Protein AF-A0A2V5WK46-F1 (afdb_monomer)

Structure (mmCIF, N/CA/C/O backbone):
data_AF-A0A2V5WK46-F1
#
_entry.id   AF-A0A2V5WK46-F1
#
loop_
_atom_site.group_PDB
_atom_site.id
_atom_site.type_symbol
_atom_site.label_atom_id
_atom_site.label_alt_id
_atom_site.label_comp_id
_atom_site.label_asym_id
_atom_site.label_entity_id
_atom_site.label_seq_id
_atom_site.pdbx_PDB_ins_code
_atom_site.Cartn_x
_atom_site.Cartn_y
_atom_site.Cartn_z
_atom_site.occupancy
_atom_site.B_iso_or_equiv
_atom_site.auth_seq_id
_atom_site.auth_comp_id
_atom_site.auth_asym_id
_atom_site.auth_atom_id
_atom_site.pdbx_PDB_model_num
ATOM 1 N N . MET A 1 1 ? 28.994 19.789 -22.124 1.00 39.31 1 MET A N 1
ATOM 2 C CA . MET A 1 1 ? 27.552 19.638 -22.405 1.00 39.31 1 MET A CA 1
ATOM 3 C C . MET A 1 1 ? 26.899 20.947 -22.029 1.00 39.31 1 MET A C 1
ATOM 5 O O . MET A 1 1 ? 27.075 21.372 -20.894 1.00 39.31 1 MET A O 1
ATOM 9 N N . GLU A 1 2 ? 26.266 21.624 -22.983 1.00 29.11 2 GLU A N 1
ATOM 10 C CA . GLU A 1 2 ? 25.500 22.841 -22.703 1.00 29.11 2 GLU A CA 1
ATOM 11 C C . GLU A 1 2 ? 24.412 22.544 -21.659 1.00 29.11 2 GLU A C 1
ATOM 13 O O . GLU A 1 2 ? 23.805 21.469 -21.720 1.00 29.11 2 GLU A O 1
ATOM 18 N N . PRO A 1 3 ? 24.159 23.450 -20.699 1.00 39.34 3 PRO A N 1
ATOM 19 C CA . PRO A 1 3 ? 23.016 23.323 -19.815 1.00 39.34 3 PRO A CA 1
ATOM 20 C C . PRO A 1 3 ? 21.768 23.467 -20.683 1.00 39.34 3 PRO A C 1
ATOM 22 O O . PRO A 1 3 ? 21.425 24.562 -21.129 1.00 39.34 3 PRO A O 1
ATOM 25 N N . THR A 1 4 ? 21.100 22.354 -20.981 1.00 46.28 4 THR A N 1
ATOM 26 C CA . THR A 1 4 ? 19.752 22.404 -21.536 1.00 46.28 4 THR A CA 1
ATOM 27 C C . THR A 1 4 ? 18.888 23.100 -2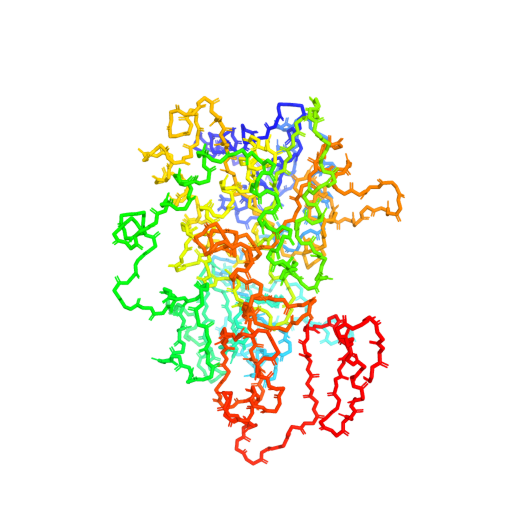0.503 1.00 46.28 4 THR A C 1
ATOM 29 O O . THR A 1 4 ? 18.505 22.479 -19.521 1.00 46.28 4 THR A O 1
ATOM 32 N N . ASN A 1 5 ? 18.618 24.383 -20.724 1.00 50.22 5 ASN A N 1
ATOM 33 C CA . ASN A 1 5 ? 17.718 25.223 -19.948 1.00 50.22 5 ASN A CA 1
ATOM 34 C C . ASN A 1 5 ? 16.282 24.703 -20.152 1.00 50.22 5 ASN A C 1
ATOM 36 O O . ASN A 1 5 ? 15.471 25.315 -20.853 1.00 50.22 5 ASN A O 1
ATOM 40 N N . LYS A 1 6 ? 15.998 23.486 -19.667 1.00 62.12 6 LYS A N 1
ATOM 41 C CA . LYS A 1 6 ? 14.683 22.857 -19.760 1.00 62.12 6 LYS A CA 1
ATOM 42 C C . LYS A 1 6 ? 13.781 23.622 -18.810 1.00 62.12 6 LYS A C 1
ATOM 44 O O . LYS A 1 6 ? 13.764 23.390 -17.608 1.00 62.12 6 LYS A O 1
ATOM 49 N N . ARG A 1 7 ? 13.062 24.588 -19.373 1.00 78.06 7 ARG A N 1
ATOM 50 C CA . ARG A 1 7 ? 12.125 25.418 -18.631 1.00 78.06 7 ARG A CA 1
ATOM 51 C C . ARG A 1 7 ? 11.052 24.519 -18.021 1.00 78.06 7 ARG A C 1
ATOM 53 O O . ARG A 1 7 ? 10.342 23.830 -18.748 1.00 78.06 7 ARG A O 1
ATOM 60 N N . ILE A 1 8 ? 10.952 24.540 -16.698 1.00 86.19 8 ILE A N 1
ATOM 61 C CA . ILE A 1 8 ? 9.873 23.880 -15.964 1.00 86.19 8 ILE A CA 1
ATOM 62 C C . ILE A 1 8 ? 8.559 24.519 -16.399 1.00 86.19 8 ILE A C 1
ATOM 64 O O . ILE A 1 8 ? 8.438 25.747 -16.447 1.00 86.19 8 ILE A O 1
ATOM 68 N N . SER A 1 9 ? 7.605 23.682 -16.796 1.00 90.75 9 SER A N 1
ATOM 69 C CA . SER A 1 9 ? 6.289 24.150 -17.210 1.00 90.75 9 SER A CA 1
ATOM 70 C C . SER A 1 9 ? 5.512 24.673 -15.999 1.00 90.75 9 SER A C 1
ATOM 72 O O . SER A 1 9 ? 5.666 24.176 -14.883 1.00 90.75 9 SER A O 1
ATOM 74 N N . THR A 1 10 ? 4.640 25.660 -16.215 1.00 92.44 10 THR A N 1
ATOM 75 C CA . THR A 1 10 ? 3.769 26.198 -15.154 1.00 92.44 10 THR A CA 1
ATOM 76 C C . THR A 1 10 ? 2.887 25.112 -14.536 1.00 92.44 10 THR A C 1
ATOM 78 O O . THR A 1 10 ? 2.613 25.142 -13.342 1.00 92.44 10 THR A O 1
ATOM 81 N N . GLU A 1 11 ? 2.480 24.122 -15.334 1.00 94.56 11 GLU A N 1
ATOM 82 C CA . GLU A 1 11 ? 1.683 22.997 -14.850 1.00 94.56 11 GLU A CA 1
ATOM 83 C C . GLU A 1 11 ? 2.485 22.060 -13.938 1.00 94.56 11 GLU A C 1
ATOM 85 O O . GLU A 1 11 ? 1.973 21.640 -12.902 1.00 94.56 11 GLU A O 1
ATOM 90 N N . LEU A 1 12 ? 3.745 21.755 -14.276 1.00 94.81 12 LEU A N 1
ATOM 91 C CA . LEU A 1 12 ? 4.605 20.959 -13.398 1.00 94.81 12 LEU A CA 1
ATOM 92 C C . LEU A 1 12 ? 4.847 21.681 -12.070 1.00 94.81 12 LEU A C 1
ATOM 94 O O . LEU A 1 12 ? 4.751 21.065 -11.011 1.00 94.81 12 LEU A O 1
ATOM 98 N N . GLU A 1 13 ? 5.113 22.987 -12.119 1.00 95.19 13 GLU A N 1
ATOM 99 C CA . GLU A 1 13 ? 5.315 23.786 -10.912 1.00 95.19 13 GLU A CA 1
ATOM 100 C C . GLU A 1 13 ? 4.073 23.790 -10.011 1.00 95.19 13 GLU A C 1
ATOM 102 O O . GLU A 1 13 ? 4.193 23.518 -8.817 1.00 95.19 13 GLU A O 1
ATOM 107 N N . ARG A 1 14 ? 2.878 23.970 -10.589 1.00 97.00 14 ARG A N 1
ATOM 108 C CA . ARG A 1 14 ? 1.606 23.886 -9.859 1.00 97.00 14 ARG A CA 1
ATOM 109 C C . ARG A 1 14 ? 1.420 22.524 -9.184 1.00 97.00 14 ARG A C 1
ATOM 111 O O . ARG A 1 14 ? 1.123 22.473 -7.997 1.00 97.00 14 ARG A O 1
ATOM 118 N N . LYS A 1 15 ? 1.655 21.419 -9.904 1.00 97.00 15 LYS A N 1
ATOM 119 C CA . LYS A 1 15 ? 1.572 20.061 -9.329 1.00 97.00 15 LYS A CA 1
ATOM 120 C C . LYS A 1 15 ? 2.550 19.855 -8.172 1.00 97.00 15 LYS A C 1
ATOM 122 O O . LYS A 1 15 ? 2.230 19.156 -7.213 1.00 97.00 15 LYS A O 1
ATOM 127 N N . MET A 1 16 ? 3.746 20.434 -8.261 1.00 97.50 16 MET A N 1
ATOM 128 C CA . MET A 1 16 ? 4.741 20.359 -7.191 1.00 97.50 16 MET A CA 1
ATOM 129 C C . MET A 1 16 ? 4.323 21.181 -5.970 1.00 97.50 16 MET A C 1
ATOM 131 O O . MET A 1 16 ? 4.483 20.703 -4.849 1.00 97.50 16 MET A O 1
ATOM 135 N N . ASP A 1 17 ? 3.749 22.367 -6.169 1.00 97.75 17 ASP A N 1
ATOM 136 C CA . ASP A 1 17 ? 3.210 23.187 -5.080 1.00 97.75 17 ASP A CA 1
ATOM 137 C C . ASP A 1 17 ? 2.027 22.489 -4.387 1.00 97.75 17 ASP A C 1
ATOM 139 O O . ASP A 1 17 ? 2.003 22.395 -3.157 1.00 97.75 17 ASP A O 1
ATOM 143 N N . ASP A 1 18 ? 1.120 21.885 -5.162 1.00 97.19 18 ASP A N 1
ATOM 144 C CA . ASP A 1 18 ? 0.020 21.064 -4.641 1.00 97.19 18 ASP A CA 1
ATOM 145 C C . ASP A 1 18 ? 0.550 19.866 -3.836 1.00 97.19 18 ASP A C 1
ATOM 147 O O . ASP A 1 18 ? 0.026 19.545 -2.770 1.00 97.19 18 ASP A O 1
ATOM 151 N N . ALA A 1 19 ? 1.616 19.206 -4.305 1.00 97.50 19 ALA A N 1
ATOM 152 C CA . ALA A 1 19 ? 2.246 18.100 -3.586 1.00 97.50 19 ALA A CA 1
ATOM 153 C C . ALA A 1 19 ? 2.907 18.553 -2.274 1.00 97.50 19 ALA A C 1
ATOM 155 O O . ALA A 1 19 ? 2.834 17.830 -1.280 1.00 97.50 19 ALA A O 1
ATOM 156 N N . ILE A 1 20 ? 3.528 19.738 -2.243 1.00 98.38 20 ILE A N 1
ATOM 157 C CA . ILE A 1 20 ? 4.112 20.322 -1.026 1.00 98.38 20 ILE A CA 1
ATOM 158 C C . ILE A 1 20 ? 3.019 20.631 0.003 1.00 98.38 20 ILE A C 1
ATOM 160 O O . ILE A 1 20 ? 3.211 20.354 1.187 1.00 98.38 20 ILE A O 1
ATOM 164 N N . ALA A 1 21 ? 1.867 21.141 -0.440 1.00 97.56 21 ALA A N 1
ATOM 165 C CA . ALA A 1 21 ? 0.750 21.515 0.428 1.00 97.56 21 ALA A CA 1
ATOM 166 C C . ALA A 1 21 ? 0.114 20.333 1.187 1.00 97.56 21 ALA A C 1
ATOM 168 O O . ALA A 1 21 ? -0.549 20.547 2.200 1.00 97.56 21 ALA A O 1
ATOM 169 N N . ARG A 1 22 ? 0.353 19.087 0.749 1.00 96.69 22 ARG A N 1
ATOM 170 C CA . ARG A 1 22 ? -0.116 17.861 1.429 1.00 96.69 22 ARG A CA 1
ATOM 171 C C . ARG A 1 22 ? 0.585 17.604 2.768 1.00 96.69 22 ARG A C 1
ATOM 173 O O . ARG A 1 22 ? 0.137 16.755 3.532 1.00 96.69 22 ARG A O 1
ATOM 180 N N . TYR A 1 23 ? 1.687 18.301 3.051 1.00 97.69 23 TYR A N 1
ATOM 181 C CA . TYR A 1 23 ? 2.496 18.114 4.256 1.00 97.69 23 TYR A CA 1
ATOM 182 C C . TYR A 1 23 ? 2.495 19.377 5.128 1.00 97.69 23 TYR A C 1
ATOM 184 O O . TYR A 1 23 ? 2.335 20.483 4.609 1.00 97.69 23 TYR A O 1
ATOM 192 N N . PRO A 1 24 ? 2.731 19.256 6.450 1.00 96.06 24 PRO A N 1
ATOM 193 C CA . PRO A 1 24 ? 2.884 20.426 7.309 1.00 96.06 24 PRO A CA 1
ATOM 194 C C . PRO A 1 24 ? 3.961 21.383 6.781 1.00 96.06 24 PRO A C 1
ATOM 196 O O . PRO A 1 24 ? 5.008 20.948 6.293 1.00 96.06 24 PRO A O 1
ATOM 199 N N . ALA A 1 25 ? 3.729 22.692 6.907 1.00 93.44 25 ALA A N 1
ATOM 200 C CA . ALA A 1 25 ? 4.597 23.721 6.327 1.00 93.44 25 ALA A CA 1
ATOM 201 C C . ALA A 1 25 ? 6.052 23.671 6.841 1.00 93.44 25 ALA A C 1
ATOM 203 O O . ALA A 1 25 ? 6.973 24.040 6.115 1.00 93.44 25 ALA A O 1
ATOM 204 N N . ASP A 1 26 ? 6.279 23.170 8.060 1.00 94.19 26 ASP A N 1
ATOM 205 C CA . ASP A 1 26 ? 7.603 22.946 8.661 1.00 94.19 26 ASP A CA 1
ATOM 206 C C . ASP A 1 26 ? 8.234 21.590 8.269 1.00 94.19 26 ASP A C 1
ATOM 208 O O . ASP A 1 26 ? 9.313 21.236 8.748 1.00 94.19 26 ASP A O 1
ATOM 212 N N . ARG A 1 27 ? 7.576 20.808 7.400 1.00 96.31 27 ARG A N 1
ATOM 213 C CA . ARG A 1 27 ? 7.956 19.440 6.996 1.00 96.31 27 ARG A CA 1
ATOM 214 C C . ARG A 1 27 ? 8.073 19.260 5.484 1.00 96.31 27 ARG A C 1
ATOM 216 O O . ARG A 1 27 ? 7.946 18.131 5.001 1.00 96.31 27 ARG A O 1
ATOM 223 N N . LYS A 1 28 ? 8.407 20.331 4.750 1.00 93.81 28 LYS A N 1
ATOM 224 C CA . LYS A 1 28 ? 8.561 20.350 3.277 1.00 93.81 28 LYS A CA 1
ATOM 225 C C . LYS A 1 28 ? 9.417 19.212 2.717 1.00 93.81 28 LYS A C 1
ATOM 227 O O . LYS A 1 28 ? 9.137 18.719 1.632 1.00 93.81 28 LYS A O 1
ATOM 232 N N . ARG A 1 29 ? 10.413 18.727 3.472 1.00 97.81 29 ARG A N 1
ATOM 233 C CA . ARG A 1 29 ? 11.236 17.566 3.088 1.00 97.81 29 ARG A CA 1
ATOM 234 C C . ARG A 1 29 ? 10.417 16.330 2.696 1.00 97.81 29 ARG A C 1
ATOM 236 O O . ARG A 1 29 ? 10.816 15.617 1.784 1.00 97.81 29 ARG A O 1
ATOM 243 N N . SER A 1 30 ? 9.262 16.116 3.317 1.00 98.12 30 SER A N 1
ATOM 244 C CA . SER A 1 30 ? 8.356 14.992 3.025 1.00 98.12 30 SER A CA 1
ATOM 245 C C . SER A 1 30 ? 7.841 14.996 1.580 1.00 98.12 30 SER A C 1
ATOM 247 O O . SER A 1 30 ? 7.528 13.949 1.019 1.00 98.12 30 SER A O 1
ATOM 249 N N . ALA A 1 31 ? 7.824 16.167 0.936 1.00 98.38 31 ALA A N 1
ATOM 250 C CA . ALA A 1 31 ? 7.449 16.317 -0.463 1.00 98.38 31 ALA A CA 1
ATOM 251 C C . ALA A 1 31 ? 8.569 15.916 -1.445 1.00 98.38 31 ALA A C 1
ATOM 253 O O . ALA A 1 31 ? 8.325 15.870 -2.648 1.00 98.38 31 ALA A O 1
ATOM 254 N N . ALA A 1 32 ? 9.777 15.578 -0.972 1.00 98.50 32 ALA A N 1
ATOM 255 C CA . ALA A 1 32 ? 10.900 15.216 -1.838 1.00 98.50 32 ALA A CA 1
ATOM 256 C C . ALA A 1 32 ? 10.592 14.010 -2.739 1.00 98.50 32 ALA A C 1
ATOM 258 O O . ALA A 1 32 ? 10.870 14.064 -3.934 1.00 98.50 32 ALA A O 1
ATOM 259 N N . MET A 1 33 ? 9.975 12.954 -2.197 1.00 97.94 33 MET A N 1
ATOM 260 C CA . MET A 1 33 ? 9.603 11.763 -2.973 1.00 97.94 33 MET A CA 1
ATOM 261 C C . MET A 1 33 ? 8.563 12.091 -4.069 1.00 97.94 33 MET A C 1
ATOM 263 O O . MET A 1 33 ? 8.834 11.788 -5.233 1.00 97.94 33 MET A O 1
ATOM 267 N N . PRO A 1 34 ? 7.429 12.768 -3.770 1.00 98.00 34 PRO A N 1
ATOM 268 C CA . PRO A 1 34 ? 6.512 13.266 -4.798 1.00 98.00 34 PRO A CA 1
ATOM 269 C C . PRO A 1 34 ? 7.169 14.135 -5.876 1.00 98.00 34 PRO A C 1
ATOM 271 O O . PRO A 1 34 ? 6.926 13.919 -7.060 1.00 98.00 34 PRO A O 1
ATOM 274 N N . LEU A 1 35 ? 8.018 15.095 -5.491 1.00 98.44 35 LEU A N 1
ATOM 275 C CA . LEU A 1 35 ? 8.682 15.987 -6.447 1.00 98.44 35 LEU A CA 1
ATOM 276 C C . LEU A 1 35 ? 9.649 15.227 -7.361 1.00 98.44 35 LEU A C 1
ATOM 278 O O . LEU A 1 35 ? 9.735 15.541 -8.546 1.00 98.44 35 LEU A O 1
ATOM 282 N N . LEU A 1 36 ? 10.349 14.216 -6.837 1.00 98.38 36 LEU A N 1
ATOM 283 C CA . LEU A 1 36 ? 11.218 13.347 -7.632 1.00 98.38 36 LEU A CA 1
ATOM 284 C C . LEU A 1 36 ? 10.427 12.513 -8.646 1.00 98.38 36 LEU A C 1
ATOM 286 O O . LEU A 1 36 ? 10.869 12.386 -9.788 1.00 98.38 36 LEU A O 1
ATOM 290 N N . HIS A 1 37 ? 9.254 11.993 -8.267 1.00 97.19 37 HIS A N 1
ATOM 291 C CA . HIS A 1 37 ? 8.350 11.319 -9.208 1.00 97.19 37 HIS A CA 1
ATOM 292 C C . HIS A 1 37 ? 7.875 12.273 -10.305 1.00 97.19 37 HIS A C 1
ATOM 294 O O . HIS A 1 37 ? 8.085 11.976 -11.476 1.00 97.19 37 HIS A O 1
ATOM 300 N N . LEU A 1 38 ? 7.341 13.444 -9.941 1.00 96.75 38 LEU A N 1
ATOM 301 C CA . LEU A 1 38 ? 6.863 14.452 -10.898 1.00 96.75 38 LEU A CA 1
ATOM 302 C C . LEU A 1 38 ? 7.969 14.908 -11.863 1.00 96.75 38 LEU A C 1
ATOM 304 O O . LEU A 1 38 ? 7.750 15.007 -13.068 1.00 96.75 38 LEU A O 1
ATOM 308 N N . TRP A 1 39 ? 9.178 15.148 -11.347 1.00 96.69 39 TRP A N 1
ATOM 309 C CA . TRP A 1 39 ? 10.334 15.498 -12.172 1.00 96.69 39 TRP A CA 1
ATOM 310 C C . TRP A 1 39 ? 10.679 14.383 -13.160 1.00 96.69 39 TRP A C 1
ATOM 312 O O . TRP A 1 39 ? 10.902 14.628 -14.345 1.00 96.69 39 TRP A O 1
ATOM 322 N N . GLN A 1 40 ? 10.744 13.145 -12.675 1.00 94.38 40 GLN A N 1
ATOM 323 C CA . GLN A 1 40 ? 11.088 11.994 -13.495 1.00 94.38 40 GLN A CA 1
ATOM 324 C C . GLN A 1 40 ? 10.014 11.675 -14.544 1.00 94.38 40 GLN A C 1
ATOM 326 O O . GLN A 1 40 ? 10.361 11.219 -15.630 1.00 94.38 40 GLN A O 1
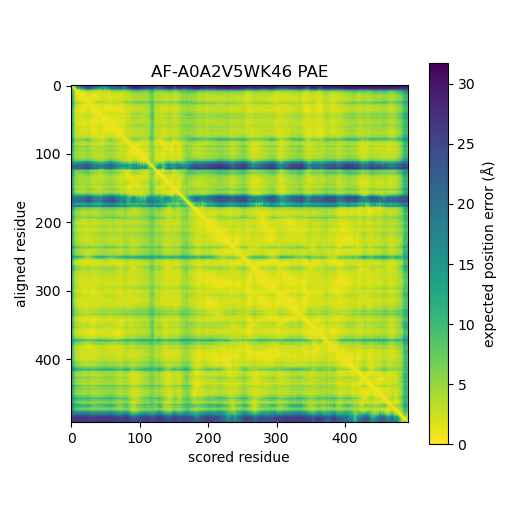ATOM 331 N N . GLU A 1 41 ? 8.740 11.901 -14.243 1.00 92.31 41 GLU A N 1
ATOM 332 C CA . GLU A 1 41 ? 7.630 11.738 -15.187 1.00 92.31 41 GLU A CA 1
ATOM 333 C C . GLU A 1 41 ? 7.705 12.763 -16.327 1.00 92.31 41 GLU A C 1
ATOM 335 O O . GLU A 1 41 ? 7.520 12.394 -17.485 1.00 92.31 41 GLU A O 1
ATOM 340 N N . GLU A 1 42 ? 8.064 14.015 -16.027 1.00 92.38 42 GLU A N 1
ATOM 341 C CA . GLU A 1 42 ? 8.226 15.063 -17.044 1.00 92.38 42 GLU A CA 1
ATOM 342 C C . GLU A 1 42 ? 9.493 14.863 -17.892 1.00 92.38 42 GLU A C 1
ATOM 344 O O . GLU A 1 42 ? 9.479 14.989 -19.119 1.00 92.38 42 GLU A O 1
ATOM 349 N N . PHE A 1 43 ? 10.626 14.572 -17.246 1.00 91.75 43 PHE A N 1
ATOM 350 C CA . PHE A 1 43 ? 11.940 14.620 -17.895 1.00 91.75 43 PHE A CA 1
ATOM 351 C C . PHE A 1 43 ? 12.556 13.246 -18.190 1.00 91.75 43 PHE A C 1
ATOM 353 O O . PHE A 1 43 ? 13.603 13.175 -18.839 1.00 91.75 43 PHE A O 1
ATOM 360 N N . GLY A 1 44 ? 11.926 12.163 -17.734 1.00 89.69 44 GLY A N 1
ATOM 361 C CA . GLY A 1 44 ? 12.328 10.764 -17.922 1.00 89.69 44 GLY A CA 1
ATOM 362 C C . GLY A 1 44 ? 13.344 10.232 -16.901 1.00 89.69 44 GLY A C 1
ATOM 363 O O . GLY A 1 44 ? 13.420 9.016 -16.686 1.00 89.69 44 GLY A O 1
ATOM 364 N N . PHE A 1 45 ? 14.112 11.121 -16.266 1.00 93.12 45 PHE A N 1
ATOM 365 C CA . PHE A 1 45 ? 15.153 10.823 -15.276 1.00 93.12 45 PHE A CA 1
ATOM 366 C C . PHE A 1 45 ? 15.427 12.053 -14.393 1.00 93.12 45 PHE A C 1
ATOM 368 O O . PHE A 1 45 ? 14.960 13.158 -14.679 1.00 93.12 45 PHE A O 1
ATOM 375 N N . ILE A 1 46 ? 16.209 11.873 -13.332 1.00 96.19 46 ILE A N 1
ATOM 376 C CA . ILE A 1 46 ? 16.588 12.916 -12.380 1.00 96.19 46 ILE A CA 1
ATOM 377 C C . ILE A 1 46 ? 18.034 13.337 -12.649 1.00 96.19 46 ILE A C 1
ATOM 379 O O . ILE A 1 46 ? 18.983 12.615 -12.350 1.00 96.19 46 ILE A O 1
ATOM 383 N N . SER A 1 47 ? 18.193 14.520 -13.241 1.00 94.94 47 SER A N 1
ATOM 384 C CA . SER A 1 47 ? 19.493 15.137 -13.512 1.00 94.94 47 SER A CA 1
ATOM 385 C C . SER A 1 47 ? 20.040 15.875 -12.285 1.00 94.94 47 SER A C 1
ATOM 387 O O . SER A 1 47 ? 19.294 16.208 -11.364 1.00 94.94 47 SER A O 1
ATOM 389 N N . ASP A 1 48 ? 21.326 16.237 -12.306 1.00 95.50 48 ASP A N 1
ATOM 390 C CA . ASP A 1 48 ? 21.931 17.113 -11.287 1.00 95.50 48 ASP A CA 1
ATOM 391 C C . ASP A 1 48 ? 21.213 18.466 -11.159 1.00 95.50 48 ASP A C 1
ATOM 393 O O . ASP A 1 48 ? 21.155 19.061 -10.082 1.00 95.50 48 ASP A O 1
ATOM 397 N N . GLU A 1 49 ? 20.675 18.974 -12.270 1.00 93.94 49 GLU A N 1
ATOM 398 C CA . GLU A 1 49 ? 19.828 20.165 -12.282 1.00 93.94 49 GLU A CA 1
ATOM 399 C C . GLU A 1 49 ? 18.523 19.920 -11.525 1.00 93.94 49 GLU A C 1
ATOM 401 O O . GLU A 1 49 ? 18.179 20.729 -10.671 1.00 93.94 49 GLU A O 1
ATOM 406 N N . GLY A 1 50 ? 17.860 18.782 -11.754 1.00 95.81 50 GLY A N 1
ATOM 407 C CA . GLY A 1 50 ? 16.664 18.391 -11.008 1.00 95.81 50 GLY A CA 1
ATOM 408 C C . GLY A 1 50 ? 16.913 18.243 -9.518 1.00 95.81 50 GLY A C 1
ATOM 409 O O . GLY A 1 50 ? 16.147 18.765 -8.713 1.00 95.81 50 GLY A O 1
ATOM 410 N N . VAL A 1 51 ? 18.035 17.629 -9.138 1.00 98.19 51 VAL A N 1
ATOM 411 C CA . VAL A 1 51 ? 18.464 17.538 -7.735 1.00 98.19 51 VAL A CA 1
ATOM 412 C C . VAL A 1 51 ? 18.592 18.930 -7.112 1.00 98.19 51 VAL A C 1
ATOM 414 O O . VAL A 1 51 ? 18.028 19.180 -6.047 1.00 98.19 51 VAL A O 1
ATOM 417 N N . ARG A 1 52 ? 19.312 19.852 -7.768 1.00 97.94 52 ARG A N 1
ATOM 418 C CA . ARG A 1 52 ? 19.498 21.226 -7.269 1.00 97.94 52 ARG A CA 1
ATOM 419 C C . ARG A 1 52 ? 18.192 22.012 -7.234 1.00 97.94 52 ARG A C 1
ATOM 421 O O . ARG A 1 52 ? 17.959 22.738 -6.272 1.00 97.94 52 ARG A O 1
ATOM 428 N N . TRP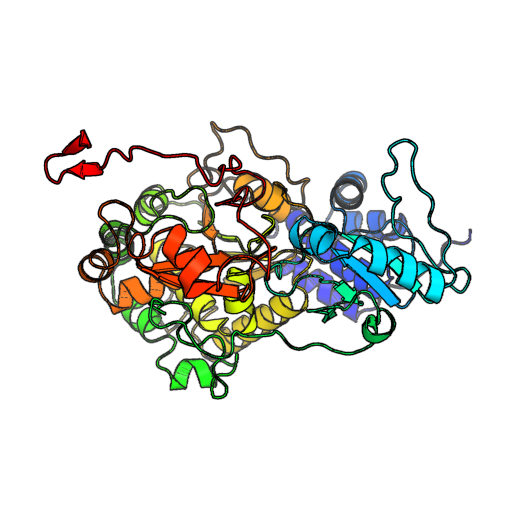 A 1 53 ? 17.353 21.863 -8.254 1.00 97.25 53 TRP A N 1
ATOM 429 C CA . TRP A 1 53 ? 16.091 22.580 -8.355 1.00 97.25 53 TRP A CA 1
ATOM 430 C C . TRP A 1 53 ? 15.106 22.132 -7.274 1.00 97.25 53 TRP A C 1
ATOM 432 O O . TRP A 1 53 ? 14.590 22.969 -6.538 1.00 97.25 53 TRP A O 1
ATOM 442 N N . ILE A 1 54 ? 14.906 20.819 -7.110 1.00 98.19 54 ILE A N 1
ATOM 443 C CA . ILE A 1 54 ? 14.023 20.263 -6.073 1.00 98.19 54 ILE A CA 1
ATOM 444 C C . ILE A 1 54 ? 14.536 20.654 -4.686 1.00 98.19 54 ILE A C 1
ATOM 446 O O . ILE A 1 54 ? 13.750 21.055 -3.830 1.00 98.19 54 ILE A O 1
ATOM 450 N N . ALA A 1 55 ? 15.853 20.592 -4.464 1.00 98.38 55 ALA A N 1
ATOM 451 C CA . ALA A 1 55 ? 16.445 21.026 -3.204 1.00 98.38 55 ALA A CA 1
ATOM 452 C C . ALA A 1 55 ? 16.150 22.505 -2.921 1.00 98.38 55 ALA A C 1
ATOM 454 O O . ALA A 1 55 ? 15.699 22.828 -1.827 1.00 98.38 55 ALA A O 1
ATOM 455 N N . ALA A 1 56 ? 16.318 23.389 -3.910 1.00 97.88 56 ALA A N 1
ATOM 456 C CA . ALA A 1 56 ? 15.992 24.805 -3.766 1.00 97.88 56 ALA A CA 1
ATOM 457 C C . ALA A 1 56 ? 14.495 25.036 -3.485 1.00 97.88 56 ALA A C 1
ATOM 459 O O . ALA A 1 56 ? 14.164 25.779 -2.564 1.00 97.88 56 ALA A O 1
ATOM 460 N N . LYS A 1 57 ? 13.594 24.360 -4.215 1.00 97.00 57 LYS A N 1
ATOM 461 C CA . LYS A 1 57 ? 12.130 24.459 -4.037 1.00 97.00 57 LYS A CA 1
ATOM 462 C C . LYS A 1 57 ? 11.682 24.020 -2.635 1.00 97.00 57 LYS A C 1
ATOM 464 O O . LYS A 1 57 ? 10.736 24.582 -2.091 1.00 97.00 57 LYS A O 1
ATOM 469 N N . LEU A 1 58 ? 12.371 23.044 -2.039 1.00 97.75 58 LEU A N 1
ATOM 470 C CA . LEU A 1 58 ? 12.087 22.530 -0.694 1.00 97.75 58 LEU A CA 1
ATOM 471 C C . LEU A 1 58 ? 12.913 23.188 0.421 1.00 97.75 58 LEU A C 1
ATOM 473 O O . LEU A 1 58 ? 12.771 22.783 1.574 1.00 97.75 58 LEU A O 1
ATOM 477 N N . GLU A 1 59 ? 13.757 24.174 0.097 1.00 97.38 59 GLU A N 1
ATOM 478 C CA . GLU A 1 59 ? 14.681 24.830 1.037 1.00 97.38 59 GLU A CA 1
ATOM 479 C C . GLU A 1 59 ? 15.647 23.838 1.722 1.00 97.38 59 GLU A C 1
ATOM 481 O O . GLU A 1 59 ? 15.952 23.924 2.912 1.00 97.38 59 GLU A O 1
ATOM 486 N N . LEU A 1 60 ? 16.138 22.864 0.954 1.00 97.62 60 LEU A N 1
ATOM 487 C CA . LEU A 1 60 ? 17.061 21.818 1.388 1.00 97.62 60 LEU A CA 1
ATOM 488 C C . LEU A 1 60 ? 18.435 21.958 0.732 1.00 97.62 60 LEU A C 1
ATOM 490 O O . LEU A 1 60 ? 18.624 22.648 -0.269 1.00 97.62 60 LEU A O 1
ATOM 494 N N . GLN A 1 61 ? 19.409 21.226 1.269 1.00 98.00 61 GLN A N 1
ATOM 495 C CA . GLN A 1 61 ? 20.693 21.051 0.601 1.00 98.00 61 GLN A CA 1
ATOM 496 C C . GLN A 1 61 ? 20.563 19.999 -0.516 1.00 98.00 61 GLN A C 1
ATOM 498 O O . GLN A 1 61 ? 19.904 18.977 -0.301 1.00 98.00 61 GLN A O 1
ATOM 503 N N . PRO A 1 62 ? 21.238 20.160 -1.673 1.00 98.31 62 PRO A N 1
ATOM 504 C CA . PRO A 1 62 ? 21.199 19.182 -2.768 1.00 98.31 62 PRO A CA 1
ATOM 505 C C . PRO A 1 62 ? 21.506 17.740 -2.341 1.00 98.31 62 PRO A C 1
ATOM 507 O O . PRO A 1 62 ? 20.912 16.799 -2.863 1.00 98.31 62 PRO A O 1
ATOM 510 N N . ILE A 1 63 ? 22.374 17.556 -1.338 1.00 97.94 63 ILE A N 1
ATOM 511 C CA . ILE A 1 63 ? 22.705 16.233 -0.789 1.00 97.94 63 ILE A CA 1
ATOM 512 C C . ILE A 1 63 ? 21.489 15.503 -0.201 1.00 97.94 63 ILE A C 1
ATOM 514 O O . ILE A 1 63 ? 21.420 14.281 -0.286 1.00 97.94 63 ILE A O 1
ATOM 518 N N . ASN A 1 64 ? 20.506 16.232 0.343 1.00 97.94 64 ASN A N 1
ATOM 519 C CA . ASN A 1 64 ? 19.288 15.637 0.894 1.00 97.94 64 ASN A CA 1
ATOM 520 C C . ASN A 1 64 ? 18.389 15.039 -0.188 1.00 97.94 64 ASN A C 1
ATOM 522 O O . ASN A 1 64 ? 17.615 14.139 0.112 1.00 97.94 64 ASN A O 1
ATOM 526 N N . ILE A 1 65 ? 18.488 15.531 -1.424 1.00 98.56 65 ILE A N 1
ATOM 527 C CA . ILE A 1 65 ? 17.775 14.971 -2.572 1.00 98.56 65 ILE A CA 1
ATOM 528 C C . ILE A 1 65 ? 18.608 13.858 -3.205 1.00 98.56 65 ILE A C 1
ATOM 530 O O . ILE A 1 65 ? 18.091 12.773 -3.458 1.00 98.56 65 ILE A O 1
ATOM 534 N N . LEU A 1 66 ? 19.913 14.086 -3.387 1.00 97.81 66 LEU A N 1
ATOM 535 C CA . LEU A 1 66 ? 20.822 13.099 -3.970 1.00 97.81 66 LEU A CA 1
ATOM 536 C C . LEU A 1 66 ? 20.836 11.777 -3.182 1.00 97.81 66 LEU A C 1
ATOM 538 O O . LEU A 1 66 ? 20.860 10.706 -3.786 1.00 97.81 66 LEU A O 1
ATOM 542 N N . GLU A 1 67 ? 20.772 11.823 -1.846 1.00 97.31 67 GLU A N 1
ATOM 543 C CA . GLU A 1 67 ? 20.704 10.601 -1.032 1.00 97.31 67 GLU A CA 1
ATOM 544 C C . GLU A 1 67 ? 19.424 9.779 -1.255 1.00 97.31 67 GLU A C 1
ATOM 546 O O . GLU A 1 67 ? 19.442 8.571 -1.042 1.00 97.31 67 GLU A O 1
ATOM 551 N N . LEU A 1 68 ? 18.320 10.401 -1.685 1.00 98.00 68 LEU A N 1
ATOM 552 C CA . LEU A 1 68 ? 17.090 9.688 -2.043 1.00 98.00 68 LEU A CA 1
ATOM 553 C C . LEU A 1 68 ? 17.231 9.064 -3.426 1.00 98.00 68 LEU A C 1
ATOM 555 O O . LEU A 1 68 ? 16.976 7.875 -3.591 1.00 98.00 68 LEU A O 1
ATOM 559 N N . VAL A 1 69 ? 17.699 9.848 -4.400 1.00 97.12 69 VAL A N 1
ATOM 560 C CA . VAL A 1 69 ? 17.909 9.396 -5.784 1.00 97.12 69 VAL A CA 1
ATOM 561 C C . VAL A 1 69 ? 18.825 8.171 -5.839 1.00 97.12 69 VAL A C 1
ATOM 563 O O . VAL A 1 69 ? 18.595 7.265 -6.625 1.00 97.12 69 VAL A O 1
ATOM 566 N N . THR A 1 70 ? 19.838 8.123 -4.976 1.00 94.69 70 THR A N 1
ATOM 567 C CA . THR A 1 70 ? 20.799 7.011 -4.907 1.00 94.69 70 THR A CA 1
ATOM 568 C C . THR A 1 70 ? 20.326 5.822 -4.070 1.00 94.69 70 THR A C 1
ATOM 570 O O . THR A 1 70 ? 20.844 4.720 -4.231 1.00 94.69 70 THR A O 1
ATOM 573 N N . PHE A 1 71 ? 19.367 6.021 -3.164 1.00 96.25 71 PHE A N 1
ATOM 574 C CA . PHE A 1 71 ? 18.857 4.962 -2.291 1.00 96.25 71 PHE A CA 1
ATOM 575 C C . PHE A 1 71 ? 17.665 4.222 -2.899 1.00 96.25 71 PHE A C 1
ATOM 577 O O . PHE A 1 71 ? 17.556 3.007 -2.745 1.00 96.25 71 PHE A O 1
ATOM 584 N N . TYR A 1 72 ? 16.756 4.948 -3.550 1.00 95.94 72 TYR A N 1
ATOM 585 C CA . TYR A 1 72 ? 15.513 4.392 -4.072 1.00 95.94 72 TYR A CA 1
ATOM 586 C C . TYR A 1 72 ? 15.684 3.909 -5.520 1.00 95.94 72 TYR A C 1
ATOM 588 O O . TYR A 1 72 ? 15.890 4.740 -6.406 1.00 95.94 72 TYR A O 1
ATOM 596 N N . PRO A 1 73 ? 15.536 2.599 -5.801 1.00 91.12 73 PRO A N 1
ATOM 597 C CA . PRO A 1 73 ? 15.866 2.027 -7.110 1.00 91.12 73 PRO A CA 1
ATOM 598 C C . PRO A 1 73 ? 15.072 2.594 -8.291 1.00 91.12 73 PRO A C 1
ATOM 600 O O . PRO A 1 73 ? 15.550 2.572 -9.421 1.00 91.12 73 PRO A O 1
ATOM 603 N N . MET A 1 74 ? 13.859 3.107 -8.058 1.00 92.75 74 MET A N 1
ATOM 604 C CA . MET A 1 74 ? 13.019 3.639 -9.137 1.00 92.75 74 MET A CA 1
ATOM 605 C C . MET A 1 74 ? 13.430 5.034 -9.622 1.00 92.75 74 MET A C 1
ATOM 607 O O . MET A 1 74 ? 12.920 5.487 -10.653 1.00 92.75 74 MET A O 1
ATOM 611 N N . PHE A 1 75 ? 14.306 5.736 -8.901 1.00 94.88 75 PHE A N 1
ATOM 612 C CA . PHE A 1 75 ? 14.804 7.046 -9.306 1.00 94.88 75 PHE A CA 1
ATOM 613 C C . PHE A 1 75 ? 16.055 6.900 -10.164 1.00 94.88 75 PHE A C 1
ATOM 615 O O . PHE A 1 75 ? 17.125 6.515 -9.704 1.00 94.88 75 PHE A O 1
ATOM 622 N N . ARG A 1 76 ? 15.914 7.214 -11.450 1.00 91.69 76 ARG A N 1
ATOM 623 C CA . ARG A 1 76 ? 16.970 7.031 -12.441 1.00 91.69 76 ARG A CA 1
ATOM 624 C C . ARG A 1 76 ? 17.813 8.286 -12.551 1.00 91.69 76 ARG A C 1
ATOM 626 O O . ARG A 1 76 ? 17.287 9.370 -12.780 1.00 91.69 76 ARG A O 1
ATOM 633 N N . GLN A 1 77 ? 19.127 8.118 -12.477 1.00 91.38 77 GLN A N 1
ATOM 634 C CA . GLN A 1 77 ? 20.094 9.186 -12.757 1.00 91.38 77 GLN A CA 1
ATOM 635 C C . GLN A 1 77 ? 20.476 9.266 -14.238 1.00 91.38 77 GLN A C 1
ATOM 637 O O . GLN A 1 77 ? 21.081 10.240 -14.678 1.00 91.38 77 GLN A O 1
ATOM 642 N N . THR A 1 78 ? 20.114 8.249 -15.019 1.00 88.38 78 THR A N 1
ATOM 643 C CA . THR A 1 78 ? 20.362 8.179 -16.458 1.00 88.38 78 THR A CA 1
ATOM 644 C C . THR A 1 78 ? 19.044 8.093 -17.230 1.00 88.38 78 THR A C 1
ATOM 646 O O . THR A 1 78 ? 18.062 7.546 -16.719 1.00 88.38 78 THR A O 1
ATOM 649 N N . PRO A 1 79 ? 18.984 8.632 -18.461 1.00 86.81 79 PRO A N 1
ATOM 650 C CA . PRO A 1 79 ? 17.794 8.523 -19.294 1.00 86.81 79 PRO A CA 1
ATOM 651 C C . PRO A 1 79 ? 17.404 7.064 -19.553 1.00 86.81 79 PRO A C 1
ATOM 653 O O . PRO A 1 79 ? 18.232 6.248 -19.959 1.00 86.81 79 PRO A O 1
ATOM 656 N N . ALA A 1 80 ? 16.121 6.761 -19.374 1.00 87.31 80 ALA A N 1
ATOM 657 C CA . ALA A 1 80 ? 15.520 5.537 -19.882 1.00 87.31 80 ALA A CA 1
ATOM 658 C C . ALA A 1 80 ? 15.162 5.692 -21.370 1.00 87.31 80 ALA A C 1
ATOM 660 O O . ALA A 1 80 ? 15.010 6.802 -21.887 1.00 87.31 80 ALA A O 1
ATOM 661 N N . GLY A 1 81 ? 15.001 4.566 -22.062 1.00 89.06 81 GLY A N 1
ATOM 662 C CA . GLY A 1 81 ? 14.436 4.552 -23.408 1.00 89.06 81 GLY A CA 1
ATOM 663 C C . GLY A 1 81 ? 12.954 4.935 -23.385 1.00 89.06 81 GLY A C 1
ATOM 664 O O . GLY A 1 81 ? 12.296 4.811 -22.353 1.00 89.06 81 GLY A O 1
ATOM 665 N N . LYS A 1 82 ? 12.410 5.365 -24.530 1.00 88.75 82 LYS A N 1
ATOM 666 C CA . LYS A 1 82 ? 11.007 5.830 -24.652 1.00 88.75 82 LYS A CA 1
ATOM 667 C C . LYS A 1 82 ? 9.972 4.835 -24.106 1.00 88.75 82 LYS A C 1
ATOM 669 O O . LYS A 1 82 ? 8.942 5.232 -23.570 1.00 88.75 82 LYS A O 1
ATOM 674 N N . THR A 1 83 ? 10.239 3.543 -24.265 1.00 89.88 83 THR A N 1
ATOM 675 C CA . THR A 1 83 ? 9.476 2.448 -23.667 1.00 89.88 83 THR A CA 1
ATOM 676 C C . THR A 1 83 ? 10.349 1.771 -22.624 1.00 89.88 83 THR A C 1
ATOM 678 O O . THR A 1 83 ? 11.392 1.202 -22.948 1.00 89.88 83 THR A O 1
ATOM 681 N N . HIS A 1 84 ? 9.928 1.839 -21.367 1.00 91.06 84 HIS A N 1
ATOM 682 C CA . HIS A 1 84 ? 10.646 1.242 -20.251 1.00 91.06 84 HIS A CA 1
ATOM 683 C C . HIS A 1 84 ? 9.967 -0.062 -19.827 1.00 91.06 84 HIS A C 1
ATOM 685 O O . HIS A 1 84 ? 8.779 -0.062 -19.513 1.00 91.06 84 HIS A O 1
ATOM 691 N N . ILE A 1 85 ? 10.705 -1.168 -19.864 1.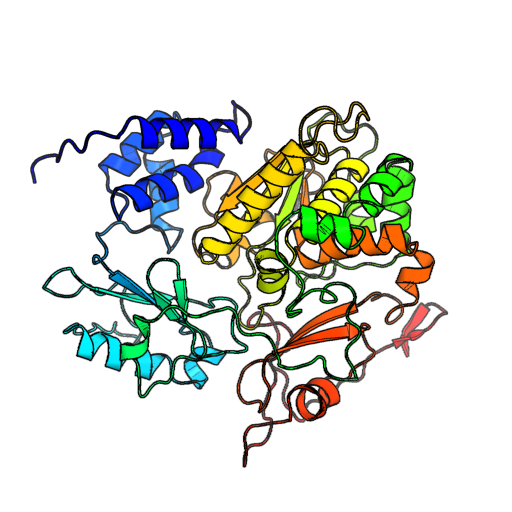00 92.12 85 ILE A N 1
ATOM 692 C CA . ILE A 1 85 ? 10.227 -2.527 -19.613 1.00 92.12 85 ILE A CA 1
ATOM 693 C C . ILE A 1 85 ? 10.926 -3.059 -18.365 1.00 92.12 85 ILE A C 1
ATOM 695 O O . ILE A 1 85 ? 12.150 -3.136 -18.293 1.00 92.12 85 ILE A O 1
ATOM 699 N N . ARG A 1 86 ? 10.134 -3.469 -17.385 1.00 93.31 86 ARG A N 1
ATOM 700 C CA . ARG A 1 86 ? 10.587 -3.998 -16.103 1.00 93.31 86 ARG A CA 1
ATOM 701 C C . ARG A 1 86 ? 10.121 -5.435 -15.983 1.00 93.31 86 ARG A C 1
ATOM 703 O O . ARG A 1 86 ? 8.935 -5.724 -16.120 1.00 93.31 86 ARG A O 1
ATOM 710 N N . ILE A 1 87 ? 11.048 -6.353 -15.759 1.00 93.94 87 ILE A N 1
ATOM 711 C CA . ILE A 1 87 ? 10.760 -7.789 -15.696 1.00 93.94 87 ILE A CA 1
ATOM 712 C C . ILE A 1 87 ? 10.979 -8.248 -14.259 1.00 93.94 87 ILE A C 1
ATOM 714 O O . ILE A 1 87 ? 12.053 -8.044 -13.701 1.00 93.94 87 ILE A O 1
ATOM 718 N N . CYS A 1 88 ? 9.977 -8.873 -13.642 1.00 94.56 88 CYS A N 1
ATOM 719 C CA . CYS A 1 88 ? 10.120 -9.386 -12.283 1.00 94.56 88 CYS A CA 1
ATOM 720 C C . CYS A 1 88 ? 11.083 -10.586 -12.259 1.00 94.56 88 CYS A C 1
ATOM 722 O O . CYS A 1 88 ? 10.884 -11.573 -12.974 1.00 94.56 88 CYS A O 1
ATOM 724 N N . ARG A 1 89 ? 12.116 -10.541 -11.409 1.00 92.81 89 ARG A N 1
ATOM 725 C CA . ARG A 1 89 ? 13.059 -11.666 -11.209 1.00 92.81 89 ARG A CA 1
ATOM 726 C C . ARG A 1 89 ? 12.841 -12.457 -9.925 1.00 92.81 89 ARG A C 1
ATOM 728 O O . ARG A 1 89 ? 13.579 -13.397 -9.650 1.00 92.81 89 ARG A O 1
ATOM 735 N N . THR A 1 90 ? 11.850 -12.093 -9.125 1.00 92.12 90 THR A N 1
ATOM 736 C CA . THR A 1 90 ? 11.592 -12.765 -7.852 1.00 92.12 90 THR A CA 1
ATOM 737 C C . THR A 1 90 ? 11.072 -14.195 -8.063 1.00 92.12 90 THR A C 1
ATOM 739 O O . THR A 1 90 ? 10.531 -14.522 -9.121 1.00 92.12 90 THR A O 1
ATOM 742 N N . LEU A 1 91 ? 11.225 -15.053 -7.048 1.00 92.19 91 LEU A N 1
ATOM 743 C CA . LEU A 1 91 ? 11.125 -16.517 -7.118 1.00 92.19 91 LEU A CA 1
ATOM 744 C C . LEU A 1 91 ? 10.004 -17.075 -8.015 1.00 92.19 91 LEU A C 1
ATOM 746 O O . LEU A 1 91 ? 10.298 -17.873 -8.899 1.00 92.19 91 LEU A O 1
ATOM 750 N N . SER A 1 92 ? 8.740 -16.663 -7.843 1.00 94.00 92 SER A N 1
ATOM 751 C CA . SER A 1 92 ? 7.639 -17.189 -8.674 1.00 94.00 92 SER A CA 1
ATOM 752 C C . SER A 1 92 ? 7.812 -16.861 -10.163 1.00 94.00 92 SER A C 1
ATOM 754 O O . SER A 1 92 ? 7.571 -17.720 -11.005 1.00 94.00 92 SER A O 1
ATOM 756 N N . CYS A 1 93 ? 8.277 -15.653 -10.497 1.00 95.44 93 CYS A N 1
ATOM 757 C CA . CYS A 1 93 ? 8.556 -15.254 -11.881 1.00 95.44 93 CYS A CA 1
ATOM 758 C C . CYS A 1 93 ? 9.815 -15.938 -12.422 1.00 95.44 93 CYS A C 1
ATOM 760 O O . CYS A 1 93 ? 9.805 -16.405 -13.559 1.00 95.44 93 CYS A O 1
ATOM 762 N N . ALA A 1 94 ? 10.859 -16.072 -11.599 1.00 94.00 94 ALA A N 1
ATOM 763 C CA . ALA A 1 94 ? 12.071 -16.804 -11.957 1.00 94.00 94 ALA A CA 1
ATOM 764 C C . ALA A 1 94 ? 11.765 -18.265 -12.324 1.00 94.00 94 ALA A C 1
ATOM 766 O O . ALA A 1 94 ? 12.152 -18.728 -13.396 1.00 94.00 94 ALA A O 1
ATOM 767 N N . MET A 1 95 ? 11.007 -18.965 -11.473 1.00 92.25 95 MET A N 1
ATOM 768 C CA . MET A 1 95 ? 10.568 -20.347 -11.706 1.00 92.25 95 MET A CA 1
ATOM 769 C C . MET A 1 95 ? 9.669 -20.484 -12.938 1.00 92.25 95 MET A C 1
ATOM 771 O O . MET A 1 95 ? 9.667 -21.530 -13.584 1.00 92.25 95 MET A O 1
ATOM 775 N N . ALA A 1 96 ? 8.909 -19.439 -13.263 1.00 92.88 96 ALA A N 1
ATOM 776 C CA . ALA A 1 96 ? 8.037 -19.397 -14.427 1.00 92.88 96 ALA A CA 1
ATOM 777 C C . ALA A 1 96 ? 8.745 -18.914 -15.714 1.00 92.88 96 ALA A C 1
ATOM 779 O O . ALA A 1 96 ? 8.109 -18.834 -16.760 1.00 92.88 96 ALA A O 1
ATOM 780 N N . GLY A 1 97 ? 10.056 -18.639 -15.671 1.00 93.44 97 GLY A N 1
ATOM 781 C CA . GLY A 1 97 ? 10.865 -18.363 -16.863 1.00 93.44 97 GLY A CA 1
ATOM 782 C C . GLY A 1 97 ? 11.178 -16.889 -17.132 1.00 93.44 97 GLY A C 1
ATOM 783 O O . GLY A 1 97 ? 11.548 -16.551 -18.256 1.00 93.44 97 GLY A O 1
ATOM 784 N N . SER A 1 98 ? 11.099 -15.996 -16.140 1.00 93.38 98 SER A N 1
ATOM 785 C CA . SER A 1 98 ? 11.351 -14.560 -16.359 1.00 93.38 98 SER A CA 1
ATOM 786 C C . SER A 1 98 ? 12.758 -14.220 -16.864 1.00 93.38 98 SER A C 1
ATOM 788 O O . SER A 1 98 ? 12.927 -13.252 -17.603 1.00 93.3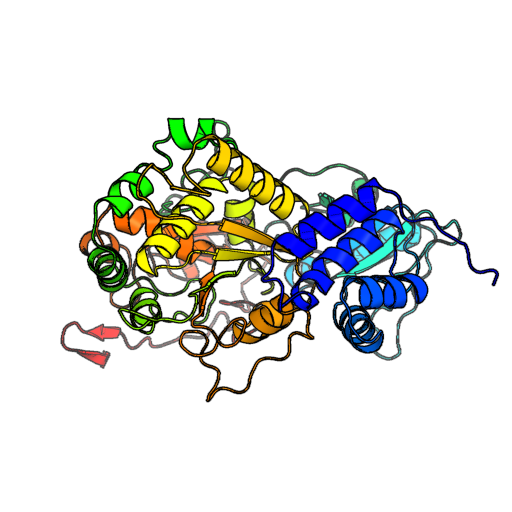8 98 SER A O 1
ATOM 790 N N . TYR A 1 99 ? 13.763 -15.049 -16.571 1.00 92.44 99 TYR A N 1
ATOM 791 C CA . TYR A 1 99 ? 15.096 -14.912 -17.169 1.00 92.44 99 TYR A CA 1
ATOM 792 C C . TYR A 1 99 ? 15.091 -15.170 -18.682 1.00 92.44 99 TYR A C 1
ATOM 794 O O . TYR A 1 99 ? 15.781 -14.478 -19.423 1.00 92.44 99 TYR A O 1
ATOM 802 N N . GLN A 1 100 ? 14.277 -16.112 -19.167 1.00 91.88 100 GLN A N 1
ATOM 803 C CA . GLN A 1 100 ? 14.126 -16.346 -20.606 1.00 91.88 100 GLN A CA 1
ATOM 804 C C . GLN A 1 100 ? 13.384 -15.187 -21.277 1.00 91.88 100 GLN A C 1
ATOM 806 O O . GLN A 1 100 ? 13.761 -14.779 -22.374 1.00 91.88 100 GLN A O 1
ATOM 811 N N . ILE A 1 101 ? 12.370 -14.629 -20.602 1.00 92.00 101 ILE A N 1
ATOM 812 C CA . ILE A 1 101 ? 11.670 -13.420 -21.061 1.00 92.00 101 ILE A CA 1
ATOM 813 C C . ILE A 1 101 ? 12.663 -12.271 -21.204 1.00 92.00 101 ILE A C 1
ATOM 815 O O . ILE A 1 101 ? 12.681 -11.619 -22.243 1.00 92.00 101 ILE A O 1
ATOM 819 N N . MET A 1 102 ? 13.524 -12.055 -20.209 1.00 90.69 102 MET A N 1
ATOM 820 C CA . MET A 1 102 ? 14.565 -11.029 -20.262 1.00 90.69 102 MET A CA 1
ATOM 821 C C . MET A 1 102 ? 15.468 -11.186 -21.486 1.00 90.69 102 MET A C 1
ATOM 823 O O . MET A 1 102 ? 15.576 -10.255 -22.280 1.00 90.69 102 MET A O 1
ATOM 827 N N . GLU A 1 103 ? 16.070 -12.362 -21.675 1.00 89.44 103 GLU A N 1
ATOM 828 C CA . GLU A 1 103 ? 16.988 -12.602 -22.797 1.00 89.44 103 GLU A CA 1
ATOM 829 C C . GLU A 1 103 ? 16.298 -12.399 -24.154 1.00 89.44 103 GLU A C 1
ATOM 831 O O . GLU A 1 103 ? 16.828 -11.722 -25.035 1.00 89.44 103 GLU A O 1
ATOM 836 N N . ARG A 1 104 ? 15.069 -12.907 -24.315 1.00 89.56 104 ARG A N 1
ATOM 837 C CA . ARG A 1 104 ? 14.295 -12.743 -25.556 1.00 89.56 104 ARG A CA 1
ATOM 838 C C . ARG A 1 104 ? 13.884 -11.295 -25.804 1.00 89.56 104 ARG A C 1
ATOM 840 O O . ARG A 1 104 ? 13.953 -10.837 -26.942 1.00 89.56 104 ARG A O 1
ATOM 847 N N . THR A 1 105 ? 13.484 -10.570 -24.760 1.00 89.31 105 THR A N 1
ATOM 848 C CA . THR A 1 105 ? 13.091 -9.156 -24.873 1.00 89.31 105 THR A CA 1
ATOM 849 C C . THR A 1 105 ? 14.299 -8.297 -25.242 1.00 89.31 105 THR A C 1
ATOM 851 O O . THR A 1 105 ? 14.205 -7.458 -26.134 1.00 89.31 105 THR A O 1
ATOM 854 N N . CYS A 1 106 ? 15.460 -8.545 -24.630 1.00 89.19 106 CYS A N 1
ATOM 855 C CA . CYS A 1 106 ? 16.704 -7.867 -24.988 1.00 89.19 106 CYS A CA 1
ATOM 856 C C . CYS A 1 106 ? 17.143 -8.178 -26.420 1.00 89.19 106 CYS A C 1
ATOM 858 O O . CYS A 1 106 ? 17.444 -7.245 -27.165 1.00 89.19 106 CYS A O 1
ATOM 860 N N . ALA A 1 107 ? 17.106 -9.447 -26.837 1.00 88.12 107 ALA A N 1
ATOM 861 C CA . ALA A 1 107 ? 17.424 -9.837 -28.208 1.00 88.12 107 ALA A CA 1
ATOM 862 C C . ALA A 1 107 ? 16.505 -9.141 -29.228 1.00 88.12 107 ALA A C 1
ATOM 864 O O . ALA A 1 107 ? 16.990 -8.578 -30.208 1.00 88.12 107 ALA A O 1
ATOM 865 N N . ALA A 1 108 ? 15.193 -9.102 -28.963 1.00 87.12 108 ALA A N 1
ATOM 866 C CA . ALA A 1 108 ? 14.220 -8.413 -29.811 1.00 87.12 108 ALA A CA 1
ATOM 867 C C . ALA A 1 108 ? 14.447 -6.891 -29.870 1.00 87.12 108 ALA A C 1
ATOM 869 O O . ALA A 1 108 ? 14.236 -6.276 -30.912 1.00 87.12 108 ALA A O 1
ATOM 870 N N . ALA A 1 109 ? 14.910 -6.284 -28.774 1.00 87.44 109 ALA A N 1
ATOM 871 C CA . ALA A 1 109 ? 15.235 -4.861 -28.697 1.00 87.44 109 ALA A CA 1
ATOM 872 C C . ALA A 1 109 ? 16.654 -4.512 -29.201 1.00 87.44 109 ALA A C 1
ATOM 874 O O . ALA A 1 109 ? 17.043 -3.343 -29.166 1.00 87.44 109 ALA A O 1
ATOM 875 N N . GLY A 1 110 ? 17.448 -5.498 -29.640 1.00 87.19 110 GLY A N 1
ATOM 876 C CA . GLY A 1 110 ? 18.840 -5.293 -30.055 1.00 87.19 110 GLY A CA 1
ATOM 877 C C . GLY A 1 110 ? 19.770 -4.860 -28.912 1.00 87.19 110 GLY A C 1
ATOM 878 O O . GLY A 1 110 ? 20.756 -4.159 -29.147 1.00 87.19 110 GLY A O 1
ATOM 879 N N . ILE A 1 111 ? 19.442 -5.240 -27.675 1.00 88.19 111 ILE A N 1
ATOM 880 C CA . ILE A 1 111 ? 20.205 -4.937 -26.463 1.00 88.19 111 ILE A CA 1
ATOM 881 C C . ILE A 1 111 ? 21.090 -6.137 -26.123 1.00 88.19 111 ILE A C 1
ATOM 883 O O . ILE A 1 111 ? 20.598 -7.244 -25.917 1.00 88.19 111 ILE A O 1
ATOM 887 N N . VAL A 1 112 ? 22.398 -5.903 -26.008 1.00 83.44 112 VAL A N 1
ATOM 888 C CA . VAL A 1 112 ? 23.338 -6.876 -25.438 1.00 83.44 112 VAL A CA 1
ATOM 889 C C . VAL A 1 112 ? 23.467 -6.570 -23.953 1.00 83.44 112 VAL A C 1
ATOM 891 O O . VAL A 1 112 ? 23.860 -5.463 -23.590 1.00 83.44 112 VAL A O 1
ATOM 894 N N . ARG A 1 113 ? 23.103 -7.525 -23.094 1.00 80.38 113 ARG A N 1
ATOM 895 C CA . ARG A 1 113 ? 23.199 -7.338 -21.645 1.00 80.38 113 ARG A CA 1
ATOM 896 C C . ARG A 1 113 ? 24.594 -7.652 -21.141 1.00 80.38 113 ARG A C 1
ATOM 898 O O . ARG A 1 113 ? 25.111 -8.742 -21.374 1.00 80.38 113 ARG A O 1
ATOM 905 N N . GLU A 1 114 ? 25.141 -6.729 -20.369 1.00 73.12 114 GLU A N 1
ATOM 906 C CA . GLU A 1 114 ? 26.311 -6.998 -19.546 1.00 73.12 114 GLU A CA 1
ATOM 907 C C . GLU A 1 114 ? 25.901 -7.852 -18.336 1.00 73.12 114 GLU A C 1
ATOM 909 O O . GLU A 1 114 ? 24.785 -7.759 -17.813 1.00 73.12 114 GLU A O 1
ATOM 914 N N . ARG A 1 115 ? 26.797 -8.738 -17.915 1.00 72.56 115 ARG A N 1
ATOM 915 C CA . ARG A 1 115 ? 26.675 -9.508 -16.677 1.00 72.56 115 ARG A CA 1
ATOM 916 C C . ARG A 1 115 ? 27.861 -9.109 -15.817 1.00 72.56 115 ARG A C 1
ATOM 918 O O . ARG A 1 115 ? 28.962 -8.996 -16.350 1.00 72.56 115 ARG A O 1
ATOM 925 N N . ASP A 1 116 ? 27.625 -8.855 -14.539 1.00 65.12 116 ASP A N 1
ATOM 926 C CA . ASP A 1 116 ? 28.724 -8.636 -13.606 1.00 65.12 116 ASP A CA 1
ATOM 927 C C . ASP A 1 116 ? 29.447 -9.956 -13.284 1.00 65.12 116 ASP A C 1
ATOM 929 O O . ASP A 1 116 ? 29.019 -11.044 -13.688 1.00 65.12 116 ASP A O 1
ATOM 933 N N . ASP A 1 117 ? 30.547 -9.856 -12.538 1.00 59.62 117 ASP A N 1
ATOM 934 C CA . ASP A 1 117 ? 31.395 -10.993 -12.160 1.00 59.62 117 ASP A CA 1
ATOM 935 C C . ASP A 1 117 ? 30.661 -12.049 -11.311 1.00 59.62 117 ASP A C 1
ATOM 937 O O . ASP A 1 117 ? 31.090 -13.201 -11.241 1.00 59.62 117 ASP A O 1
ATOM 941 N N . ASN A 1 118 ? 29.525 -11.692 -10.699 1.00 58.53 118 ASN A N 1
ATOM 942 C CA . ASN A 1 118 ? 28.676 -12.610 -9.938 1.00 58.53 118 ASN A CA 1
ATOM 943 C C . ASN A 1 118 ? 27.594 -13.266 -10.813 1.00 58.53 118 ASN A C 1
ATOM 945 O O . ASN A 1 118 ? 26.723 -13.975 -10.303 1.00 58.53 118 ASN A O 1
ATOM 949 N N . GLY A 1 119 ? 27.605 -13.009 -12.126 1.00 54.59 119 GLY A N 1
ATOM 950 C CA . GLY A 1 119 ? 26.545 -13.420 -13.042 1.00 54.59 119 GLY A CA 1
ATOM 951 C C . GLY A 1 119 ? 25.220 -12.705 -12.776 1.00 54.59 119 GLY A C 1
ATOM 952 O O . GLY A 1 119 ? 24.186 -13.111 -13.316 1.00 54.59 119 GLY A O 1
ATOM 953 N N . MET A 1 120 ? 25.232 -11.653 -11.951 1.00 54.69 120 MET A N 1
ATOM 954 C CA . MET A 1 120 ? 24.088 -10.792 -11.744 1.00 54.69 120 MET A CA 1
ATOM 955 C C . MET A 1 120 ? 24.008 -9.774 -12.875 1.00 54.69 120 MET A C 1
ATOM 957 O O . MET A 1 120 ? 24.975 -9.307 -13.474 1.00 54.69 120 MET A O 1
ATOM 961 N N . HIS A 1 121 ? 22.773 -9.502 -13.242 1.00 56.53 121 HIS A N 1
ATOM 962 C CA . HIS A 1 121 ? 22.453 -8.678 -14.379 1.00 56.53 121 HIS A CA 1
ATOM 963 C C . HIS A 1 121 ? 22.490 -7.192 -13.991 1.00 56.53 121 HIS A C 1
ATOM 965 O O . HIS A 1 121 ? 21.853 -6.803 -13.009 1.00 56.53 121 HIS A O 1
ATOM 971 N N . THR A 1 122 ? 23.213 -6.400 -14.788 1.00 57.81 122 THR A N 1
ATOM 972 C CA . THR A 1 122 ? 23.483 -4.957 -14.636 1.00 57.81 122 THR A CA 1
ATOM 973 C C . THR A 1 122 ? 22.219 -4.076 -14.658 1.00 57.81 122 THR A C 1
ATOM 975 O O . THR A 1 122 ? 21.141 -4.578 -15.014 1.00 57.81 122 THR A O 1
ATOM 978 N N . PRO A 1 123 ? 22.328 -2.780 -14.263 1.00 73.94 123 PRO A N 1
ATOM 979 C CA . PRO A 1 123 ? 21.231 -1.801 -14.287 1.00 73.94 123 PRO A CA 1
ATOM 980 C C . PRO A 1 123 ? 20.561 -1.654 -15.665 1.00 73.94 123 PRO A C 1
ATOM 982 O O . PRO A 1 123 ? 20.912 -2.326 -16.637 1.00 73.94 123 PRO A O 1
ATOM 985 N N . VAL A 1 124 ? 19.567 -0.765 -15.740 1.00 84.06 124 VAL A N 1
ATOM 986 C CA . VAL A 1 124 ? 18.789 -0.432 -16.944 1.00 84.06 124 VAL A CA 1
ATOM 987 C C . VAL A 1 124 ? 19.625 -0.488 -18.225 1.00 84.06 124 VAL A C 1
ATOM 989 O O . VAL A 1 124 ? 20.539 0.307 -18.433 1.00 84.06 124 VAL A O 1
ATOM 992 N N . SER A 1 125 ? 19.284 -1.422 -19.111 1.00 86.81 125 SER A N 1
ATOM 993 C CA . SER A 1 125 ? 19.922 -1.571 -20.419 1.00 86.81 125 SER A CA 1
ATOM 994 C C . SER A 1 125 ? 19.098 -0.829 -21.467 1.00 86.81 125 SER A C 1
ATOM 996 O O . SER A 1 125 ? 17.897 -1.062 -21.563 1.00 86.81 125 SER A O 1
ATOM 998 N N . VAL A 1 126 ? 19.715 0.056 -22.253 1.00 89.31 126 VAL A N 1
ATOM 999 C CA . VAL A 1 126 ? 19.021 0.906 -23.238 1.00 89.31 126 VAL A CA 1
ATOM 1000 C C . VAL A 1 126 ? 19.411 0.490 -24.657 1.00 89.31 126 VAL A C 1
ATOM 1002 O O . VAL A 1 126 ? 20.583 0.231 -24.932 1.00 89.31 126 VAL A O 1
ATOM 1005 N N . SER A 1 127 ? 18.440 0.411 -25.570 1.00 89.75 127 SER A N 1
ATOM 1006 C CA . SER A 1 127 ? 18.701 0.111 -26.981 1.00 89.75 127 SER A CA 1
ATOM 1007 C C . SER A 1 127 ? 19.493 1.241 -27.643 1.00 89.75 127 SER A C 1
ATOM 1009 O O . SER A 1 127 ? 19.348 2.411 -27.289 1.00 89.75 127 SER A O 1
ATOM 1011 N N . LYS A 1 128 ? 20.316 0.915 -28.650 1.00 88.75 128 LYS A N 1
ATOM 1012 C CA . LYS A 1 128 ? 21.148 1.911 -29.360 1.00 88.75 128 LYS A CA 1
ATOM 1013 C C . LYS A 1 128 ? 20.333 3.053 -29.980 1.00 88.75 128 LYS A C 1
ATOM 1015 O O . LYS A 1 128 ? 20.843 4.158 -30.117 1.00 88.75 128 LYS A O 1
ATOM 1020 N N . ASP A 1 129 ? 19.083 2.787 -30.356 1.00 88.69 129 ASP A N 1
ATOM 1021 C CA . ASP A 1 129 ? 18.152 3.773 -30.914 1.00 88.69 129 ASP A CA 1
ATOM 1022 C C . ASP A 1 129 ? 17.347 4.545 -29.847 1.00 88.69 129 ASP A C 1
ATOM 1024 O O . ASP A 1 129 ? 16.495 5.367 -30.191 1.00 88.69 129 ASP A O 1
ATOM 1028 N N . GLY A 1 130 ? 17.582 4.276 -28.556 1.00 89.12 130 GLY A N 1
ATOM 1029 C CA . GLY A 1 130 ? 16.914 4.923 -27.424 1.00 89.12 130 GLY A CA 1
ATOM 1030 C C . GLY A 1 130 ? 15.418 4.614 -27.299 1.00 89.12 130 GLY A C 1
ATOM 1031 O O . GLY A 1 130 ? 14.720 5.256 -26.510 1.00 89.12 130 GLY A O 1
ATOM 1032 N N . LYS A 1 131 ? 14.879 3.666 -28.076 1.00 89.81 131 LYS A N 1
ATOM 1033 C CA . LYS A 1 131 ? 13.448 3.331 -28.031 1.00 89.81 131 LYS A CA 1
ATOM 1034 C C . LYS A 1 131 ? 13.076 2.499 -26.819 1.00 89.81 131 LYS A C 1
ATOM 1036 O O . LYS A 1 131 ? 12.001 2.719 -26.267 1.00 89.81 131 LYS A O 1
ATOM 1041 N N . TYR A 1 132 ? 13.942 1.581 -26.408 1.00 90.56 132 TYR A N 1
ATOM 1042 C CA . TYR A 1 132 ? 13.656 0.631 -25.344 1.00 90.56 132 TYR A CA 1
ATOM 1043 C C . TYR A 1 132 ? 14.665 0.761 -24.220 1.00 90.56 132 TYR A C 1
ATOM 1045 O O . TYR A 1 132 ? 15.852 0.989 -24.444 1.00 90.56 132 TYR A O 1
ATOM 1053 N N . SER A 1 133 ? 14.183 0.575 -23.003 1.00 91.44 133 SER A N 1
ATOM 1054 C CA . SER A 1 133 ? 15.027 0.272 -21.860 1.00 91.44 133 SER A CA 1
ATOM 1055 C C . SER A 1 133 ? 14.453 -0.907 -21.105 1.00 91.44 133 SER A C 1
ATOM 1057 O O . SER A 1 133 ? 13.236 -1.009 -20.982 1.00 91.44 133 SER A O 1
ATOM 1059 N N . ILE A 1 134 ? 15.316 -1.809 -20.654 1.00 91.00 134 ILE A N 1
ATOM 1060 C CA . ILE A 1 134 ? 14.917 -3.065 -20.030 1.00 91.00 134 ILE A CA 1
ATOM 1061 C C . ILE A 1 134 ? 15.720 -3.258 -18.749 1.00 91.00 134 ILE A C 1
ATOM 1063 O O . ILE A 1 134 ? 16.946 -3.128 -18.757 1.00 91.00 134 ILE A O 1
ATOM 1067 N N . GLU A 1 135 ? 15.041 -3.594 -17.659 1.00 91.81 135 GLU A N 1
ATOM 1068 C CA . GLU A 1 135 ? 15.684 -3.959 -16.401 1.00 91.81 135 GLU A CA 1
ATOM 1069 C C . GLU A 1 135 ? 14.963 -5.096 -15.681 1.00 91.81 135 GLU A C 1
ATOM 1071 O O . GLU A 1 135 ? 13.791 -5.394 -15.934 1.00 91.81 135 GLU A O 1
ATOM 1076 N N . PHE A 1 136 ? 15.683 -5.737 -14.761 1.00 91.94 136 PHE A N 1
ATOM 1077 C CA . PHE A 1 136 ? 15.033 -6.567 -13.760 1.00 91.94 136 PHE A CA 1
ATOM 1078 C C . PHE A 1 136 ? 14.558 -5.702 -12.602 1.00 91.94 136 PHE A C 1
ATOM 1080 O O . PHE A 1 136 ? 15.284 -4.831 -12.138 1.00 91.94 136 PHE A O 1
ATOM 1087 N N . VAL A 1 137 ? 13.381 -6.033 -12.090 1.00 92.62 137 VAL A N 1
ATOM 1088 C CA . VAL A 1 137 ? 12.836 -5.491 -10.847 1.00 92.62 137 VAL A CA 1
ATOM 1089 C C . VAL A 1 137 ? 12.489 -6.626 -9.895 1.00 92.62 137 VAL A C 1
ATOM 1091 O O . VAL A 1 137 ? 12.413 -7.797 -10.286 1.00 92.62 137 VAL A O 1
ATOM 1094 N N . GLU A 1 138 ? 12.273 -6.273 -8.635 1.00 92.06 138 GLU A N 1
ATOM 1095 C CA . GLU A 1 138 ? 11.752 -7.207 -7.644 1.00 92.06 138 GLU A CA 1
ATOM 1096 C C . GLU A 1 138 ? 10.232 -7.408 -7.802 1.00 92.06 138 GLU A C 1
ATOM 1098 O O . GLU A 1 138 ? 9.637 -7.082 -8.831 1.00 92.06 138 GLU A O 1
ATOM 1103 N N . CYS A 1 139 ? 9.603 -8.036 -6.810 1.00 94.19 139 CYS A N 1
ATOM 1104 C CA . CYS A 1 139 ? 8.238 -8.544 -6.887 1.00 94.19 139 CYS A CA 1
ATOM 1105 C C . CYS A 1 139 ? 7.228 -7.468 -7.301 1.00 94.19 139 CYS A C 1
ATOM 1107 O O . CYS A 1 139 ? 7.006 -6.536 -6.544 1.00 94.19 139 CYS A O 1
ATOM 1109 N N . LEU A 1 140 ? 6.511 -7.652 -8.412 1.00 94.81 140 LEU A N 1
ATOM 1110 C CA . LEU A 1 140 ? 5.447 -6.743 -8.874 1.00 94.81 140 LEU A CA 1
ATOM 1111 C C . LEU A 1 140 ? 4.056 -7.019 -8.252 1.00 94.81 140 LEU A C 1
ATOM 1113 O O . LEU A 1 140 ? 3.041 -6.617 -8.811 1.00 94.81 140 LEU A O 1
ATOM 1117 N N . ALA A 1 141 ? 3.996 -7.752 -7.131 1.00 94.06 141 ALA A N 1
ATOM 1118 C CA . ALA A 1 141 ? 2.758 -8.110 -6.420 1.00 94.06 141 ALA A CA 1
ATOM 1119 C C . ALA A 1 141 ? 1.657 -8.692 -7.332 1.00 94.06 141 ALA A C 1
ATOM 1121 O O . ALA A 1 141 ? 0.479 -8.339 -7.262 1.00 94.06 141 ALA A O 1
ATOM 1122 N N . SER A 1 142 ? 2.061 -9.643 -8.180 1.00 94.31 142 SER A N 1
ATOM 1123 C CA . SER A 1 142 ? 1.141 -10.575 -8.840 1.00 94.31 142 SER A CA 1
ATOM 1124 C C . SER A 1 142 ? 1.750 -11.955 -9.043 1.00 94.31 142 SER A C 1
ATOM 1126 O O . SER A 1 142 ? 1.791 -12.527 -10.129 1.00 94.31 142 SER A O 1
ATOM 1128 N N . CYS A 1 143 ? 2.311 -12.516 -7.974 1.00 94.69 143 CYS A N 1
ATOM 1129 C CA . CYS A 1 143 ? 2.981 -13.810 -8.077 1.00 94.69 143 CYS A CA 1
ATOM 1130 C C . CYS A 1 143 ? 2.029 -14.947 -8.486 1.00 94.69 143 CYS A C 1
ATOM 1132 O O . CYS A 1 143 ? 2.507 -15.961 -8.995 1.00 94.69 143 CYS A O 1
ATOM 1134 N N . GLY A 1 144 ? 0.716 -14.782 -8.284 1.00 93.31 144 GLY A N 1
ATOM 1135 C CA . GLY A 1 144 ? -0.305 -15.728 -8.731 1.00 93.31 144 GLY A CA 1
ATOM 1136 C C . GLY A 1 144 ? -0.379 -15.889 -10.255 1.00 93.31 144 GLY A C 1
ATOM 1137 O O . GLY A 1 144 ? -0.703 -16.970 -10.727 1.00 93.31 144 GLY A O 1
ATOM 1138 N N . THR A 1 145 ? 0.005 -14.864 -11.018 1.00 93.31 145 THR A N 1
ATOM 1139 C CA . THR A 1 145 ? -0.040 -14.834 -12.492 1.00 93.31 145 THR A CA 1
ATOM 1140 C C . THR A 1 145 ? 1.364 -14.751 -13.099 1.00 93.31 145 THR A C 1
ATOM 1142 O O . THR A 1 145 ? 1.588 -14.123 -14.134 1.00 93.31 145 THR A O 1
ATOM 1145 N N . ALA A 1 146 ? 2.365 -15.288 -12.399 1.00 93.44 146 ALA A N 1
ATOM 1146 C CA . ALA A 1 146 ? 3.751 -15.243 -12.844 1.00 93.44 146 ALA A CA 1
ATOM 1147 C C . ALA A 1 146 ? 3.963 -16.021 -14.165 1.00 93.44 146 ALA A C 1
ATOM 1149 O O . ALA A 1 146 ? 3.402 -17.110 -14.309 1.00 93.44 146 ALA A O 1
ATOM 1150 N N . PRO A 1 147 ? 4.840 -15.547 -15.078 1.00 93.94 147 PRO A N 1
ATOM 1151 C CA . PRO A 1 147 ? 5.705 -14.367 -14.967 1.00 93.94 147 PRO A CA 1
ATOM 1152 C C . PRO A 1 147 ? 4.976 -13.032 -15.143 1.00 93.94 147 PRO A C 1
ATOM 1154 O O . PRO A 1 147 ? 4.035 -12.919 -15.923 1.00 93.94 147 PRO A O 1
ATOM 1157 N N . VAL A 1 148 ? 5.478 -12.009 -14.450 1.00 93.81 148 VAL A N 1
ATOM 1158 C CA . VAL A 1 148 ? 4.925 -10.650 -14.477 1.00 93.81 148 VAL A CA 1
ATOM 1159 C C . VAL A 1 148 ? 5.971 -9.670 -14.994 1.00 93.81 148 VAL A C 1
ATOM 1161 O O . VAL A 1 148 ? 7.140 -9.706 -14.590 1.00 93.81 148 VAL A O 1
ATOM 1164 N N . CYS A 1 149 ? 5.535 -8.769 -15.862 1.00 94.06 149 CYS A N 1
ATOM 1165 C CA . CYS A 1 149 ? 6.325 -7.654 -16.363 1.00 94.06 149 CYS A CA 1
ATOM 1166 C C . CYS A 1 149 ? 5.542 -6.349 -16.210 1.00 94.06 149 CYS A C 1
ATOM 1168 O O . CYS A 1 149 ? 4.348 -6.352 -15.927 1.00 94.06 149 CYS A O 1
ATOM 1170 N N . MET A 1 150 ? 6.217 -5.226 -16.405 1.00 92.25 150 MET A N 1
ATOM 1171 C CA . MET A 1 150 ? 5.610 -3.906 -16.399 1.00 92.25 150 MET A CA 1
ATOM 1172 C C . MET A 1 150 ? 6.185 -3.094 -17.558 1.00 92.25 150 MET A C 1
ATOM 1174 O O . MET A 1 150 ? 7.405 -3.012 -17.704 1.00 92.25 150 MET A O 1
ATOM 1178 N N . VAL A 1 151 ? 5.324 -2.528 -18.400 1.00 91.19 151 VAL A N 1
ATOM 1179 C CA . VAL A 1 151 ? 5.715 -1.729 -19.569 1.00 91.19 151 VAL A CA 1
ATOM 1180 C C . VAL A 1 151 ? 5.159 -0.330 -19.416 1.00 91.19 151 VAL A C 1
ATOM 1182 O O . VAL A 1 151 ? 3.948 -0.138 -19.366 1.00 91.19 151 VAL A O 1
ATOM 1185 N N . GLN A 1 152 ? 6.058 0.649 -19.304 1.00 89.00 152 GLN A N 1
ATOM 1186 C CA . GLN A 1 152 ? 5.727 1.928 -18.676 1.00 89.00 152 GLN A CA 1
ATOM 1187 C C . GLN A 1 152 ? 4.968 1.643 -17.377 1.00 89.00 152 GLN A C 1
ATOM 1189 O O . GLN A 1 152 ? 5.426 0.799 -16.618 1.00 89.00 152 GLN A O 1
ATOM 1194 N N . ASP A 1 153 ? 3.820 2.262 -17.134 1.00 88.94 153 ASP A N 1
ATOM 1195 C CA . ASP A 1 153 ? 3.055 2.078 -15.901 1.00 88.94 153 ASP A CA 1
ATOM 1196 C C . ASP A 1 153 ? 2.063 0.906 -15.927 1.00 88.94 153 ASP A C 1
ATOM 1198 O O . ASP A 1 153 ? 1.372 0.662 -14.939 1.00 88.94 153 ASP A O 1
ATOM 1202 N N . GLU A 1 154 ? 2.021 0.151 -17.025 1.00 88.75 154 GLU A N 1
ATOM 1203 C CA . GLU A 1 154 ? 1.073 -0.943 -17.227 1.00 88.75 154 GLU A CA 1
ATOM 1204 C C . GLU A 1 154 ? 1.658 -2.275 -16.759 1.00 88.75 154 GLU A C 1
ATOM 1206 O O . GLU A 1 154 ? 2.745 -2.677 -17.186 1.00 88.75 154 GLU A O 1
ATOM 1211 N N . LEU A 1 155 ? 0.919 -2.992 -15.911 1.00 90.19 155 LEU A N 1
ATOM 1212 C CA . LEU A 1 155 ? 1.287 -4.340 -15.493 1.00 90.19 155 LEU A CA 1
ATOM 1213 C C . LEU A 1 155 ? 0.832 -5.366 -16.534 1.00 90.19 155 LEU A C 1
ATOM 1215 O O . LEU A 1 155 ? -0.330 -5.379 -16.943 1.00 90.19 155 LEU A O 1
ATOM 1219 N N . ILE A 1 156 ? 1.741 -6.252 -16.933 1.00 90.88 156 ILE A N 1
ATOM 1220 C CA . ILE A 1 156 ? 1.480 -7.354 -17.857 1.00 90.88 156 ILE A CA 1
ATOM 1221 C C . ILE A 1 156 ? 1.631 -8.677 -17.106 1.00 90.88 156 ILE A C 1
ATOM 1223 O O . ILE A 1 156 ? 2.720 -9.030 -16.643 1.00 90.88 156 ILE A O 1
ATOM 1227 N N . GLU A 1 157 ? 0.523 -9.398 -16.980 1.00 90.31 157 GLU A N 1
ATOM 1228 C CA . GLU A 1 157 ? 0.413 -10.665 -16.253 1.00 90.31 157 GLU A CA 1
ATOM 1229 C C . GLU A 1 157 ? 0.461 -11.871 -17.205 1.00 90.31 157 GLU A C 1
ATOM 1231 O O . GLU A 1 157 ? 0.225 -11.735 -18.405 1.00 90.31 157 GLU A O 1
ATOM 1236 N N . ASN A 1 158 ? 0.794 -13.057 -16.679 1.00 89.56 158 ASN A N 1
ATOM 1237 C CA . ASN A 1 158 ? 0.855 -14.324 -17.418 1.00 89.56 158 ASN A CA 1
ATOM 1238 C C . ASN A 1 158 ? 1.711 -14.276 -18.692 1.00 89.56 158 ASN A C 1
ATOM 1240 O O . ASN A 1 158 ? 1.376 -14.885 -19.717 1.00 89.56 158 ASN A O 1
ATOM 1244 N N . VAL A 1 159 ? 2.842 -13.569 -18.635 1.00 89.69 159 VAL A N 1
ATOM 1245 C CA . VAL A 1 159 ? 3.725 -13.407 -19.792 1.00 89.69 159 VAL A CA 1
ATOM 1246 C C . VAL A 1 159 ? 4.342 -14.753 -20.157 1.00 89.69 159 VAL A C 1
ATOM 1248 O O . VAL A 1 159 ? 5.126 -15.318 -19.398 1.00 89.69 159 VAL A O 1
ATOM 1251 N N . GLN A 1 160 ? 4.016 -15.259 -21.344 1.00 86.62 160 GLN A N 1
ATOM 1252 C CA . GLN A 1 160 ? 4.582 -16.511 -21.839 1.00 86.62 160 GLN A CA 1
ATOM 1253 C C . GLN A 1 160 ? 6.017 -16.277 -22.339 1.00 86.62 160 GLN A C 1
ATOM 1255 O O . GLN A 1 160 ? 6.215 -15.388 -23.178 1.00 86.62 160 GLN A O 1
ATOM 1260 N N . PRO A 1 161 ? 7.021 -17.057 -21.885 1.00 83.88 161 PRO A N 1
ATOM 1261 C CA . PRO A 1 161 ? 8.404 -16.930 -22.346 1.00 83.88 161 PRO A CA 1
ATOM 1262 C C . PRO A 1 161 ? 8.559 -16.978 -23.867 1.00 83.88 161 PRO A C 1
ATOM 1264 O O . PRO A 1 161 ? 9.435 -16.322 -24.428 1.00 83.88 161 PRO A O 1
ATOM 1267 N N . GLU A 1 162 ? 7.695 -17.719 -24.558 1.00 81.50 162 GLU A N 1
ATOM 1268 C CA . GLU A 1 162 ? 7.736 -17.886 -26.007 1.00 81.50 162 GLU A CA 1
ATOM 1269 C C . GLU A 1 162 ? 7.311 -16.616 -26.754 1.00 81.50 162 GLU A C 1
ATOM 1271 O O . GLU A 1 162 ? 7.800 -16.370 -27.856 1.00 81.50 162 GLU A O 1
ATOM 1276 N N . ASN A 1 163 ? 6.476 -15.783 -26.125 1.00 72.12 163 ASN A N 1
ATOM 1277 C CA . ASN A 1 163 ? 5.772 -14.663 -26.746 1.00 72.12 163 ASN A CA 1
ATOM 1278 C C . ASN A 1 163 ? 6.114 -13.318 -26.082 1.00 72.12 163 ASN A C 1
ATOM 1280 O O . ASN A 1 163 ? 5.234 -12.498 -25.832 1.00 72.12 163 ASN A O 1
ATOM 1284 N N . ALA A 1 164 ? 7.401 -13.045 -25.842 1.00 63.59 164 ALA A N 1
ATOM 1285 C CA . ALA A 1 164 ? 7.857 -11.775 -25.257 1.00 63.59 164 ALA A CA 1
ATOM 1286 C C . ALA A 1 164 ? 7.424 -10.518 -26.055 1.00 63.59 164 ALA A C 1
ATOM 1288 O O . ALA A 1 164 ? 7.342 -9.429 -25.496 1.00 63.59 164 ALA A O 1
ATOM 1289 N N . ALA A 1 165 ? 7.071 -10.656 -27.341 1.00 59.75 165 ALA A N 1
ATOM 1290 C CA . ALA A 1 165 ? 6.495 -9.572 -28.148 1.00 59.75 165 ALA A CA 1
ATOM 1291 C C . ALA A 1 165 ? 5.126 -9.069 -27.629 1.00 59.75 165 ALA A C 1
ATOM 1293 O O . ALA A 1 165 ? 4.734 -7.943 -27.931 1.00 59.75 165 ALA A O 1
ATOM 1294 N N . VAL A 1 166 ? 4.417 -9.867 -26.816 1.00 64.12 166 VAL A N 1
ATOM 1295 C CA . VAL A 1 166 ? 3.127 -9.509 -26.190 1.00 64.12 166 VAL A CA 1
ATOM 1296 C C . VAL A 1 166 ? 3.287 -8.447 -25.099 1.00 64.12 166 VAL A C 1
ATOM 1298 O O . VAL A 1 166 ? 2.304 -7.825 -24.716 1.00 64.12 166 VAL A O 1
ATOM 1301 N N . LEU A 1 167 ? 4.513 -8.141 -24.658 1.00 64.19 167 LEU A N 1
ATOM 1302 C CA . LEU A 1 167 ? 4.780 -7.068 -23.691 1.00 64.19 167 LEU A CA 1
ATOM 1303 C C . LEU A 1 167 ? 4.309 -5.676 -24.162 1.00 64.19 167 LEU A C 1
ATOM 1305 O O . LEU A 1 167 ? 4.223 -4.758 -23.357 1.00 64.19 167 LEU A O 1
ATOM 1309 N N . LEU A 1 168 ? 3.962 -5.505 -25.441 1.00 57.16 168 LEU A N 1
ATOM 1310 C CA . LEU A 1 168 ? 3.364 -4.272 -25.966 1.00 57.16 168 LEU A CA 1
ATOM 1311 C C . LEU A 1 168 ? 1.823 -4.228 -25.868 1.00 57.16 168 LEU A C 1
ATOM 1313 O O . LEU A 1 168 ? 1.223 -3.216 -26.227 1.00 57.16 168 LEU A O 1
ATOM 1317 N N . ALA A 1 169 ? 1.168 -5.304 -25.424 1.00 55.09 169 ALA A N 1
ATOM 1318 C CA . ALA A 1 169 ? -0.285 -5.382 -25.284 1.00 55.09 169 ALA A CA 1
ATOM 1319 C C . ALA A 1 169 ? -0.733 -4.985 -23.868 1.00 55.09 169 ALA A C 1
ATOM 1321 O O . ALA A 1 169 ? -0.086 -5.338 -22.889 1.00 55.09 169 ALA A O 1
ATOM 1322 N N . LYS A 1 170 ? -1.869 -4.283 -23.749 1.00 54.31 170 LYS A N 1
ATOM 1323 C CA . LYS A 1 170 ? -2.479 -3.958 -22.447 1.00 54.31 170 LYS A CA 1
ATOM 1324 C C . LYS A 1 170 ? -3.032 -5.226 -21.788 1.00 54.31 170 LYS A C 1
ATOM 1326 O O . LYS A 1 170 ? -3.743 -5.980 -22.453 1.00 54.31 170 LYS A O 1
ATOM 1331 N N . SER A 1 171 ? -2.765 -5.426 -20.496 1.00 56.56 171 SER A N 1
ATOM 1332 C CA . SER A 1 171 ? -3.357 -6.515 -19.705 1.00 56.56 171 SER A CA 1
ATOM 1333 C C . SER A 1 171 ? -4.369 -5.975 -18.689 1.00 56.56 171 SER A C 1
ATOM 1335 O O . SER A 1 171 ? -4.295 -4.817 -18.282 1.00 56.56 171 SER A O 1
ATOM 1337 N N . LYS A 1 172 ? -5.358 -6.795 -18.327 1.00 62.41 172 LYS A N 1
ATOM 1338 C CA . LYS A 1 172 ? -6.308 -6.507 -17.244 1.00 62.41 172 LYS A CA 1
ATOM 1339 C C . LYS A 1 172 ? -5.910 -7.329 -16.027 1.00 62.41 172 LYS A C 1
ATOM 1341 O O . LYS A 1 172 ? -5.428 -8.441 -16.206 1.00 62.41 172 LYS A O 1
ATOM 1346 N N . ILE A 1 173 ? -6.200 -6.811 -14.831 1.00 69.69 173 ILE A N 1
ATOM 1347 C CA . ILE A 1 173 ? -6.054 -7.576 -13.587 1.00 69.69 173 ILE A CA 1
ATOM 1348 C C . ILE A 1 173 ? -6.856 -8.867 -13.706 1.00 69.69 173 ILE A C 1
ATOM 1350 O O . ILE A 1 173 ? -8.078 -8.825 -13.880 1.00 69.69 173 ILE A O 1
ATOM 1354 N N . GLU A 1 174 ? -6.174 -10.002 -13.617 1.00 71.50 174 GLU A N 1
ATOM 1355 C CA . GLU A 1 174 ? -6.843 -11.295 -13.663 1.00 71.50 174 GLU A CA 1
ATOM 1356 C C . GLU A 1 174 ? -7.401 -11.697 -12.298 1.00 71.50 174 GLU A C 1
ATOM 1358 O O . GLU A 1 174 ? -6.719 -11.656 -11.277 1.00 71.50 174 GLU A O 1
ATOM 1363 N N . ASN A 1 175 ? -8.658 -12.140 -12.294 1.00 74.88 175 ASN A N 1
ATOM 1364 C CA . ASN A 1 175 ? -9.313 -12.701 -11.119 1.00 74.88 175 ASN A CA 1
ATOM 1365 C C . ASN A 1 175 ? -9.477 -14.221 -11.292 1.00 74.88 175 ASN A C 1
ATOM 1367 O O . ASN A 1 175 ? -9.745 -14.686 -12.406 1.00 74.88 175 ASN A O 1
ATOM 1371 N N . PRO A 1 176 ? -9.395 -15.021 -10.213 1.00 68.62 176 PRO A N 1
ATOM 1372 C CA . PRO A 1 176 ? -9.846 -16.405 -10.236 1.00 68.62 176 PRO A CA 1
ATOM 1373 C C . PRO A 1 176 ? -11.304 -16.487 -10.707 1.00 68.62 176 PRO A C 1
ATOM 1375 O O . PRO A 1 176 ? -12.141 -15.692 -10.281 1.00 68.62 176 PRO A O 1
ATOM 1378 N N . LYS A 1 177 ? -11.618 -17.474 -11.558 1.00 67.50 177 LYS A N 1
ATOM 1379 C CA . LYS A 1 177 ? -12.932 -17.608 -12.224 1.00 67.50 177 LYS A CA 1
ATOM 1380 C C . LYS A 1 177 ? -14.125 -17.678 -11.262 1.00 67.50 177 LYS A C 1
ATOM 1382 O O . LYS A 1 177 ? -15.214 -17.248 -11.617 1.00 67.50 177 LYS A O 1
ATOM 1387 N N . SER A 1 178 ? -13.935 -18.253 -10.077 1.00 80.00 178 SER A N 1
ATOM 1388 C CA . SER A 1 178 ? -14.953 -18.331 -9.027 1.00 80.00 178 SER A CA 1
ATOM 1389 C C . SER A 1 178 ? -14.298 -18.576 -7.663 1.00 80.00 178 SER A C 1
ATOM 1391 O O . SER A 1 178 ? -13.262 -19.249 -7.621 1.00 80.00 178 SER A O 1
ATOM 1393 N N . PRO A 1 179 ? -14.893 -18.103 -6.552 1.00 89.25 179 PRO A N 1
ATOM 1394 C CA . PRO A 1 179 ? -14.428 -18.448 -5.213 1.00 89.25 179 PRO A CA 1
ATOM 1395 C C . PRO A 1 179 ? -14.433 -19.964 -4.976 1.00 89.25 179 PRO A C 1
ATOM 1397 O O . PRO A 1 179 ? -15.356 -20.663 -5.401 1.00 89.25 179 PRO A O 1
ATOM 1400 N N . HIS A 1 180 ? -13.424 -20.482 -4.280 1.00 93.19 180 HIS A N 1
ATOM 1401 C CA . HIS A 1 180 ? -13.414 -21.875 -3.836 1.00 93.19 180 HIS A CA 1
ATOM 1402 C C . HIS A 1 180 ? -14.434 -22.079 -2.693 1.00 93.19 180 HIS A C 1
ATOM 1404 O O . HIS A 1 180 ? -14.549 -21.203 -1.839 1.00 93.19 180 HIS A O 1
ATOM 1410 N N . PRO A 1 181 ? -15.123 -23.235 -2.575 1.00 94.69 181 PRO A N 1
ATOM 1411 C CA . PRO A 1 181 ? -16.120 -23.472 -1.515 1.00 94.69 181 PRO A CA 1
ATOM 1412 C C . PRO A 1 181 ? -15.613 -23.374 -0.065 1.00 94.69 181 PRO A C 1
ATOM 1414 O O . PRO A 1 181 ? -16.413 -23.265 0.857 1.00 94.69 181 PRO A O 1
ATOM 1417 N N . LEU A 1 182 ? -14.294 -23.448 0.142 1.00 96.06 182 LEU A N 1
ATOM 1418 C CA . LEU A 1 182 ? -13.648 -23.272 1.454 1.00 96.06 182 LEU A CA 1
ATOM 1419 C C . LEU A 1 182 ? -13.325 -21.805 1.779 1.00 96.06 182 LEU A C 1
ATOM 1421 O O . LEU A 1 182 ? -12.817 -21.522 2.863 1.00 96.06 182 LEU A O 1
ATOM 1425 N N . GLU A 1 183 ? -13.557 -20.882 0.847 1.00 96.50 183 GLU A N 1
ATOM 1426 C CA . GLU A 1 183 ? -13.376 -19.461 1.111 1.00 96.50 183 GLU A CA 1
ATOM 1427 C C . GLU A 1 183 ? -14.508 -18.905 1.980 1.00 96.50 183 GLU A C 1
ATOM 1429 O O . GLU A 1 183 ? -15.675 -19.265 1.840 1.00 96.50 183 GLU A O 1
ATOM 1434 N N . HIS A 1 184 ? -14.149 -17.955 2.837 1.00 96.44 184 HIS A N 1
ATOM 1435 C CA . HIS A 1 184 ? -15.075 -17.084 3.541 1.00 96.44 184 HIS A CA 1
ATOM 1436 C C . HIS A 1 184 ? -14.710 -15.642 3.187 1.00 96.44 184 HIS A C 1
ATOM 1438 O O . HIS A 1 184 ? -13.801 -15.063 3.781 1.00 96.44 184 HIS A O 1
ATOM 1444 N N . ARG A 1 185 ? -15.398 -15.075 2.188 1.00 95.69 185 ARG A N 1
ATOM 1445 C CA . ARG A 1 185 ? -15.088 -13.740 1.663 1.00 95.69 185 ARG A CA 1
ATOM 1446 C C . ARG A 1 185 ? -15.815 -12.639 2.426 1.00 95.69 185 ARG A C 1
ATOM 1448 O O . ARG A 1 185 ? -16.988 -12.379 2.160 1.00 95.69 185 ARG A O 1
ATOM 1455 N N . LEU A 1 186 ? -15.106 -11.985 3.341 1.00 96.75 186 LEU A N 1
ATOM 1456 C CA . LEU A 1 186 ? -15.559 -10.788 4.041 1.00 96.75 186 LEU A CA 1
ATOM 1457 C C . LEU A 1 186 ? -14.993 -9.533 3.362 1.00 96.75 186 LEU A C 1
ATOM 1459 O O . LEU A 1 186 ? -15.756 -8.685 2.908 1.00 96.75 186 LEU A O 1
ATOM 1463 N N . ILE A 1 187 ? -13.666 -9.452 3.221 1.00 98.00 187 ILE A N 1
ATOM 1464 C CA . ILE A 1 187 ? -12.967 -8.327 2.576 1.00 98.00 187 ILE A CA 1
ATOM 1465 C C . ILE A 1 187 ? -13.066 -8.416 1.050 1.00 98.00 187 ILE A C 1
ATOM 1467 O O . ILE A 1 187 ? -13.314 -7.417 0.378 1.00 98.00 187 ILE A O 1
ATOM 1471 N N . PHE A 1 188 ? -12.910 -9.614 0.486 1.00 96.94 188 PHE A N 1
ATOM 1472 C CA . PHE A 1 188 ? -12.924 -9.879 -0.957 1.00 96.94 188 PHE A CA 1
ATOM 1473 C C . PHE A 1 188 ? -14.319 -10.180 -1.502 1.00 96.94 188 PHE A C 1
ATOM 1475 O O . PHE A 1 188 ? -14.450 -10.678 -2.621 1.00 96.94 188 PHE A O 1
ATOM 1482 N N . LYS A 1 189 ? -15.378 -9.859 -0.749 1.00 95.62 189 LYS A N 1
ATOM 1483 C CA . LYS A 1 189 ? -16.770 -10.053 -1.180 1.00 95.62 189 LYS A CA 1
ATOM 1484 C C . LYS A 1 189 ? -17.051 -9.413 -2.546 1.00 95.62 189 LYS A C 1
ATOM 1486 O O . LYS A 1 189 ? -17.802 -9.982 -3.335 1.00 95.62 189 LYS A O 1
ATOM 1491 N N . ASN A 1 190 ? -16.447 -8.254 -2.819 1.00 95.19 190 ASN A N 1
ATOM 1492 C CA . ASN A 1 190 ? -16.659 -7.512 -4.063 1.00 95.19 190 ASN A CA 1
ATOM 1493 C C . ASN A 1 190 ? -15.601 -7.765 -5.147 1.00 95.19 190 ASN A C 1
ATOM 1495 O O . ASN A 1 190 ? -15.833 -7.468 -6.315 1.00 95.19 190 ASN A O 1
ATOM 1499 N N . VAL A 1 191 ? -14.455 -8.338 -4.779 1.00 93.62 191 VAL A N 1
ATOM 1500 C CA . VAL A 1 191 ? -13.326 -8.544 -5.691 1.00 93.62 191 VAL A CA 1
ATOM 1501 C C . VAL A 1 191 ? -13.676 -9.613 -6.731 1.00 93.62 191 VAL A C 1
ATOM 1503 O O . VAL A 1 191 ? -14.051 -10.738 -6.388 1.00 93.62 191 VAL A O 1
ATOM 1506 N N . GLY A 1 192 ? -13.507 -9.268 -8.008 1.00 89.88 192 GLY A N 1
ATOM 1507 C CA . GLY A 1 192 ? -13.770 -10.129 -9.160 1.00 89.88 192 GLY A CA 1
ATOM 1508 C C . GLY A 1 192 ? -15.228 -10.192 -9.619 1.00 89.88 192 GLY A C 1
ATOM 1509 O O . GLY A 1 192 ? -15.532 -10.970 -10.521 1.00 89.88 192 GLY A O 1
ATOM 1510 N N . ARG A 1 193 ? -16.131 -9.400 -9.030 1.00 91.62 193 ARG A N 1
ATOM 1511 C CA . ARG A 1 193 ? -17.521 -9.287 -9.492 1.00 91.62 193 ARG A CA 1
ATOM 1512 C C . ARG A 1 193 ? -17.609 -8.450 -10.769 1.00 91.62 193 ARG A C 1
ATOM 1514 O O . ARG A 1 193 ? -17.071 -7.352 -10.822 1.00 91.62 193 ARG A O 1
ATOM 1521 N N . GLU A 1 194 ? -18.335 -8.942 -11.771 1.00 90.00 194 GLU A N 1
ATOM 1522 C CA . GLU A 1 194 ? -18.545 -8.216 -13.036 1.00 90.00 194 GLU A CA 1
ATOM 1523 C C . GLU A 1 194 ? -19.445 -6.981 -12.875 1.00 90.00 194 GLU A C 1
ATOM 1525 O O . GLU A 1 194 ? -19.317 -6.019 -13.629 1.00 90.00 194 GLU A O 1
ATOM 1530 N N . ASP A 1 195 ? -20.347 -6.998 -11.890 1.00 92.81 195 ASP A N 1
ATOM 1531 C CA . ASP A 1 195 ? -21.317 -5.935 -11.612 1.00 92.81 195 ASP A CA 1
ATOM 1532 C C . ASP A 1 195 ? -20.809 -4.875 -10.618 1.00 92.81 195 ASP A C 1
ATOM 1534 O O . ASP A 1 195 ? -21.566 -3.988 -10.217 1.00 92.81 195 ASP A O 1
ATOM 1538 N N . TYR A 1 196 ? -19.542 -4.966 -10.208 1.00 96.06 196 TYR A N 1
ATOM 1539 C CA . TYR A 1 196 ? -18.939 -4.083 -9.219 1.00 96.06 196 TYR A CA 1
ATOM 1540 C C . TYR A 1 196 ? -17.824 -3.235 -9.832 1.00 96.06 196 TYR A C 1
ATOM 1542 O O . TYR A 1 196 ? -16.901 -3.745 -10.464 1.00 96.06 196 TYR A O 1
ATOM 1550 N N . THR A 1 197 ? -17.901 -1.926 -9.624 1.00 97.00 197 THR A N 1
ATOM 1551 C CA . THR A 1 197 ? -16.951 -0.934 -10.132 1.00 97.00 197 THR A CA 1
ATOM 1552 C C . THR A 1 197 ? -16.317 -0.147 -8.986 1.00 97.00 197 THR A C 1
ATOM 1554 O O . THR A 1 197 ? -16.812 -0.148 -7.861 1.00 97.00 197 THR A O 1
ATOM 1557 N N . THR A 1 198 ? -15.189 0.512 -9.266 1.00 97.50 198 THR A N 1
ATOM 1558 C CA . THR A 1 198 ? -14.375 1.195 -8.244 1.00 97.50 198 THR A CA 1
ATOM 1559 C C . THR A 1 198 ? -14.927 2.544 -7.788 1.00 97.50 198 THR A C 1
ATOM 1561 O O . THR A 1 198 ? -14.325 3.140 -6.905 1.00 97.50 198 THR A O 1
ATOM 1564 N N . ASP A 1 199 ? -15.973 3.061 -8.435 1.00 98.19 199 ASP A N 1
ATOM 1565 C CA . ASP A 1 199 ? -16.541 4.379 -8.139 1.00 98.19 199 ASP A CA 1
ATOM 1566 C C . ASP A 1 199 ? -17.409 4.381 -6.877 1.00 98.19 199 ASP A C 1
ATOM 1568 O O . ASP A 1 199 ? -18.019 3.375 -6.487 1.00 98.19 199 ASP A O 1
ATOM 1572 N N . ILE A 1 200 ? -17.514 5.559 -6.270 1.00 98.69 200 ILE A N 1
ATOM 1573 C CA . ILE A 1 200 ? -18.280 5.770 -5.050 1.00 98.69 200 ILE A CA 1
ATOM 1574 C C . ILE A 1 200 ? -19.759 5.425 -5.203 1.00 98.69 200 ILE A C 1
ATOM 1576 O O . ILE A 1 200 ? -20.360 4.904 -4.265 1.00 98.69 200 ILE A O 1
ATOM 1580 N N . ASP A 1 201 ? -20.371 5.672 -6.363 1.00 98.56 201 ASP A N 1
ATOM 1581 C CA . ASP A 1 201 ? -21.796 5.407 -6.546 1.00 98.56 201 ASP A CA 1
ATOM 1582 C C . ASP A 1 201 ? -22.066 3.894 -6.503 1.00 98.56 201 ASP A C 1
ATOM 1584 O O . ASP A 1 201 ? -23.065 3.459 -5.922 1.00 98.56 201 ASP A O 1
ATOM 1588 N N . CYS A 1 202 ? -21.169 3.071 -7.055 1.00 98.38 202 CYS A N 1
ATOM 1589 C CA . CYS A 1 202 ? -21.199 1.621 -6.880 1.00 98.38 202 CYS A CA 1
ATOM 1590 C C . CYS A 1 202 ? -21.058 1.209 -5.418 1.00 98.38 202 CYS A C 1
ATOM 1592 O O . CYS A 1 202 ? -21.846 0.381 -4.943 1.00 98.38 202 CYS A O 1
ATOM 1594 N N . TYR A 1 203 ? -20.113 1.815 -4.696 1.00 98.62 203 TYR A N 1
ATOM 1595 C CA . TYR A 1 203 ? -19.920 1.540 -3.276 1.00 98.62 203 TYR A CA 1
ATOM 1596 C C . T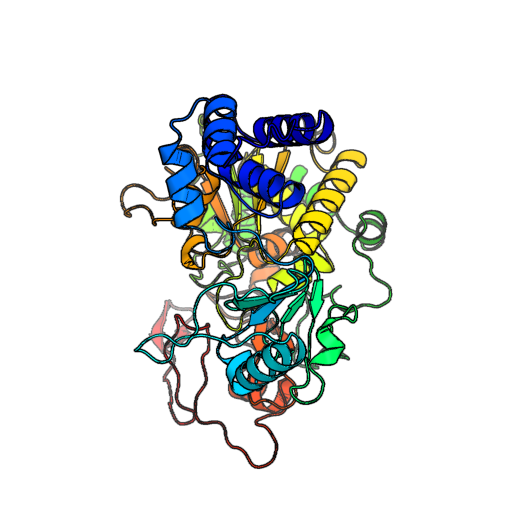YR A 1 203 ? -21.190 1.846 -2.468 1.00 98.62 203 TYR A C 1
ATOM 1598 O O . TYR A 1 203 ? -21.676 0.999 -1.717 1.00 98.62 203 TYR A O 1
ATOM 1606 N N . LEU A 1 204 ? -21.798 3.014 -2.693 1.00 98.62 204 LEU A N 1
ATOM 1607 C CA . LEU A 1 204 ? -23.027 3.456 -2.029 1.00 98.62 204 LEU A CA 1
ATOM 1608 C C . LEU A 1 204 ? -24.223 2.542 -2.325 1.00 98.62 204 LEU A C 1
ATOM 1610 O O . LEU A 1 204 ? -24.953 2.184 -1.401 1.00 98.62 204 LEU A O 1
ATOM 1614 N N . ARG A 1 205 ? -24.405 2.096 -3.580 1.00 98.12 205 ARG A N 1
ATOM 1615 C CA . ARG A 1 205 ? -25.470 1.132 -3.944 1.00 98.12 205 ARG A CA 1
ATOM 1616 C C . ARG A 1 205 ? -25.380 -0.179 -3.159 1.00 98.12 205 ARG A C 1
ATOM 1618 O O . ARG A 1 205 ? -26.396 -0.837 -2.957 1.00 98.12 205 ARG A O 1
ATOM 1625 N N . HIS A 1 206 ? -24.182 -0.543 -2.710 1.00 97.50 206 HIS A N 1
ATOM 1626 C CA . HIS A 1 206 ? -23.917 -1.751 -1.934 1.00 97.50 206 HIS A CA 1
ATOM 1627 C C . HIS A 1 206 ? -23.817 -1.502 -0.418 1.00 97.50 206 HIS A C 1
ATOM 1629 O O . HIS A 1 206 ? -23.341 -2.375 0.309 1.00 97.50 206 HIS A O 1
ATOM 1635 N N . GLY A 1 207 ? -24.284 -0.347 0.072 1.00 97.50 207 GLY A N 1
ATOM 1636 C CA . GLY A 1 207 ? -24.274 0.001 1.499 1.00 97.50 207 GLY A CA 1
ATOM 1637 C C . GLY A 1 207 ? -22.945 0.576 1.994 1.00 97.50 207 GLY A C 1
ATOM 1638 O O . GLY A 1 207 ? -22.658 0.546 3.190 1.00 97.50 207 GLY A O 1
ATOM 1639 N N . GLY A 1 208 ? -22.108 1.070 1.085 1.00 98.19 208 GLY A N 1
ATOM 1640 C CA . GLY A 1 208 ? -20.863 1.746 1.412 1.00 98.19 208 GLY A CA 1
ATOM 1641 C C . GLY A 1 208 ? -21.063 2.980 2.292 1.00 98.19 208 GLY A C 1
ATOM 1642 O O . GLY A 1 208 ? -22.049 3.700 2.147 1.00 98.19 208 GLY A O 1
ATOM 1643 N N . TYR A 1 209 ? -20.119 3.229 3.202 1.00 98.69 209 TYR A N 1
ATOM 1644 C CA . TYR A 1 209 ? -20.139 4.329 4.178 1.00 98.69 209 TYR A CA 1
ATOM 1645 C C . TYR A 1 209 ? -21.234 4.260 5.258 1.00 98.69 209 TYR A C 1
ATOM 1647 O O . TYR A 1 209 ? -21.278 5.126 6.135 1.00 98.69 209 TYR A O 1
ATOM 1655 N N . GLU A 1 210 ? -22.084 3.230 5.280 1.00 98.62 210 GLU A N 1
ATOM 1656 C CA . GLU A 1 210 ? -23.048 3.031 6.371 1.00 98.62 210 GLU A CA 1
ATOM 1657 C C . GLU A 1 210 ? -22.356 2.705 7.703 1.00 98.62 210 GLU A C 1
ATOM 1659 O O . GLU A 1 210 ? -22.815 3.125 8.769 1.00 98.62 210 GLU A O 1
ATOM 1664 N N . GLN A 1 211 ? -21.208 2.017 7.674 1.00 98.69 211 GLN A N 1
ATOM 1665 C CA . GLN A 1 211 ? -20.440 1.745 8.889 1.00 98.69 211 GLN A CA 1
ATOM 1666 C C . GLN A 1 211 ? -19.703 2.993 9.370 1.00 98.69 211 GLN A C 1
ATOM 1668 O O . GLN A 1 211 ? -19.594 3.183 10.580 1.00 98.69 211 GLN A O 1
ATOM 1673 N N . LEU A 1 212 ? -19.269 3.877 8.467 1.00 98.75 212 LEU A N 1
ATOM 1674 C CA . LEU A 1 212 ? -18.775 5.200 8.853 1.00 98.75 212 LEU A CA 1
ATOM 1675 C C . LEU A 1 212 ? -19.869 6.025 9.539 1.00 98.75 212 LEU A C 1
ATOM 1677 O O . LEU A 1 212 ? -19.640 6.518 10.642 1.00 98.75 212 LEU A O 1
ATOM 1681 N N . LYS A 1 213 ? -21.066 6.116 8.939 1.00 98.69 213 LYS A N 1
ATOM 1682 C CA . LYS A 1 213 ? -22.222 6.812 9.538 1.00 98.69 213 LYS A CA 1
ATOM 1683 C C . LYS A 1 213 ? -22.570 6.251 10.916 1.00 98.69 213 LYS A C 1
ATOM 1685 O O . LYS A 1 213 ? -22.842 7.013 11.834 1.00 98.69 213 LYS A O 1
ATOM 1690 N N . LYS A 1 214 ? -22.513 4.927 11.092 1.00 98.56 214 LYS A N 1
ATOM 1691 C CA . LYS A 1 214 ? -22.677 4.293 12.407 1.00 98.56 214 LYS A CA 1
ATOM 1692 C C . LYS A 1 214 ? -21.557 4.696 13.368 1.00 98.56 214 LYS A C 1
ATOM 1694 O O . LYS A 1 214 ? -21.845 5.117 14.485 1.00 98.56 214 LYS A O 1
ATOM 1699 N N . ALA A 1 215 ? -20.298 4.591 12.947 1.00 98.50 215 ALA A N 1
ATOM 1700 C CA . ALA A 1 215 ? -19.139 4.842 13.798 1.00 98.50 215 ALA A CA 1
ATOM 1701 C C . ALA A 1 215 ? -19.129 6.265 14.373 1.00 98.50 215 ALA A C 1
ATOM 1703 O O . ALA A 1 215 ? -18.860 6.430 15.556 1.00 98.50 215 ALA A O 1
ATOM 1704 N N . ILE A 1 216 ? -19.487 7.284 13.585 1.00 97.31 216 ILE A N 1
ATOM 1705 C CA . ILE A 1 216 ? -19.500 8.679 14.063 1.00 97.31 216 ILE A CA 1
ATOM 1706 C C . ILE A 1 216 ? -20.564 8.964 15.137 1.00 97.31 216 ILE A C 1
ATOM 1708 O O . ILE A 1 216 ? -20.474 9.975 15.827 1.00 97.31 216 ILE A O 1
ATOM 1712 N N . THR A 1 217 ? -21.555 8.080 15.306 1.00 97.62 217 THR A N 1
ATOM 1713 C CA . THR A 1 217 ? -22.537 8.163 16.407 1.00 97.62 217 THR A CA 1
ATOM 1714 C C . THR A 1 217 ? -22.049 7.504 17.696 1.00 97.62 217 THR A C 1
ATOM 1716 O O . THR A 1 217 ? -22.653 7.687 18.751 1.00 97.62 217 THR A O 1
ATOM 1719 N N . MET A 1 218 ? -20.959 6.738 17.620 1.00 98.12 218 MET A N 1
ATOM 1720 C CA . MET A 1 218 ? -20.324 6.091 18.762 1.00 98.12 218 MET A CA 1
ATOM 1721 C C . MET A 1 218 ? -19.262 7.013 19.357 1.00 98.12 218 MET A C 1
ATOM 1723 O O . MET A 1 218 ? -18.655 7.838 18.669 1.00 98.12 218 MET A O 1
ATOM 1727 N N . SER A 1 219 ? -18.954 6.835 20.638 1.00 97.06 219 SER A N 1
ATOM 1728 C CA . SER A 1 219 ? -17.745 7.429 21.195 1.00 97.06 219 SER A CA 1
ATOM 1729 C C . SER A 1 219 ? -16.499 6.752 20.615 1.00 97.06 219 SER A C 1
ATOM 1731 O O . SER A 1 219 ? -16.466 5.555 20.318 1.00 97.06 219 SER A O 1
ATOM 1733 N N . ARG A 1 220 ? -15.408 7.512 20.511 1.00 96.31 220 ARG A N 1
ATOM 1734 C CA . ARG A 1 220 ? -14.112 7.001 20.035 1.00 96.31 220 ARG A CA 1
ATOM 1735 C C . ARG A 1 220 ? -13.618 5.802 20.845 1.00 96.31 220 ARG A C 1
ATOM 1737 O O . ARG A 1 220 ? -13.122 4.827 20.287 1.00 96.31 220 ARG A O 1
ATOM 1744 N N . THR A 1 221 ? -13.806 5.856 22.163 1.00 96.62 221 THR A N 1
ATOM 1745 C CA . THR A 1 221 ? -13.448 4.772 23.083 1.00 96.62 221 THR A CA 1
ATOM 1746 C C . THR A 1 221 ? -14.237 3.497 22.794 1.00 96.62 221 THR A C 1
ATOM 1748 O O . THR A 1 221 ? -13.659 2.413 22.844 1.00 96.62 221 THR A O 1
ATOM 1751 N N . GLU A 1 222 ? -15.527 3.597 22.459 1.00 98.00 222 GLU A N 1
ATOM 1752 C CA . GLU A 1 222 ? -16.330 2.432 22.068 1.00 98.00 222 GLU A CA 1
ATOM 1753 C C . GLU A 1 222 ? -15.783 1.788 20.795 1.00 98.00 222 GLU A C 1
ATOM 1755 O O . GLU A 1 222 ? -15.585 0.579 20.782 1.00 98.00 222 GLU A O 1
ATOM 1760 N N . ILE A 1 223 ? -15.424 2.572 19.774 1.00 98.44 223 ILE A N 1
ATOM 1761 C CA . ILE A 1 223 ? -14.816 2.035 18.545 1.00 98.44 223 ILE A CA 1
ATOM 1762 C C . ILE A 1 223 ? -13.504 1.299 18.848 1.00 98.44 223 ILE A C 1
ATOM 1764 O O . ILE A 1 223 ? -13.308 0.162 18.411 1.00 98.44 223 ILE A O 1
ATOM 1768 N N . VAL A 1 224 ? -12.606 1.910 19.631 1.00 98.12 224 VAL A N 1
ATOM 1769 C CA . VAL A 1 224 ? -11.341 1.272 20.039 1.00 98.12 224 VAL A CA 1
ATOM 1770 C C . VAL A 1 224 ? -11.610 -0.035 20.796 1.00 98.12 224 VAL A C 1
ATOM 1772 O O . VAL A 1 224 ? -10.926 -1.038 20.566 1.00 98.12 224 VAL A O 1
ATOM 1775 N N . ASN A 1 225 ? -12.617 -0.053 21.671 1.00 98.19 225 ASN A N 1
ATOM 1776 C CA . ASN A 1 225 ? -13.007 -1.239 22.428 1.00 98.19 225 ASN A CA 1
ATOM 1777 C C . ASN A 1 225 ? -13.628 -2.326 21.547 1.00 98.19 225 ASN A C 1
ATOM 1779 O O . ASN A 1 225 ? -13.320 -3.497 21.762 1.00 98.19 225 ASN A O 1
ATOM 1783 N N . GLU A 1 226 ? -14.425 -1.981 20.538 1.00 98.44 226 GLU A N 1
ATOM 1784 C CA . GLU A 1 226 ? -14.946 -2.941 19.558 1.00 98.44 226 GLU A CA 1
ATOM 1785 C C . GLU A 1 226 ? -13.801 -3.595 18.775 1.00 98.44 226 GLU A C 1
ATOM 1787 O O . GLU A 1 226 ? -13.711 -4.823 18.703 1.00 98.44 226 GLU A O 1
ATOM 1792 N N . VAL A 1 227 ? -12.839 -2.803 18.286 1.00 98.31 227 VAL A N 1
ATOM 1793 C CA . VAL A 1 227 ? -11.647 -3.327 17.594 1.00 98.31 227 VAL A CA 1
ATOM 1794 C C . VAL A 1 227 ? -10.788 -4.178 18.532 1.00 98.31 227 VAL A C 1
ATOM 1796 O O . VAL A 1 227 ? -10.255 -5.209 18.118 1.00 98.31 227 VAL A O 1
ATOM 1799 N N . LYS A 1 228 ? -10.668 -3.816 19.810 1.00 97.31 228 LYS A N 1
ATOM 1800 C CA . LYS A 1 228 ? -9.956 -4.630 20.806 1.00 97.31 228 LYS A CA 1
ATOM 1801 C C . LYS A 1 228 ? -10.679 -5.952 21.088 1.00 97.31 228 LYS A C 1
ATOM 1803 O O . LYS A 1 228 ? -10.031 -6.996 21.093 1.00 97.31 228 LYS A O 1
ATOM 1808 N N . THR A 1 229 ? -11.997 -5.908 21.269 1.00 97.50 229 THR A N 1
ATOM 1809 C CA . THR A 1 229 ? -12.865 -7.073 21.521 1.00 97.50 229 THR A CA 1
ATOM 1810 C C . THR A 1 229 ? -12.877 -8.023 20.331 1.00 97.50 229 THR A C 1
ATOM 1812 O O . THR A 1 229 ? -12.864 -9.235 20.519 1.00 97.50 229 THR A O 1
ATOM 1815 N N . SER A 1 230 ? -12.804 -7.485 19.110 1.00 97.62 230 SER A N 1
ATOM 1816 C CA . SER A 1 230 ? -12.731 -8.270 17.876 1.00 97.62 230 SER A CA 1
ATOM 1817 C C . SER A 1 230 ? -11.559 -9.247 17.833 1.00 97.62 230 SER A C 1
ATOM 1819 O O . SER A 1 230 ? -11.609 -10.229 17.098 1.00 97.62 230 SER A O 1
ATOM 1821 N N . GLY A 1 231 ? -10.486 -8.979 18.586 1.00 96.12 231 GLY A N 1
ATOM 1822 C CA . GLY A 1 231 ? -9.254 -9.760 18.533 1.00 96.12 231 GLY A CA 1
ATOM 1823 C C . GLY A 1 231 ? -8.454 -9.578 17.237 1.00 96.12 231 GLY A C 1
ATOM 1824 O O . GLY A 1 231 ? -7.491 -10.319 17.029 1.00 96.12 231 GLY A O 1
ATOM 1825 N N . LEU A 1 232 ? -8.809 -8.603 16.384 1.00 97.44 232 LEU A N 1
ATOM 1826 C CA . LEU A 1 232 ? -8.120 -8.334 15.123 1.00 97.44 232 LEU A CA 1
ATOM 1827 C C . LEU A 1 232 ? -6.616 -8.154 15.345 1.00 97.44 232 LEU A C 1
ATOM 1829 O O . LEU A 1 232 ? -6.161 -7.358 16.173 1.00 97.44 232 LEU A O 1
ATOM 1833 N N . ARG A 1 233 ? -5.831 -8.865 14.540 1.00 96.88 233 ARG A N 1
ATOM 1834 C CA . ARG A 1 233 ? -4.372 -8.763 14.501 1.00 96.88 233 ARG A CA 1
ATOM 1835 C C . ARG A 1 233 ? -3.937 -8.157 13.182 1.00 96.88 233 ARG A C 1
ATOM 1837 O O . ARG A 1 233 ? -4.524 -8.458 12.147 1.00 96.88 233 ARG A O 1
ATOM 1844 N N . GLY A 1 234 ? -2.871 -7.361 13.218 1.00 96.00 234 GLY A N 1
ATOM 1845 C CA . GLY A 1 234 ? -2.306 -6.740 12.024 1.00 96.00 234 GLY A CA 1
ATOM 1846 C C . GLY A 1 234 ? -2.011 -7.766 10.928 1.00 96.00 234 GLY A C 1
ATOM 1847 O O . GLY A 1 234 ? -1.292 -8.744 11.148 1.00 96.00 234 GLY A O 1
ATOM 1848 N N . ARG A 1 235 ? -2.556 -7.527 9.736 1.00 95.94 235 ARG A N 1
ATOM 1849 C CA . ARG A 1 235 ? -2.476 -8.421 8.572 1.00 95.94 235 ARG A CA 1
ATOM 1850 C C . ARG A 1 235 ? -1.241 -8.216 7.691 1.00 95.94 235 ARG A C 1
ATOM 1852 O O . ARG A 1 235 ? -1.011 -8.999 6.780 1.00 95.94 235 ARG A O 1
ATOM 1859 N N . GLY A 1 236 ? -0.376 -7.265 8.047 1.00 90.62 236 GLY A N 1
ATOM 1860 C CA . GLY A 1 236 ? 0.914 -7.025 7.383 1.00 90.62 236 GLY A CA 1
ATOM 1861 C C . GLY A 1 236 ? 2.059 -7.969 7.785 1.00 90.62 236 GLY A C 1
ATOM 1862 O O . GLY A 1 236 ? 3.198 -7.697 7.444 1.00 90.62 236 GLY A O 1
ATOM 1863 N N . GLY A 1 237 ? 1.803 -9.031 8.560 1.00 86.94 237 GLY A N 1
ATOM 1864 C CA . GLY A 1 237 ? 2.813 -10.046 8.914 1.00 86.94 237 GLY A CA 1
ATOM 1865 C C . GLY A 1 237 ? 3.107 -10.141 10.412 1.00 86.94 237 GLY A C 1
ATOM 1866 O O . GLY A 1 237 ? 2.896 -11.199 10.998 1.00 86.94 237 GLY A O 1
ATOM 1867 N N . ALA A 1 238 ? 3.482 -9.031 11.062 1.00 88.56 238 ALA A N 1
ATOM 1868 C CA . ALA A 1 238 ? 3.863 -9.010 12.486 1.00 88.56 238 ALA A CA 1
ATOM 1869 C C . ALA A 1 238 ? 2.757 -9.488 13.447 1.00 88.56 238 ALA A C 1
ATOM 1871 O O . ALA A 1 238 ? 3.033 -9.920 14.565 1.00 88.56 238 ALA A O 1
ATOM 1872 N N . GLY A 1 239 ? 1.488 -9.383 13.035 1.00 91.75 239 GLY A N 1
ATOM 1873 C CA . GLY A 1 239 ? 0.369 -9.919 13.799 1.00 91.75 239 GLY A CA 1
ATOM 1874 C C . GLY A 1 239 ? 0.170 -9.252 15.157 1.00 91.75 239 GLY A C 1
ATOM 1875 O O . GLY A 1 239 ? -0.338 -9.903 16.058 1.00 91.75 239 GLY A O 1
ATOM 1876 N N . PHE A 1 240 ? 0.565 -7.996 15.364 1.00 94.81 240 PHE A N 1
ATOM 1877 C CA . PHE A 1 240 ? 0.303 -7.305 16.631 1.00 94.81 240 PHE A CA 1
ATOM 1878 C C . PHE A 1 240 ? -1.209 -7.014 16.797 1.00 94.81 240 PHE A C 1
ATOM 1880 O O . PHE A 1 240 ? -1.848 -6.667 15.799 1.00 94.81 240 PHE A O 1
ATOM 1887 N N . PRO A 1 241 ? -1.815 -7.145 17.997 1.00 96.31 241 PRO A N 1
ATOM 1888 C CA . PRO A 1 241 ? -3.242 -6.867 18.190 1.00 96.31 241 PRO A CA 1
ATOM 1889 C C . PRO A 1 241 ? -3.604 -5.404 17.884 1.00 96.31 241 PRO A C 1
ATOM 1891 O O . PRO A 1 241 ? -3.058 -4.480 18.489 1.00 96.31 241 PRO A O 1
ATOM 1894 N N . CYS A 1 242 ? -4.539 -5.190 16.956 1.00 96.94 242 CYS A N 1
ATOM 1895 C CA . CYS A 1 242 ? -4.856 -3.874 16.399 1.00 96.94 242 CYS A CA 1
ATOM 1896 C C . CYS A 1 242 ? -5.415 -2.916 17.460 1.00 96.94 242 CYS A C 1
ATOM 1898 O O . CYS A 1 242 ? -4.843 -1.852 17.687 1.00 96.94 242 CYS A O 1
ATOM 1900 N N . GLY A 1 243 ? -6.456 -3.328 18.194 1.00 95.62 243 GLY A N 1
ATOM 1901 C CA . GLY A 1 243 ? -7.060 -2.491 19.240 1.00 95.62 243 GLY A CA 1
ATOM 1902 C C . GLY A 1 243 ? -6.113 -2.187 20.407 1.00 95.62 243 GLY A C 1
ATOM 1903 O O . GLY A 1 243 ? -6.172 -1.109 20.992 1.00 95.62 243 GLY A O 1
ATOM 1904 N N . VAL A 1 244 ? -5.173 -3.093 20.714 1.00 95.94 244 VAL A N 1
ATOM 1905 C CA . VAL A 1 244 ? -4.119 -2.819 21.710 1.00 95.94 244 VAL A CA 1
ATOM 1906 C C . VAL A 1 244 ? -3.169 -1.743 21.191 1.00 95.94 244 VAL A C 1
ATOM 1908 O O . VAL A 1 244 ? -2.847 -0.819 21.932 1.00 95.94 244 VAL A O 1
ATOM 1911 N N . LYS A 1 245 ? -2.767 -1.812 19.915 1.00 95.94 245 LYS A N 1
ATOM 1912 C CA . LYS A 1 245 ? -1.914 -0.789 19.295 1.00 95.94 245 LYS A CA 1
ATOM 1913 C C . LYS A 1 245 ? -2.562 0.593 19.359 1.00 95.94 245 LYS A C 1
ATOM 1915 O O . LYS A 1 245 ? -1.889 1.562 19.683 1.00 95.94 245 LYS A O 1
ATOM 1920 N N . TRP A 1 246 ? -3.862 0.666 19.080 1.00 96.88 246 TRP A N 1
ATOM 1921 C CA . TRP A 1 246 ? -4.632 1.909 19.131 1.00 96.88 246 TRP A CA 1
ATOM 1922 C C . TRP A 1 246 ? -4.708 2.479 20.551 1.00 96.88 246 TRP A C 1
ATOM 1924 O O . TRP A 1 246 ? -4.563 3.682 20.733 1.00 96.88 246 TRP A O 1
ATOM 1934 N N . SER A 1 247 ? -4.819 1.618 21.570 1.00 93.81 247 SER A N 1
ATOM 1935 C CA . SER A 1 247 ? -4.860 2.044 22.978 1.00 93.81 247 SER A CA 1
ATOM 1936 C C . SER A 1 247 ? -3.570 2.692 23.501 1.00 93.81 247 SER A C 1
ATOM 1938 O O . SER A 1 247 ? -3.558 3.217 24.611 1.00 93.81 247 SER A O 1
ATOM 1940 N N . PHE A 1 248 ? -2.481 2.661 22.727 1.00 94.12 248 PHE A N 1
ATOM 1941 C CA . PHE A 1 248 ? -1.248 3.371 23.070 1.00 94.12 248 PHE A CA 1
ATOM 1942 C C . PHE A 1 248 ? -1.330 4.878 22.806 1.00 94.12 248 PHE A C 1
ATOM 1944 O O . PHE A 1 248 ? -0.531 5.627 23.371 1.00 94.12 248 PHE A O 1
ATOM 1951 N N . ILE A 1 249 ? -2.294 5.329 21.996 1.00 94.31 249 ILE A N 1
ATOM 1952 C CA . ILE A 1 249 ? -2.588 6.753 21.844 1.00 94.31 249 ILE A CA 1
ATOM 1953 C C . ILE A 1 249 ? -3.267 7.242 23.125 1.00 94.31 249 ILE A C 1
ATOM 1955 O O . ILE A 1 249 ? -4.276 6.691 23.567 1.00 94.31 249 ILE A O 1
ATOM 1959 N N . LYS A 1 250 ? -2.686 8.264 23.755 1.00 88.75 250 LYS A N 1
ATOM 1960 C CA . LYS A 1 250 ? -3.183 8.798 25.026 1.00 88.75 250 LYS A CA 1
ATOM 1961 C C . LYS A 1 250 ? -4.464 9.597 24.804 1.00 88.75 250 LYS A C 1
ATOM 1963 O O . LYS A 1 250 ? -4.550 10.401 23.880 1.00 88.75 250 LYS A O 1
ATOM 1968 N N . ALA A 1 251 ? -5.432 9.435 25.701 1.00 85.00 251 ALA A N 1
ATOM 1969 C CA . ALA A 1 251 ? -6.604 10.302 25.727 1.00 85.00 251 ALA A CA 1
ATOM 1970 C C . ALA A 1 251 ? -6.176 11.762 25.970 1.00 85.00 251 ALA A C 1
ATOM 1972 O O . ALA A 1 251 ? -5.374 12.031 26.866 1.00 85.00 251 ALA A O 1
ATOM 1973 N N . GLY A 1 252 ? -6.707 12.695 25.175 1.00 83.88 252 GLY A N 1
ATOM 1974 C CA . GLY A 1 252 ? -6.350 14.115 25.265 1.00 83.88 252 GLY A CA 1
ATOM 1975 C C . GLY A 1 252 ? -4.923 14.436 24.807 1.00 83.88 252 GLY A C 1
ATOM 1976 O O . GLY A 1 252 ? -4.343 15.416 25.279 1.00 83.88 252 GLY A O 1
ATOM 1977 N N . GLU A 1 253 ? -4.340 13.605 23.936 1.00 92.06 253 GLU A N 1
ATOM 1978 C CA . GLU A 1 253 ? -3.073 13.909 23.269 1.00 92.06 253 GLU A CA 1
ATOM 1979 C C . GLU A 1 253 ? -3.125 15.304 22.628 1.00 92.06 253 GLU A C 1
ATOM 1981 O O . GLU A 1 253 ? -4.094 15.673 21.969 1.00 92.06 253 GLU A O 1
ATOM 1986 N N . LYS A 1 254 ? -2.082 16.102 22.874 1.00 92.69 254 LYS A N 1
ATOM 1987 C CA . LYS A 1 254 ? -2.003 17.492 22.399 1.00 92.69 254 LYS A CA 1
ATOM 1988 C C . LYS A 1 254 ? -1.242 17.600 21.087 1.00 92.69 254 LYS A C 1
ATOM 1990 O O . LYS A 1 254 ? -1.385 18.592 20.378 1.00 92.69 254 LYS A O 1
ATOM 1995 N N . LYS A 1 255 ? -0.384 16.621 20.795 1.00 94.94 255 LYS A N 1
ATOM 1996 C CA . LYS A 1 255 ? 0.283 16.524 19.500 1.00 94.94 255 LYS A CA 1
ATOM 1997 C C . LYS A 1 255 ? -0.710 16.040 18.439 1.00 94.94 255 LYS A C 1
ATOM 1999 O O . LYS A 1 255 ? -1.604 15.263 18.763 1.00 94.94 255 LYS A O 1
ATOM 2004 N N . PRO A 1 256 ? -0.522 16.424 17.168 1.00 96.25 256 PRO A N 1
ATOM 2005 C CA . PRO A 1 256 ? -1.237 15.788 16.069 1.00 96.25 256 PRO A CA 1
ATOM 2006 C C . PRO A 1 256 ? -1.065 14.265 16.115 1.00 96.25 256 PRO A C 1
ATOM 2008 O O . PRO A 1 256 ? 0.029 13.778 16.396 1.00 96.25 256 PRO A O 1
ATOM 2011 N N . VAL A 1 257 ? -2.127 13.517 15.828 1.00 97.94 257 VAL A N 1
ATOM 2012 C CA . VAL A 1 257 ? -2.064 12.062 15.647 1.00 97.94 257 VAL A CA 1
ATOM 2013 C C . VAL A 1 257 ? -2.142 11.766 14.156 1.00 97.94 257 VAL A C 1
ATOM 2015 O O . VAL A 1 257 ? -2.995 12.316 13.459 1.00 97.94 257 VAL A O 1
ATOM 2018 N N . TYR A 1 258 ? -1.262 10.893 13.670 1.00 98.62 258 TYR A N 1
ATOM 2019 C CA . TYR A 1 258 ? -1.239 10.476 12.269 1.00 98.62 258 TYR A CA 1
ATOM 2020 C C . TYR A 1 258 ? -1.657 9.016 12.118 1.00 98.62 258 TYR A C 1
ATOM 2022 O O . TYR A 1 258 ? -1.280 8.149 12.914 1.00 98.62 258 TYR A O 1
ATOM 2030 N N . LEU A 1 259 ? -2.390 8.729 11.047 1.00 98.81 259 LEU A N 1
ATOM 2031 C CA . LEU A 1 259 ? -2.634 7.368 10.586 1.00 98.81 259 LEU A CA 1
ATOM 2032 C C . LEU A 1 259 ? -1.856 7.131 9.291 1.00 98.81 259 LEU A C 1
ATOM 2034 O O . LEU A 1 259 ? -1.841 7.964 8.393 1.00 98.81 259 LEU A O 1
ATOM 2038 N N . ILE A 1 260 ? -1.207 5.982 9.177 1.00 98.88 260 ILE A N 1
ATOM 2039 C CA . ILE A 1 260 ? -0.554 5.558 7.945 1.00 98.88 260 ILE A CA 1
ATOM 2040 C C . ILE A 1 260 ? -1.134 4.209 7.535 1.00 98.88 260 ILE A C 1
ATOM 2042 O O . ILE A 1 260 ? -1.023 3.218 8.264 1.00 98.88 260 ILE A O 1
ATOM 2046 N N . CYS A 1 261 ? -1.726 4.165 6.347 1.00 98.88 261 CYS A N 1
ATOM 2047 C CA . CYS A 1 261 ? -2.031 2.927 5.654 1.00 98.88 261 CYS A CA 1
ATOM 2048 C C . CYS A 1 261 ? -0.766 2.449 4.926 1.00 98.88 261 CYS A C 1
ATOM 2050 O O . CYS A 1 261 ? -0.269 3.123 4.025 1.00 98.88 261 CYS A O 1
ATOM 2052 N N . ASN A 1 262 ? -0.225 1.301 5.337 1.00 98.81 262 ASN A N 1
ATOM 2053 C CA . ASN A 1 262 ? 0.909 0.662 4.676 1.00 98.81 262 ASN A CA 1
ATOM 2054 C C . ASN A 1 262 ? 0.404 -0.213 3.518 1.00 98.81 262 ASN A C 1
ATOM 2056 O O . ASN A 1 262 ? -0.095 -1.323 3.748 1.00 98.81 262 ASN A O 1
ATOM 2060 N N . ALA A 1 263 ? 0.555 0.318 2.305 1.00 98.50 263 ALA A N 1
ATOM 2061 C CA . ALA A 1 263 ? 0.266 -0.302 1.017 1.00 98.50 263 ALA A CA 1
ATOM 2062 C C . ALA A 1 263 ? 1.558 -0.547 0.204 1.00 98.50 263 ALA A C 1
ATOM 2064 O O . ALA A 1 263 ? 1.542 -0.509 -1.028 1.00 98.50 263 ALA A O 1
ATOM 2065 N N . ASP A 1 264 ? 2.690 -0.779 0.882 1.00 97.44 264 ASP A N 1
ATOM 2066 C CA . ASP A 1 264 ? 3.963 -1.049 0.207 1.00 97.44 264 ASP A CA 1
ATOM 2067 C C . ASP A 1 264 ? 4.038 -2.481 -0.361 1.00 97.44 264 ASP A C 1
ATOM 2069 O O . ASP A 1 264 ? 4.830 -2.720 -1.255 1.00 97.44 264 ASP A O 1
ATOM 2073 N N . GLU A 1 265 ? 3.213 -3.427 0.125 1.00 95.31 265 GLU A N 1
ATOM 2074 C CA . GLU A 1 265 ? 3.080 -4.837 -0.329 1.00 95.31 265 GLU A CA 1
ATOM 2075 C C . GLU A 1 265 ? 4.335 -5.423 -1.021 1.00 95.31 265 GLU A C 1
ATOM 2077 O O . GLU A 1 265 ? 4.289 -5.970 -2.126 1.00 95.31 265 GLU A O 1
ATOM 2082 N N . SER A 1 266 ? 5.491 -5.254 -0.375 1.00 91.56 266 SER A N 1
ATOM 2083 C CA . SER A 1 266 ? 6.788 -5.528 -1.000 1.00 91.56 266 SER A CA 1
ATOM 2084 C C . SER A 1 266 ? 7.242 -6.975 -0.822 1.00 91.56 266 SER A C 1
ATOM 2086 O O . SER A 1 266 ? 8.137 -7.423 -1.534 1.00 91.56 266 SER A O 1
ATOM 2088 N N . GLU A 1 267 ? 6.647 -7.720 0.116 1.00 93.69 267 GLU A N 1
ATOM 2089 C CA . GLU A 1 267 ? 7.025 -9.102 0.425 1.00 93.69 267 GLU A CA 1
ATOM 2090 C C . GLU A 1 267 ? 6.725 -10.046 -0.755 1.00 93.69 267 GLU A C 1
ATOM 2092 O O . GLU A 1 267 ? 5.553 -10.254 -1.097 1.00 93.69 267 GLU A O 1
ATOM 2097 N N . PRO A 1 268 ? 7.758 -10.660 -1.370 1.00 92.62 268 PRO A N 1
ATOM 2098 C CA . PRO A 1 268 ? 7.596 -11.659 -2.418 1.00 92.62 268 PRO A CA 1
ATOM 2099 C C . PRO A 1 268 ? 6.541 -12.726 -2.127 1.00 92.62 268 PRO A C 1
ATOM 2101 O O . PRO A 1 268 ? 6.577 -13.391 -1.094 1.00 92.62 268 PRO A O 1
ATOM 2104 N N . GLY A 1 269 ? 5.633 -12.942 -3.080 1.00 92.19 269 GLY A N 1
ATOM 2105 C CA . GLY A 1 269 ? 4.525 -13.891 -2.932 1.00 92.19 269 GLY A CA 1
ATOM 2106 C C . GLY A 1 269 ? 3.251 -13.282 -2.345 1.00 92.19 269 GLY A C 1
ATOM 2107 O O . GLY A 1 269 ? 2.223 -13.952 -2.346 1.00 92.19 269 GLY A O 1
ATOM 2108 N N . THR A 1 270 ? 3.284 -12.019 -1.914 1.00 94.38 270 THR A N 1
ATOM 2109 C CA . THR A 1 270 ? 2.107 -11.282 -1.433 1.00 94.38 270 THR A CA 1
ATOM 2110 C C . THR A 1 270 ? 1.519 -10.436 -2.562 1.00 94.38 270 THR A C 1
ATOM 2112 O O . THR A 1 270 ? 2.255 -9.774 -3.292 1.00 94.38 270 THR A O 1
ATOM 2115 N N . PHE A 1 271 ? 0.203 -10.518 -2.750 1.00 95.00 271 PHE A N 1
ATOM 2116 C CA . PHE A 1 271 ? -0.536 -9.808 -3.800 1.00 95.00 271 PHE A CA 1
ATOM 2117 C C . PHE A 1 271 ? -2.023 -9.680 -3.440 1.00 95.00 271 PHE A C 1
ATOM 2119 O O . PHE A 1 271 ? -2.888 -9.870 -4.281 1.00 95.00 271 PHE A O 1
ATOM 2126 N N . LYS A 1 272 ? -2.344 -9.435 -2.170 1.00 95.44 272 LYS A N 1
ATOM 2127 C CA . LYS A 1 272 ? -3.712 -9.306 -1.645 1.00 95.44 272 LYS A CA 1
ATOM 2128 C C . LYS A 1 272 ? -4.182 -7.849 -1.625 1.00 95.44 272 LYS A C 1
ATOM 2130 O O . LYS A 1 272 ? -5.299 -7.551 -2.038 1.00 95.44 272 LYS A O 1
ATOM 2135 N N . ASP A 1 273 ? -3.329 -6.934 -1.179 1.00 97.88 273 ASP A N 1
ATOM 2136 C CA . ASP A 1 273 ? -3.672 -5.531 -0.957 1.00 97.88 273 ASP A CA 1
ATOM 2137 C C . ASP A 1 273 ? -3.902 -4.826 -2.292 1.00 97.88 273 ASP A C 1
ATOM 2139 O O . ASP A 1 273 ? -4.812 -4.003 -2.411 1.00 97.88 273 ASP A O 1
ATOM 2143 N N . ARG A 1 274 ? -3.155 -5.228 -3.331 1.00 95.44 274 ARG A N 1
ATOM 2144 C CA . ARG A 1 274 ? -3.379 -4.792 -4.710 1.00 95.44 274 ARG A CA 1
ATOM 2145 C C . ARG A 1 274 ? -4.841 -4.903 -5.144 1.00 95.44 274 ARG A C 1
ATOM 2147 O O . ARG A 1 274 ? -5.351 -3.954 -5.735 1.00 95.44 274 ARG A O 1
ATOM 2154 N N . TYR A 1 275 ? -5.512 -6.022 -4.865 1.00 96.19 275 TYR A N 1
ATOM 2155 C CA . TYR A 1 275 ? -6.896 -6.243 -5.307 1.00 96.19 275 TYR A CA 1
ATOM 2156 C C . TYR A 1 275 ? -7.881 -5.332 -4.579 1.00 96.19 275 TYR A C 1
ATOM 2158 O O . TYR A 1 275 ? -8.805 -4.827 -5.206 1.00 96.19 275 TYR A O 1
ATOM 2166 N N . ILE A 1 276 ? -7.646 -5.052 -3.295 1.00 98.19 276 ILE A N 1
ATOM 2167 C CA . ILE A 1 276 ? -8.442 -4.080 -2.532 1.00 98.19 276 ILE A CA 1
ATOM 2168 C C . ILE A 1 276 ? -8.317 -2.707 -3.188 1.00 98.19 276 ILE A C 1
ATOM 2170 O O . ILE A 1 276 ? -9.317 -2.087 -3.526 1.00 98.19 276 ILE A O 1
ATOM 2174 N N . ILE A 1 277 ? -7.084 -2.265 -3.434 1.00 98.38 277 ILE A N 1
ATOM 2175 C CA . ILE A 1 277 ? -6.803 -0.948 -4.011 1.00 98.38 277 ILE A CA 1
ATOM 2176 C C . ILE A 1 277 ? -7.418 -0.802 -5.407 1.00 98.38 277 ILE A C 1
ATOM 2178 O O . ILE A 1 277 ? -8.000 0.232 -5.711 1.00 98.38 277 ILE A O 1
ATOM 2182 N N . HIS A 1 278 ? -7.298 -1.824 -6.258 1.00 97.00 278 HIS A N 1
ATOM 2183 C CA . HIS A 1 278 ? -7.715 -1.720 -7.657 1.00 97.00 278 HIS A CA 1
ATOM 2184 C C . HIS A 1 278 ? -9.188 -2.061 -7.905 1.00 97.00 278 HIS A C 1
ATOM 2186 O O . HIS A 1 278 ? -9.675 -1.777 -8.995 1.00 97.00 278 HIS A O 1
ATOM 2192 N N . GLN A 1 279 ? -9.885 -2.700 -6.960 1.00 97.06 279 GLN A N 1
ATOM 2193 C CA . GLN A 1 279 ? -11.259 -3.172 -7.183 1.00 97.06 279 GLN A CA 1
ATOM 2194 C C . GLN A 1 279 ? -12.259 -2.729 -6.112 1.00 97.06 279 GLN A C 1
ATOM 2196 O O . GLN A 1 279 ? -13.447 -2.675 -6.409 1.00 97.06 279 GLN A O 1
ATOM 2201 N N . ASP A 1 280 ? -11.820 -2.383 -4.900 1.00 98.12 280 ASP A N 1
ATOM 2202 C CA . ASP A 1 280 ? -12.705 -1.902 -3.831 1.00 98.12 280 ASP A CA 1
ATOM 2203 C C . ASP A 1 280 ? -12.041 -0.800 -2.970 1.00 98.12 280 ASP A C 1
ATOM 2205 O O . ASP A 1 280 ? -11.892 -0.950 -1.750 1.00 98.12 280 ASP A O 1
ATOM 2209 N N . PRO A 1 281 ? -11.589 0.315 -3.586 1.00 98.69 281 PRO A N 1
ATOM 2210 C CA . PRO A 1 281 ? -10.824 1.352 -2.888 1.00 98.69 281 PRO A CA 1
ATOM 2211 C C . PRO A 1 281 ? -11.635 2.052 -1.790 1.00 98.69 281 PRO A C 1
ATOM 2213 O O . PRO A 1 281 ? -11.084 2.400 -0.744 1.00 98.69 281 PRO A O 1
ATOM 2216 N N . HIS A 1 282 ? -12.948 2.224 -1.970 1.00 98.81 282 HIS A N 1
ATOM 2217 C CA . HIS A 1 282 ? -13.792 2.891 -0.977 1.00 98.81 282 HIS A CA 1
ATOM 2218 C C . HIS A 1 282 ? -13.966 2.080 0.312 1.00 98.81 282 HIS A C 1
ATOM 2220 O O . HIS A 1 282 ? -14.083 2.680 1.380 1.00 98.81 282 HIS A O 1
ATOM 2226 N N . GLN A 1 283 ? -13.890 0.744 0.264 1.00 98.62 283 GLN A N 1
ATOM 2227 C CA . GLN A 1 283 ? -13.828 -0.074 1.480 1.00 98.62 283 GLN A CA 1
ATOM 2228 C C . GLN A 1 283 ? -12.587 0.247 2.319 1.00 98.62 283 GLN A C 1
ATOM 2230 O O . GLN A 1 283 ? -12.675 0.343 3.548 1.00 98.62 283 GLN A O 1
ATOM 2235 N N . LEU A 1 284 ? -11.437 0.442 1.669 1.00 98.88 284 LEU A N 1
ATOM 2236 C CA . LEU A 1 284 ? -10.225 0.869 2.358 1.00 98.88 284 LEU A CA 1
ATOM 2237 C C . LEU A 1 284 ? -10.400 2.272 2.952 1.00 98.88 284 LEU A C 1
ATOM 2239 O O . LEU A 1 284 ? -10.077 2.472 4.124 1.00 98.88 284 LEU A O 1
ATOM 2243 N N . LEU A 1 285 ? -10.937 3.224 2.180 1.00 98.94 285 LEU A N 1
ATOM 2244 C CA . LEU A 1 285 ? -11.174 4.588 2.663 1.00 98.94 285 LEU A CA 1
ATOM 2245 C C . LEU A 1 285 ? -12.141 4.618 3.850 1.00 98.94 285 LEU A C 1
ATOM 2247 O O . LEU A 1 285 ? -11.853 5.280 4.842 1.00 98.94 285 LEU A O 1
ATOM 2251 N N . GLU A 1 286 ? -13.239 3.862 3.811 1.00 98.88 286 GLU A N 1
ATOM 2252 C CA . GLU A 1 286 ? -14.177 3.757 4.934 1.00 98.88 286 GLU A CA 1
ATOM 2253 C C . GLU A 1 286 ? -13.479 3.236 6.201 1.00 98.88 286 GLU A C 1
ATOM 2255 O O . GLU A 1 286 ? -13.636 3.807 7.283 1.00 98.88 286 GLU A O 1
ATOM 2260 N N . GLY A 1 287 ? -12.645 2.200 6.069 1.00 98.88 287 GLY A N 1
ATOM 2261 C CA . GLY A 1 287 ? -11.833 1.687 7.172 1.00 98.88 287 GLY A CA 1
ATOM 2262 C C . GLY A 1 287 ? -10.844 2.718 7.730 1.00 98.88 287 GLY A C 1
ATOM 2263 O O . GLY A 1 287 ? -10.696 2.837 8.950 1.00 98.88 287 GLY A O 1
ATOM 2264 N N . ILE A 1 288 ? -10.194 3.495 6.856 1.00 98.94 288 ILE A N 1
ATOM 2265 C CA . ILE A 1 288 ? -9.290 4.592 7.238 1.00 98.94 288 ILE A CA 1
ATOM 2266 C C . ILE A 1 288 ? -10.051 5.679 7.999 1.00 98.94 288 ILE A C 1
ATOM 2268 O O . ILE A 1 288 ? -9.603 6.077 9.069 1.00 98.94 288 ILE A O 1
ATOM 2272 N N . LEU A 1 289 ? -11.208 6.117 7.505 1.00 98.88 289 LEU A N 1
ATOM 2273 C CA . LEU A 1 289 ? -12.008 7.187 8.109 1.00 98.88 289 LEU A CA 1
ATOM 2274 C C . LEU A 1 289 ? -12.513 6.813 9.506 1.00 98.88 289 LEU A C 1
ATOM 2276 O O . LEU A 1 289 ? -12.357 7.593 10.447 1.00 98.88 289 LEU A O 1
ATOM 2280 N N . ILE A 1 290 ? -13.031 5.590 9.676 1.00 98.88 290 ILE A N 1
ATOM 2281 C CA . ILE A 1 290 ? -13.436 5.075 10.994 1.00 98.88 290 ILE A CA 1
ATOM 2282 C C . ILE A 1 290 ? -12.234 5.053 11.948 1.00 98.88 290 ILE A C 1
ATOM 2284 O O . ILE A 1 290 ? -12.343 5.461 13.106 1.00 98.88 290 ILE A O 1
ATOM 2288 N N . SER A 1 291 ? -11.076 4.604 11.458 1.00 98.81 291 SER A N 1
ATOM 2289 C CA . SER A 1 291 ? -9.841 4.559 12.245 1.00 98.81 291 SER A CA 1
ATOM 2290 C C . SER A 1 291 ? -9.364 5.961 12.635 1.00 98.81 291 SER A C 1
ATOM 2292 O O . SER A 1 291 ? -9.007 6.184 13.789 1.00 98.81 291 SER A O 1
ATOM 2294 N N . CYS A 1 292 ? -9.403 6.926 11.712 1.00 98.69 292 CYS A N 1
ATOM 2295 C CA . CYS A 1 292 ? -9.080 8.327 11.973 1.00 98.69 292 CYS A CA 1
ATOM 2296 C C . CYS A 1 292 ? -9.976 8.917 13.061 1.00 98.69 292 CYS A C 1
ATOM 2298 O O . CYS A 1 292 ? -9.469 9.485 14.029 1.00 98.69 292 CYS A O 1
ATOM 2300 N N . PHE A 1 293 ? -11.292 8.720 12.950 1.00 98.25 293 PHE A N 1
ATOM 2301 C CA . PHE A 1 293 ? -12.243 9.193 13.950 1.00 98.25 293 PHE A CA 1
ATOM 2302 C C . PHE A 1 293 ? -11.970 8.583 15.329 1.00 98.25 293 PHE A C 1
ATOM 2304 O O . PHE A 1 293 ? -11.884 9.315 16.315 1.00 98.25 293 PHE A O 1
ATOM 2311 N N . ALA A 1 294 ? -11.751 7.266 15.403 1.00 97.94 294 ALA A N 1
ATOM 2312 C CA . ALA A 1 294 ? -11.448 6.563 16.650 1.00 97.94 294 ALA A CA 1
ATOM 2313 C C . ALA A 1 294 ? -10.150 7.041 17.324 1.00 97.94 294 ALA A C 1
ATOM 2315 O O . ALA A 1 294 ? -10.060 7.061 18.551 1.00 97.94 294 ALA A O 1
ATOM 2316 N N . LEU A 1 295 ? -9.150 7.427 16.529 1.00 97.50 295 LEU A N 1
ATOM 2317 C CA . LEU A 1 295 ? -7.822 7.832 16.995 1.00 97.50 295 LEU A CA 1
ATOM 2318 C C . LEU A 1 295 ? -7.661 9.350 17.181 1.00 97.50 295 LEU A C 1
ATOM 2320 O O . LEU A 1 295 ? -6.603 9.779 17.632 1.00 97.50 295 LEU A O 1
ATOM 2324 N N . ASP A 1 296 ? -8.671 10.154 16.826 1.00 96.81 296 ASP A N 1
ATOM 2325 C CA . ASP A 1 296 ? -8.556 11.617 16.665 1.00 96.81 296 ASP A CA 1
ATOM 2326 C C . ASP A 1 296 ? -7.465 12.042 15.665 1.00 96.81 296 ASP A C 1
ATOM 2328 O O . ASP A 1 296 ? -6.848 13.100 15.799 1.00 96.81 296 ASP A O 1
ATOM 2332 N N . ALA A 1 297 ? -7.201 11.207 14.659 1.00 97.56 297 ALA A N 1
ATOM 2333 C CA . ALA A 1 297 ? -6.247 11.527 13.608 1.00 97.56 297 ALA A CA 1
ATOM 2334 C C . ALA A 1 297 ? -6.934 12.367 12.526 1.00 97.56 297 ALA A C 1
ATOM 2336 O O . ALA A 1 297 ? -7.888 11.920 11.893 1.00 97.56 297 ALA A O 1
ATOM 2337 N N . ARG A 1 298 ? -6.433 13.586 12.305 1.00 97.38 298 ARG A N 1
ATOM 2338 C CA . ARG A 1 298 ? -6.953 14.530 11.293 1.00 97.38 298 ARG A CA 1
ATOM 2339 C C . ARG A 1 298 ? -6.295 14.364 9.928 1.00 97.38 298 ARG A C 1
ATOM 2341 O O . ARG A 1 298 ? -6.740 14.945 8.946 1.00 97.38 298 ARG A O 1
ATOM 2348 N N . THR A 1 299 ? -5.215 13.595 9.864 1.00 98.44 299 THR A N 1
ATOM 2349 C CA . THR A 1 299 ? -4.471 13.359 8.631 1.00 98.44 299 THR A CA 1
ATOM 2350 C C . THR A 1 299 ? -4.073 11.899 8.555 1.00 98.44 299 THR A C 1
ATOM 2352 O O . THR A 1 299 ? -3.451 11.364 9.483 1.00 98.44 299 THR A O 1
ATOM 2355 N N . ALA A 1 300 ? -4.395 11.270 7.429 1.00 98.81 300 ALA A N 1
ATOM 2356 C CA . ALA A 1 300 ? -3.890 9.959 7.081 1.00 98.81 300 ALA A CA 1
ATOM 2357 C C . ALA A 1 300 ? -3.074 9.990 5.792 1.00 98.81 300 ALA A C 1
ATOM 2359 O O . ALA A 1 300 ? -3.386 10.712 4.848 1.00 98.81 300 ALA A O 1
ATOM 2360 N N . TYR A 1 301 ? -2.049 9.149 5.738 1.00 98.88 301 TYR A N 1
ATOM 2361 C CA . TYR A 1 301 ? -1.296 8.898 4.518 1.00 98.88 301 TYR A CA 1
ATOM 2362 C C . TYR A 1 301 ? -1.483 7.452 4.080 1.00 98.88 301 TYR A C 1
ATOM 2364 O O . TYR A 1 301 ? -1.307 6.530 4.875 1.00 98.88 301 TYR A O 1
ATOM 2372 N N . ILE A 1 302 ? -1.792 7.240 2.806 1.00 98.94 302 ILE A N 1
ATOM 2373 C CA . ILE A 1 302 ? -1.666 5.932 2.170 1.00 98.94 302 ILE A CA 1
ATOM 2374 C C . ILE A 1 302 ? -0.284 5.882 1.532 1.00 98.94 302 ILE A C 1
ATOM 2376 O O . ILE A 1 302 ? -0.060 6.475 0.478 1.00 98.94 302 ILE A O 1
ATOM 2380 N N . TYR A 1 303 ? 0.651 5.198 2.188 1.00 98.81 303 TYR A N 1
ATOM 2381 C CA . TYR A 1 303 ? 1.966 4.947 1.614 1.00 98.81 303 TYR A CA 1
ATOM 2382 C C . TYR A 1 303 ? 1.853 3.756 0.670 1.00 98.81 303 TYR A C 1
ATOM 2384 O O . TYR A 1 303 ? 1.745 2.614 1.121 1.00 98.81 303 TYR A O 1
ATOM 2392 N N . ILE A 1 304 ? 1.829 4.034 -0.630 1.00 98.62 304 ILE A N 1
ATOM 2393 C CA . ILE A 1 304 ? 1.670 3.038 -1.687 1.00 98.62 304 ILE A CA 1
ATOM 2394 C C . ILE A 1 304 ? 2.997 2.822 -2.400 1.00 98.62 304 ILE A C 1
ATOM 2396 O O . ILE A 1 304 ? 3.702 3.780 -2.720 1.00 98.62 304 ILE A O 1
ATOM 2400 N N . ARG A 1 305 ? 3.348 1.567 -2.668 1.00 97.38 305 ARG A N 1
ATOM 2401 C CA . ARG A 1 305 ? 4.571 1.243 -3.407 1.00 97.38 305 ARG A CA 1
ATOM 2402 C C . ARG A 1 305 ? 4.624 1.900 -4.788 1.00 97.38 305 ARG A C 1
ATOM 2404 O O . ARG A 1 305 ? 3.601 2.106 -5.443 1.00 97.38 305 ARG A O 1
ATOM 2411 N N . GLY A 1 306 ? 5.837 2.182 -5.259 1.00 95.25 306 GLY A N 1
ATOM 2412 C CA . GLY A 1 306 ? 6.049 2.867 -6.538 1.00 95.25 306 GLY A CA 1
ATOM 2413 C C . GLY A 1 306 ? 5.577 2.065 -7.756 1.00 95.25 306 GLY A C 1
ATOM 2414 O O . GLY A 1 306 ? 5.241 2.649 -8.784 1.00 95.25 306 GLY A O 1
ATOM 2415 N N . GLU A 1 307 ? 5.497 0.741 -7.635 1.00 95.12 307 GLU A N 1
ATOM 2416 C CA . GLU A 1 307 ? 5.064 -0.185 -8.684 1.00 95.12 307 GLU A CA 1
ATOM 2417 C C . GLU A 1 307 ? 3.538 -0.270 -8.843 1.00 95.12 307 GLU A C 1
ATOM 2419 O O . GLU A 1 307 ? 3.074 -0.967 -9.742 1.00 95.12 307 GLU A O 1
ATOM 2424 N N . PHE A 1 308 ? 2.754 0.458 -8.035 1.00 95.88 308 PHE A N 1
ATOM 2425 C CA . PHE A 1 308 ? 1.299 0.606 -8.196 1.00 95.88 308 PHE A CA 1
ATOM 2426 C C . PHE A 1 308 ? 0.900 2.019 -8.674 1.00 95.88 308 PHE A C 1
ATOM 2428 O O . PHE A 1 308 ? 0.147 2.709 -7.982 1.00 95.88 308 PHE A O 1
ATOM 2435 N N . PRO A 1 309 ? 1.360 2.485 -9.852 1.00 94.06 309 PRO A N 1
ATOM 2436 C CA . PRO A 1 309 ? 0.983 3.801 -10.364 1.00 94.06 309 PRO A CA 1
ATOM 2437 C C . PRO A 1 309 ? -0.524 3.900 -10.636 1.00 94.06 309 PRO A C 1
ATOM 2439 O O . PRO A 1 309 ? -1.135 4.907 -10.293 1.00 94.06 309 PRO A O 1
ATOM 2442 N N . GLU A 1 310 ? -1.145 2.854 -11.190 1.00 95.0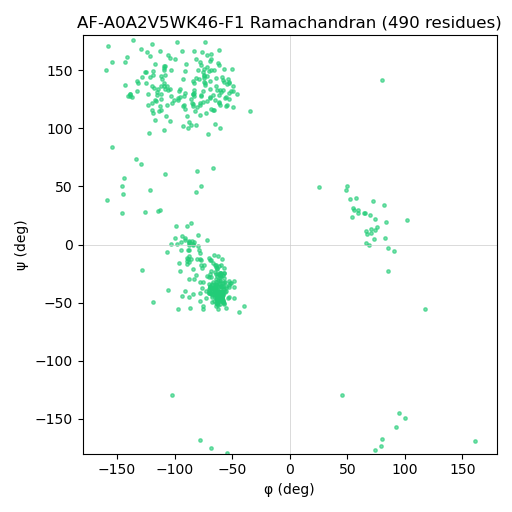0 310 GLU A N 1
ATOM 2443 C CA . GLU A 1 310 ? -2.596 2.835 -11.408 1.00 95.00 310 GLU A CA 1
ATOM 2444 C C . GLU A 1 310 ? -3.367 2.768 -10.086 1.00 95.00 310 GLU A C 1
ATOM 2446 O O . GLU A 1 310 ? -4.312 3.524 -9.883 1.00 95.00 310 GLU A O 1
ATOM 2451 N N . GLY A 1 311 ? -2.908 1.949 -9.135 1.00 97.06 311 GLY A N 1
ATOM 2452 C CA . GLY A 1 311 ? -3.482 1.911 -7.790 1.00 97.06 311 GLY A CA 1
ATOM 2453 C C . GLY A 1 311 ? -3.458 3.277 -7.096 1.00 97.06 311 GLY A C 1
ATOM 2454 O O . GLY A 1 311 ? -4.434 3.646 -6.448 1.00 97.06 311 GLY A O 1
ATOM 2455 N N . ALA A 1 312 ? -2.389 4.061 -7.276 1.00 97.88 312 ALA A N 1
ATOM 2456 C CA . ALA A 1 312 ? -2.313 5.423 -6.752 1.00 97.88 312 ALA A CA 1
ATOM 2457 C C . ALA A 1 312 ? -3.387 6.331 -7.373 1.00 97.88 312 ALA A C 1
ATOM 2459 O O . ALA A 1 312 ? -4.100 6.999 -6.631 1.00 97.88 312 ALA A O 1
ATOM 2460 N N . LYS A 1 313 ? -3.570 6.289 -8.701 1.00 97.62 313 LYS A N 1
ATOM 2461 C CA . LYS A 1 313 ? -4.612 7.065 -9.404 1.00 97.62 313 LYS A CA 1
ATOM 2462 C C . LYS A 1 313 ? -6.026 6.660 -8.985 1.00 97.62 313 LYS A C 1
ATOM 2464 O O . LYS A 1 313 ? -6.891 7.518 -8.836 1.00 97.62 313 LYS A O 1
ATOM 2469 N N . ILE A 1 314 ? -6.270 5.361 -8.794 1.00 98.56 314 ILE A N 1
ATOM 2470 C CA . ILE A 1 314 ? -7.562 4.849 -8.316 1.00 98.56 314 ILE A CA 1
ATOM 2471 C C . ILE A 1 314 ? -7.865 5.393 -6.916 1.00 98.56 314 ILE A C 1
ATOM 2473 O O . ILE A 1 314 ? -8.983 5.835 -6.668 1.00 98.56 314 ILE A O 1
ATOM 2477 N N . LEU A 1 315 ? -6.877 5.399 -6.017 1.00 98.81 315 LEU A N 1
ATOM 2478 C CA . LEU A 1 315 ? -7.046 5.940 -4.668 1.00 98.81 315 LEU A CA 1
ATOM 2479 C C . LEU A 1 315 ? -7.213 7.459 -4.660 1.00 98.81 315 LEU A C 1
ATOM 2481 O O . LEU A 1 315 ? -8.056 7.946 -3.918 1.00 98.81 315 LEU A O 1
ATOM 2485 N N . GLU A 1 316 ? -6.449 8.198 -5.470 1.00 98.56 316 GLU A N 1
ATOM 2486 C CA . GLU A 1 316 ? -6.608 9.652 -5.609 1.00 98.56 316 GLU A CA 1
ATOM 2487 C C . GLU A 1 316 ? -8.025 10.000 -6.090 1.00 98.56 316 GLU A C 1
ATOM 2489 O O . GLU A 1 316 ? -8.697 10.806 -5.452 1.00 98.56 316 GLU A O 1
ATOM 2494 N N . ARG A 1 317 ? -8.538 9.299 -7.110 1.00 98.75 317 ARG A N 1
ATOM 2495 C CA . ARG A 1 317 ? -9.928 9.455 -7.564 1.00 98.75 317 ARG A CA 1
ATOM 2496 C C . ARG A 1 317 ? -10.944 9.105 -6.471 1.00 98.75 317 ARG A C 1
ATOM 2498 O O . ARG A 1 317 ? -11.881 9.858 -6.248 1.00 98.75 317 ARG A O 1
ATOM 2505 N N . ALA A 1 318 ? -10.765 7.986 -5.768 1.00 98.88 318 ALA A N 1
ATOM 2506 C CA . ALA A 1 318 ? -11.680 7.581 -4.697 1.00 98.88 318 ALA A CA 1
ATOM 2507 C C . ALA A 1 318 ? -11.688 8.583 -3.522 1.00 98.88 318 ALA A C 1
ATOM 2509 O O . ALA A 1 318 ? -12.718 8.777 -2.875 1.00 98.88 318 ALA A O 1
ATOM 2510 N N . ILE A 1 319 ? -10.548 9.226 -3.244 1.00 98.88 319 ILE A N 1
ATOM 2511 C CA . ILE A 1 319 ? -10.421 10.314 -2.265 1.00 98.88 319 ILE A CA 1
ATOM 2512 C C . ILE A 1 319 ? -11.218 11.538 -2.727 1.00 98.88 319 ILE A C 1
ATOM 2514 O O . ILE A 1 319 ? -12.020 12.048 -1.949 1.00 98.88 319 ILE A O 1
ATOM 2518 N N . GLU A 1 320 ? -11.053 11.967 -3.982 1.00 98.62 320 GLU A N 1
ATOM 2519 C CA . GLU A 1 320 ? -11.814 13.081 -4.571 1.00 98.62 320 GLU A CA 1
ATOM 2520 C C . GLU A 1 320 ? -13.327 12.818 -4.514 1.00 98.62 320 GLU A C 1
ATOM 2522 O O . GLU A 1 320 ? -14.082 13.627 -3.978 1.00 98.62 320 GLU A O 1
ATOM 2527 N N . GLU A 1 321 ? -13.765 11.636 -4.952 1.00 98.81 321 GLU A N 1
ATOM 2528 C CA . GLU A 1 321 ? -15.170 11.223 -4.911 1.00 98.81 321 GLU A CA 1
ATOM 2529 C C . GLU A 1 321 ? -15.743 11.227 -3.477 1.00 98.81 321 GLU A C 1
ATOM 2531 O O . GLU A 1 321 ? -16.884 11.642 -3.251 1.00 98.81 321 GLU A O 1
ATOM 2536 N N . ALA A 1 322 ? -14.961 10.786 -2.484 1.00 98.75 322 ALA A N 1
ATOM 2537 C CA . ALA A 1 322 ? -15.368 10.801 -1.078 1.00 98.75 322 ALA A CA 1
ATOM 2538 C C . ALA A 1 322 ? -15.466 12.226 -0.504 1.00 98.75 322 ALA A C 1
ATOM 2540 O O . ALA A 1 322 ? -16.373 12.490 0.293 1.00 98.75 322 ALA A O 1
ATOM 2541 N N . CYS A 1 323 ? -14.575 13.135 -0.915 1.00 98.44 323 CYS A N 1
ATOM 2542 C CA . CYS A 1 323 ? -14.655 14.558 -0.582 1.00 98.44 323 CYS A CA 1
ATOM 2543 C C . CYS A 1 323 ? -15.925 15.192 -1.167 1.00 98.44 323 CYS A C 1
ATOM 2545 O O . CYS A 1 323 ? -16.680 15.834 -0.437 1.00 98.44 323 CYS A O 1
ATOM 2547 N N . ASP A 1 324 ? -16.223 14.941 -2.445 1.00 98.38 324 ASP A N 1
ATOM 2548 C CA . ASP A 1 324 ? -17.397 15.495 -3.137 1.00 98.38 324 ASP A CA 1
ATOM 2549 C C . ASP A 1 324 ? -18.728 15.075 -2.491 1.00 98.38 324 ASP A C 1
ATOM 2551 O O . ASP A 1 324 ? -19.716 15.814 -2.519 1.00 98.38 324 ASP A O 1
ATOM 2555 N N . LYS A 1 325 ? -18.767 13.887 -1.876 1.00 98.19 325 LYS A N 1
ATOM 2556 C CA . LYS A 1 325 ? -19.937 13.363 -1.150 1.00 98.19 325 LYS A CA 1
ATOM 2557 C C . LYS A 1 325 ? -19.915 13.671 0.359 1.00 98.19 325 LYS A C 1
ATOM 2559 O O . LYS A 1 325 ? -20.780 13.173 1.078 1.00 98.19 325 LYS A O 1
ATOM 2564 N N . ASN A 1 326 ? -18.967 14.481 0.841 1.00 97.88 326 ASN A N 1
ATOM 2565 C CA . ASN A 1 326 ? -18.791 14.860 2.250 1.00 97.88 326 ASN A CA 1
ATOM 2566 C C . ASN A 1 326 ? -18.542 13.677 3.221 1.00 97.88 326 ASN A C 1
ATOM 2568 O O . ASN A 1 326 ? -18.908 13.726 4.399 1.00 97.88 326 ASN A O 1
ATOM 2572 N N . PHE A 1 327 ? -17.927 12.591 2.739 1.00 98.38 327 PHE A N 1
ATOM 2573 C CA . PHE A 1 327 ? -17.425 11.498 3.590 1.00 98.38 327 PHE A CA 1
ATOM 2574 C C . PHE A 1 327 ? -15.986 11.721 4.059 1.00 98.38 327 PHE A C 1
ATOM 2576 O O . PHE A 1 327 ? -15.522 11.013 4.948 1.00 98.38 327 PHE A O 1
ATOM 2583 N N . LEU A 1 328 ? -15.278 12.668 3.449 1.00 97.94 328 LEU A N 1
ATOM 2584 C CA . LEU A 1 328 ? -13.889 13.025 3.711 1.00 97.94 328 LEU A CA 1
ATOM 2585 C C . LEU A 1 328 ? -13.737 14.548 3.576 1.00 97.94 328 LEU A C 1
ATOM 2587 O O . LEU A 1 328 ? -14.537 15.186 2.895 1.00 97.94 328 LEU A O 1
ATOM 2591 N N . GLY A 1 329 ? -12.714 15.122 4.205 1.00 97.00 329 GLY A N 1
ATOM 2592 C CA . GLY A 1 329 ? -12.411 16.548 4.154 1.00 97.00 329 GLY A CA 1
ATOM 2593 C C . GLY A 1 329 ? -12.891 17.291 5.398 1.00 97.00 329 GLY A C 1
ATOM 2594 O O . GLY A 1 329 ? -12.908 16.745 6.507 1.00 97.00 329 GLY A O 1
ATOM 2595 N N . ARG A 1 330 ? -13.253 18.564 5.211 1.00 96.56 330 ARG A N 1
ATOM 2596 C CA . ARG A 1 330 ? -13.735 19.444 6.284 1.00 96.56 330 ARG A CA 1
ATOM 2597 C C . ARG A 1 330 ? -15.154 19.093 6.700 1.00 96.56 330 ARG A C 1
ATOM 2599 O O . ARG A 1 330 ? -16.000 18.880 5.843 1.00 96.56 330 ARG A O 1
ATOM 2606 N N . ASP A 1 331 ? -15.407 19.136 8.004 1.00 95.75 331 ASP A N 1
ATOM 2607 C CA . ASP A 1 331 ? -16.716 18.874 8.602 1.00 95.75 331 ASP A CA 1
ATOM 2608 C C . ASP A 1 331 ? -17.353 17.570 8.082 1.00 95.75 331 ASP A C 1
ATOM 2610 O O . ASP A 1 331 ? -18.502 17.534 7.632 1.00 95.75 331 ASP A O 1
ATOM 2614 N N . MET A 1 332 ? -16.570 16.485 8.133 1.00 96.06 332 MET A N 1
ATOM 2615 C CA . MET A 1 332 ? -16.949 15.165 7.632 1.00 96.06 332 MET A CA 1
ATOM 2616 C C . MET A 1 332 ? -18.328 14.767 8.170 1.00 96.06 332 MET A C 1
ATOM 2618 O O . MET A 1 332 ? -18.508 14.634 9.385 1.00 96.06 332 MET A O 1
ATOM 2622 N N . LEU A 1 333 ? -19.303 14.562 7.278 1.00 96.12 333 LEU A N 1
ATOM 2623 C CA . LEU A 1 333 ? -20.695 14.237 7.620 1.00 96.12 333 LEU A CA 1
ATOM 2624 C C . LEU A 1 333 ? -21.385 15.223 8.596 1.00 96.12 333 LEU A C 1
ATOM 2626 O O . LEU A 1 333 ? -22.348 14.843 9.262 1.00 96.12 333 LEU A O 1
ATOM 2630 N N . GLY A 1 334 ? -20.929 16.477 8.692 1.00 95.00 334 GLY A N 1
ATOM 2631 C CA . GLY A 1 334 ? -21.508 17.496 9.581 1.00 95.00 334 GLY A CA 1
ATOM 2632 C C . GLY A 1 334 ? -21.174 17.300 11.065 1.00 95.00 334 GLY A C 1
ATOM 2633 O O . GLY A 1 334 ? -21.930 17.725 11.940 1.00 95.00 334 GLY A O 1
ATOM 2634 N N . THR A 1 335 ? -20.093 16.578 11.369 1.00 94.38 335 THR A N 1
ATOM 2635 C CA . THR A 1 335 ? -19.701 16.208 12.742 1.00 94.38 335 THR A CA 1
ATOM 2636 C C . THR A 1 335 ? -18.821 17.246 13.450 1.00 94.38 335 THR A C 1
ATOM 2638 O O . THR A 1 335 ? -18.534 17.102 14.639 1.00 94.38 335 THR A O 1
ATOM 2641 N N . GLY A 1 336 ? -18.333 18.259 12.736 1.00 94.88 336 GLY A N 1
ATOM 2642 C CA . GLY A 1 336 ? -17.242 19.140 13.154 1.00 94.88 336 GLY A CA 1
ATOM 2643 C C . GLY A 1 336 ? -15.870 18.452 13.168 1.00 94.88 336 GLY A C 1
ATOM 2644 O O . GLY A 1 336 ? -14.926 18.967 13.775 1.00 94.88 336 GLY A O 1
ATOM 2645 N N . PHE A 1 337 ? -15.744 17.262 12.568 1.00 96.81 337 PHE A N 1
ATOM 2646 C CA . PHE A 1 337 ? -14.504 16.492 12.520 1.00 96.81 337 PHE A CA 1
ATOM 2647 C C . PHE A 1 337 ? -13.879 16.514 11.122 1.00 96.81 337 PHE A C 1
ATOM 2649 O O . PHE A 1 337 ? -14.393 15.892 10.201 1.00 96.81 337 PHE A O 1
ATOM 2656 N N . ASP A 1 338 ? -12.741 17.192 10.986 1.00 97.75 338 ASP A N 1
ATOM 2657 C CA . ASP A 1 338 ? -11.983 17.210 9.730 1.00 97.75 338 ASP A CA 1
ATOM 2658 C C . ASP A 1 338 ? -11.069 15.983 9.598 1.00 97.75 338 ASP A C 1
ATOM 2660 O O . ASP A 1 338 ? -10.387 15.612 10.563 1.00 97.75 338 ASP A O 1
ATOM 2664 N N . VAL A 1 339 ? -11.002 15.400 8.399 1.00 97.94 339 VAL A N 1
ATOM 2665 C CA . VAL A 1 339 ? -10.007 14.380 8.034 1.00 97.94 339 VAL A CA 1
ATOM 2666 C C . VAL A 1 339 ? -9.506 14.632 6.625 1.00 97.94 339 VAL A C 1
ATOM 2668 O O . VAL A 1 339 ? -10.298 14.707 5.696 1.00 97.94 339 VAL A O 1
ATOM 2671 N N . GLU A 1 340 ? -8.190 14.659 6.459 1.00 98.25 340 GLU A N 1
ATOM 2672 C CA . GLU A 1 340 ? -7.527 14.670 5.155 1.00 98.25 340 GLU A CA 1
ATOM 2673 C C . GLU A 1 340 ? -6.833 13.324 4.907 1.00 98.25 340 GLU A C 1
ATOM 2675 O O . GLU A 1 340 ? -6.205 12.765 5.814 1.00 98.25 340 GLU A O 1
ATOM 2680 N N . ILE A 1 341 ? -6.918 12.801 3.682 1.00 98.75 341 ILE A N 1
ATOM 2681 C CA . ILE A 1 341 ? -6.205 11.587 3.260 1.00 98.75 341 ILE A CA 1
ATOM 2682 C C . ILE A 1 341 ? -5.342 11.922 2.048 1.00 98.75 341 ILE A C 1
ATOM 2684 O O . ILE A 1 341 ? -5.836 12.449 1.057 1.00 98.75 341 ILE A O 1
ATOM 2688 N N . TYR A 1 342 ? -4.064 11.550 2.099 1.00 98.69 342 TYR A N 1
ATOM 2689 C CA . TYR A 1 342 ? -3.129 11.760 0.996 1.00 98.69 342 TYR A CA 1
ATOM 2690 C C . TYR A 1 342 ? -2.467 10.459 0.554 1.00 98.69 342 TYR A C 1
ATOM 2692 O O . TYR A 1 342 ? -2.023 9.658 1.377 1.00 98.69 342 TYR A O 1
ATOM 2700 N N . VAL A 1 343 ? -2.328 10.272 -0.758 1.00 98.69 343 VAL A N 1
ATOM 2701 C CA . VAL A 1 343 ? -1.507 9.198 -1.327 1.00 98.69 343 VAL A CA 1
ATOM 2702 C C . VAL A 1 343 ? -0.044 9.649 -1.373 1.00 98.69 343 VAL A C 1
ATOM 2704 O O . VAL A 1 343 ? 0.276 10.714 -1.904 1.00 98.69 343 VAL A O 1
ATOM 2707 N N . HIS A 1 344 ? 0.852 8.830 -0.822 1.00 98.56 344 HIS A N 1
ATOM 2708 C CA . HIS A 1 344 ? 2.302 9.014 -0.864 1.00 98.56 344 HIS A CA 1
ATOM 2709 C C . HIS A 1 344 ? 2.939 7.828 -1.592 1.00 98.56 344 HIS A C 1
ATOM 2711 O O . HIS A 1 344 ? 2.910 6.702 -1.098 1.00 98.56 344 HIS A O 1
ATOM 2717 N N . ARG A 1 345 ? 3.519 8.070 -2.771 1.00 97.81 345 ARG A N 1
ATOM 2718 C CA . ARG A 1 345 ? 4.150 7.022 -3.586 1.00 97.81 345 ARG A CA 1
ATOM 2719 C C . ARG A 1 345 ? 5.588 6.759 -3.135 1.00 97.81 345 ARG A C 1
ATOM 2721 O O . ARG A 1 345 ? 6.435 7.648 -3.211 1.00 97.81 345 ARG A O 1
ATOM 2728 N N . GLY A 1 346 ? 5.869 5.521 -2.739 1.00 97.56 346 GLY A N 1
ATOM 2729 C CA . GLY A 1 346 ? 7.219 4.994 -2.552 1.00 97.56 346 GLY A CA 1
ATOM 2730 C C . GLY A 1 346 ? 7.980 4.849 -3.876 1.00 97.56 346 GLY A C 1
ATOM 2731 O O . GLY A 1 346 ? 7.504 5.250 -4.939 1.00 97.56 346 GLY A O 1
ATOM 2732 N N . ALA A 1 347 ? 9.185 4.278 -3.825 1.00 96.19 347 ALA A N 1
ATOM 2733 C CA . ALA A 1 347 ? 10.075 4.195 -4.991 1.00 96.19 347 ALA A CA 1
ATOM 2734 C C . ALA A 1 347 ? 10.905 2.893 -5.042 1.00 96.19 347 ALA A C 1
ATOM 2736 O O . ALA A 1 347 ? 12.101 2.912 -5.341 1.00 96.19 347 ALA A O 1
ATOM 2737 N N . GLY A 1 348 ? 10.253 1.758 -4.757 1.00 92.00 348 GLY A N 1
ATOM 2738 C CA . GLY A 1 348 ? 10.778 0.412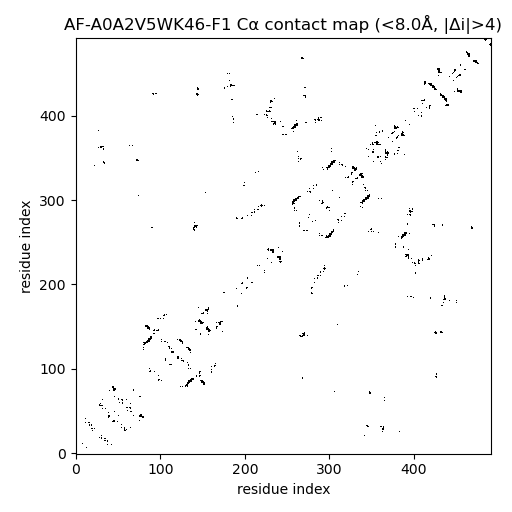 -5.034 1.00 92.00 348 GLY A CA 1
ATOM 2739 C C . GLY A 1 348 ? 11.763 -0.136 -4.001 1.00 92.00 348 GLY A C 1
ATOM 2740 O O . GLY A 1 348 ? 12.706 -0.836 -4.363 1.00 92.00 348 GLY A O 1
ATOM 2741 N N . ALA A 1 349 ? 11.590 0.197 -2.720 1.00 94.00 349 ALA A N 1
ATOM 2742 C CA . ALA A 1 349 ? 12.477 -0.257 -1.650 1.00 94.00 349 ALA A CA 1
ATOM 2743 C C . ALA A 1 349 ? 11.726 -1.134 -0.637 1.00 94.00 349 ALA A C 1
ATOM 2745 O O . ALA A 1 349 ? 11.004 -0.607 0.203 1.00 94.00 349 ALA A O 1
ATOM 2746 N N . TYR A 1 350 ? 11.987 -2.451 -0.650 1.00 93.94 350 TYR A N 1
ATOM 2747 C CA . TYR A 1 350 ? 11.357 -3.454 0.233 1.00 93.94 350 TYR A CA 1
ATOM 2748 C C . TYR A 1 350 ? 11.350 -3.072 1.722 1.00 93.94 350 TYR A C 1
ATOM 2750 O O . TYR A 1 350 ? 10.395 -3.344 2.446 1.00 93.94 350 TYR A O 1
ATOM 2758 N N . ILE A 1 351 ? 12.415 -2.414 2.189 1.00 94.50 351 ILE A N 1
ATOM 2759 C CA . ILE A 1 351 ? 12.553 -1.993 3.588 1.00 94.50 351 ILE A CA 1
ATOM 2760 C C . ILE A 1 351 ? 11.494 -0.958 4.015 1.00 94.50 351 ILE A C 1
ATOM 2762 O O . ILE A 1 351 ? 11.222 -0.835 5.207 1.00 94.50 351 ILE A O 1
ATOM 2766 N N . CYS A 1 352 ? 10.853 -0.262 3.067 1.00 96.06 352 CYS A N 1
ATOM 2767 C CA . CYS A 1 352 ? 9.737 0.648 3.342 1.00 96.06 352 CYS A CA 1
ATOM 2768 C C . CYS A 1 352 ? 8.476 -0.091 3.804 1.00 96.06 352 CYS A C 1
ATOM 2770 O O . CYS A 1 352 ? 7.582 0.538 4.355 1.00 96.06 352 CYS A O 1
ATOM 2772 N N . GLY A 1 353 ? 8.411 -1.417 3.663 1.00 92.81 353 GLY A N 1
ATOM 2773 C CA . GLY A 1 353 ? 7.383 -2.229 4.305 1.00 92.81 353 GLY A CA 1
ATOM 2774 C C . GLY A 1 353 ? 7.530 -2.292 5.833 1.00 92.81 353 GLY A C 1
ATOM 2775 O O . GLY A 1 353 ? 6.539 -2.535 6.528 1.00 92.81 353 GLY A O 1
ATOM 2776 N N . GLU A 1 354 ? 8.731 -2.049 6.383 1.00 94.44 354 GLU A N 1
ATOM 2777 C CA . GLU A 1 354 ? 8.949 -1.944 7.832 1.00 94.44 354 GLU A CA 1
ATOM 2778 C C . GLU A 1 354 ? 8.380 -0.626 8.363 1.00 94.44 354 GLU A C 1
ATOM 2780 O O . GLU A 1 354 ? 8.563 0.436 7.781 1.00 94.44 354 GLU A O 1
ATOM 2785 N N . GLU A 1 355 ? 7.708 -0.687 9.510 1.00 94.06 355 GLU A N 1
ATOM 2786 C CA . GLU A 1 355 ? 6.919 0.418 10.055 1.00 94.06 355 GLU A CA 1
ATOM 2787 C C . GLU A 1 355 ? 7.670 1.755 10.179 1.00 94.06 355 GLU A C 1
ATOM 2789 O O . GLU A 1 355 ? 7.126 2.803 9.842 1.00 94.06 355 GLU A O 1
ATOM 2794 N N . THR A 1 356 ? 8.899 1.742 10.691 1.00 96.62 356 THR A N 1
ATOM 2795 C CA . THR A 1 356 ? 9.699 2.961 10.864 1.00 96.62 356 THR A CA 1
ATOM 2796 C C . THR A 1 356 ? 10.504 3.327 9.625 1.00 96.62 356 THR A C 1
ATOM 2798 O O . THR A 1 356 ? 10.699 4.517 9.390 1.00 96.62 356 THR A O 1
ATOM 2801 N N . GLY A 1 357 ? 10.910 2.348 8.812 1.00 97.25 357 GLY A N 1
ATOM 2802 C CA . GLY A 1 357 ? 11.472 2.591 7.482 1.00 97.25 357 GLY A CA 1
ATOM 2803 C C . GLY A 1 357 ? 10.484 3.337 6.581 1.00 97.25 357 GLY A C 1
ATOM 2804 O O . GLY A 1 357 ? 10.857 4.317 5.939 1.00 97.25 357 GLY A O 1
ATOM 2805 N N . LEU A 1 358 ? 9.206 2.950 6.623 1.00 98.31 358 LEU A N 1
ATOM 2806 C CA . LEU A 1 358 ? 8.105 3.646 5.956 1.00 98.31 358 LEU A CA 1
ATOM 2807 C C . LEU A 1 358 ? 8.011 5.106 6.403 1.00 98.31 358 LEU A C 1
ATOM 2809 O O . LEU A 1 358 ? 7.966 6.007 5.571 1.00 98.31 358 LEU A O 1
ATOM 2813 N N . ILE A 1 359 ? 8.006 5.347 7.718 1.00 98.44 359 ILE A N 1
ATOM 2814 C CA . ILE A 1 359 ? 7.926 6.702 8.279 1.00 98.44 359 ILE A CA 1
ATOM 2815 C C . ILE A 1 359 ? 9.113 7.552 7.813 1.00 98.44 359 ILE A C 1
ATOM 2817 O O . ILE A 1 359 ? 8.914 8.689 7.401 1.00 98.44 359 ILE A O 1
ATOM 2821 N N . GLU A 1 360 ? 10.336 7.018 7.836 1.00 98.31 360 GLU A N 1
ATOM 2822 C CA . GLU A 1 360 ? 11.513 7.730 7.322 1.00 98.31 360 GLU A CA 1
ATOM 2823 C C . GLU A 1 360 ? 11.378 8.047 5.826 1.00 98.31 360 GLU A C 1
ATOM 2825 O O . GLU A 1 360 ? 11.690 9.162 5.405 1.00 98.31 360 GLU A O 1
ATOM 2830 N N . SER A 1 361 ? 10.853 7.109 5.032 1.00 98.44 361 SER A N 1
ATOM 2831 C CA . SER A 1 361 ? 10.573 7.340 3.613 1.00 98.44 361 SER A CA 1
ATOM 2832 C C . SER A 1 361 ? 9.563 8.467 3.399 1.00 98.44 361 SER A C 1
ATOM 2834 O O . SER A 1 361 ? 9.827 9.390 2.628 1.00 98.44 361 SER A O 1
ATOM 2836 N N . LEU A 1 362 ? 8.456 8.445 4.148 1.00 98.44 362 LEU A N 1
ATOM 2837 C CA . LEU A 1 362 ? 7.410 9.466 4.102 1.00 98.44 362 LEU A CA 1
ATOM 2838 C C . LEU A 1 362 ? 7.945 10.847 4.505 1.00 98.44 362 LEU A C 1
ATOM 2840 O O . LEU A 1 362 ? 7.585 11.851 3.901 1.00 98.44 362 LEU A O 1
ATOM 2844 N N . GLU A 1 363 ? 8.869 10.905 5.467 1.00 98.50 363 GLU A N 1
ATOM 2845 C CA . GLU A 1 363 ? 9.580 12.129 5.864 1.00 98.50 363 GLU A CA 1
ATOM 2846 C C . GLU A 1 363 ? 10.613 12.621 4.826 1.00 98.50 363 GLU A C 1
ATOM 2848 O O . GLU A 1 363 ? 11.327 13.597 5.079 1.00 98.50 363 GLU A O 1
ATOM 2853 N N . GLY A 1 364 ? 10.720 11.968 3.663 1.00 98.00 364 GLY A N 1
ATOM 2854 C CA . GLY A 1 364 ? 11.657 12.323 2.597 1.00 98.00 364 GLY A CA 1
ATOM 2855 C C . GLY A 1 364 ? 13.105 11.983 2.943 1.00 98.00 364 GLY A C 1
ATOM 2856 O O . GLY A 1 364 ? 14.025 12.757 2.656 1.00 98.00 364 GLY A O 1
ATOM 2857 N N . LYS A 1 365 ? 13.325 10.860 3.631 1.00 98.19 365 LYS A N 1
ATOM 2858 C CA . LYS A 1 365 ? 14.650 10.346 4.004 1.00 98.19 365 LYS A CA 1
ATOM 2859 C C . LYS A 1 365 ? 14.882 8.966 3.396 1.00 98.19 365 LYS A C 1
ATOM 2861 O O . LYS A 1 365 ? 13.989 8.346 2.819 1.00 98.19 365 LYS A O 1
ATOM 2866 N N . ARG A 1 366 ? 16.111 8.470 3.531 1.00 97.69 366 ARG A N 1
ATOM 2867 C CA . ARG A 1 366 ? 16.408 7.054 3.294 1.00 97.69 366 ARG A CA 1
ATOM 2868 C C . ARG A 1 366 ? 15.666 6.218 4.329 1.00 97.69 366 ARG A C 1
ATOM 2870 O O . ARG A 1 366 ? 15.678 6.555 5.508 1.00 97.69 366 ARG A O 1
ATOM 2877 N N . ALA A 1 367 ? 15.051 5.128 3.889 1.00 96.75 367 ALA A N 1
ATOM 2878 C CA . ALA A 1 367 ? 14.177 4.291 4.705 1.00 96.75 367 ALA A CA 1
ATOM 2879 C C . ALA A 1 367 ? 14.949 3.369 5.669 1.00 96.75 367 ALA A C 1
ATOM 2881 O O . ALA A 1 367 ? 14.726 2.160 5.701 1.00 96.75 367 ALA A O 1
ATOM 2882 N N . TYR A 1 368 ? 15.892 3.914 6.439 1.00 96.25 368 TYR A N 1
ATOM 2883 C CA . TYR A 1 368 ? 16.577 3.161 7.484 1.00 96.25 368 TYR A CA 1
ATOM 2884 C C . TYR A 1 368 ? 15.669 3.037 8.710 1.00 96.25 368 TYR A C 1
ATOM 2886 O O . TYR A 1 368 ? 15.304 4.062 9.284 1.00 96.25 368 TYR A O 1
ATOM 2894 N N . PRO A 1 369 ? 15.309 1.814 9.146 1.00 95.50 369 PRO A N 1
ATOM 2895 C CA . PRO A 1 369 ? 14.485 1.631 10.333 1.00 95.50 369 PRO A CA 1
ATOM 2896 C C . PRO A 1 369 ? 15.059 2.354 11.553 1.00 95.50 369 PRO A C 1
ATOM 2898 O O . PRO A 1 369 ? 16.267 2.333 11.807 1.00 95.50 369 PRO A O 1
ATOM 2901 N N . ARG A 1 370 ? 14.181 2.976 12.339 1.00 95.31 370 ARG A N 1
ATOM 2902 C CA . ARG A 1 370 ? 14.579 3.671 13.566 1.00 95.31 370 ARG A CA 1
ATOM 2903 C C . ARG A 1 370 ? 14.909 2.656 14.657 1.00 95.31 370 ARG A C 1
ATOM 2905 O O . ARG A 1 370 ? 14.230 1.642 14.810 1.00 95.31 370 ARG A O 1
ATOM 2912 N N . ILE A 1 371 ? 15.914 2.964 15.474 1.00 91.88 371 ILE A N 1
ATOM 2913 C CA . ILE A 1 371 ? 16.322 2.111 16.597 1.00 91.88 371 ILE A CA 1
ATOM 2914 C C . ILE A 1 371 ? 15.223 2.110 17.673 1.00 91.88 371 ILE A C 1
ATOM 2916 O O . ILE A 1 371 ? 14.908 3.136 18.269 1.00 91.88 371 ILE A O 1
ATOM 2920 N N . LYS A 1 372 ? 14.623 0.951 17.940 1.00 87.56 372 LYS A N 1
ATOM 2921 C CA . LYS A 1 372 ? 13.620 0.770 19.002 1.00 87.56 372 LYS A CA 1
ATOM 2922 C C . LYS A 1 372 ? 14.321 0.199 20.249 1.00 87.56 372 LYS A C 1
ATOM 2924 O O . LYS A 1 372 ? 14.940 -0.856 20.105 1.00 87.56 372 LYS A O 1
ATOM 2929 N N . PRO A 1 373 ? 14.210 0.799 21.459 1.00 87.12 373 PRO A N 1
ATOM 2930 C CA . PRO A 1 373 ? 13.617 2.104 21.830 1.00 87.12 373 PRO A CA 1
ATOM 2931 C C . PRO A 1 373 ? 14.513 3.322 21.482 1.00 87.12 373 PRO A C 1
ATOM 2933 O O . PRO A 1 373 ? 15.707 3.126 21.261 1.00 87.12 373 PRO A O 1
ATOM 2936 N N . PRO A 1 374 ? 13.992 4.580 21.487 1.00 84.88 374 PRO A N 1
ATOM 2937 C CA . PRO A 1 374 ? 12.669 5.027 21.964 1.00 84.88 374 PRO A CA 1
ATOM 2938 C C . PRO A 1 374 ? 11.585 5.190 20.879 1.00 84.88 374 PRO A C 1
ATOM 2940 O O . PRO A 1 374 ? 10.460 5.567 21.204 1.00 84.88 374 PRO A O 1
ATOM 2943 N N . TYR A 1 375 ? 11.885 4.916 19.606 1.00 86.75 375 TYR A N 1
ATOM 2944 C CA . TYR A 1 375 ? 10.997 5.215 18.470 1.00 86.75 375 TYR A CA 1
ATOM 2945 C C . TYR A 1 375 ? 9.879 4.181 18.261 1.00 86.75 375 TYR A C 1
ATOM 2947 O O . TYR A 1 375 ? 9.805 3.509 17.232 1.00 86.75 375 TYR A O 1
ATOM 2955 N N . PHE A 1 376 ? 8.988 4.047 19.242 1.00 92.00 376 PHE A N 1
ATOM 2956 C CA . PHE A 1 376 ? 7.719 3.345 19.053 1.00 92.00 376 PHE A CA 1
ATOM 2957 C C . PHE A 1 376 ? 6.722 4.289 18.374 1.00 92.00 376 PHE A C 1
ATOM 2959 O O . PHE A 1 376 ? 6.384 5.305 18.982 1.00 92.00 376 PHE A O 1
ATOM 2966 N N . PRO A 1 377 ? 6.218 3.990 17.161 1.00 91.69 377 PRO A N 1
ATOM 2967 C CA . PRO A 1 377 ? 5.441 4.959 16.384 1.00 91.69 377 PRO A CA 1
ATOM 2968 C C . PRO A 1 377 ? 4.199 5.494 17.088 1.00 91.69 377 PRO A C 1
ATOM 2970 O O . PRO A 1 377 ? 3.931 6.687 17.005 1.00 91.69 377 PRO A O 1
ATOM 2973 N N . ALA A 1 378 ? 3.514 4.663 17.880 1.00 91.94 378 ALA A N 1
ATOM 2974 C CA . ALA A 1 378 ? 2.351 5.086 18.664 1.00 91.94 378 ALA A CA 1
ATOM 2975 C C . ALA A 1 378 ? 2.669 6.163 19.726 1.00 91.94 378 ALA A C 1
ATOM 2977 O O . ALA A 1 378 ? 1.756 6.731 20.308 1.00 91.94 378 ALA A O 1
ATOM 2978 N N . VAL A 1 379 ? 3.948 6.459 19.976 1.00 91.88 379 VAL A N 1
ATOM 2979 C CA . VAL A 1 379 ? 4.402 7.549 20.853 1.00 91.88 379 VAL A CA 1
ATOM 2980 C C . VAL A 1 379 ? 5.238 8.571 20.072 1.00 91.88 379 VAL A C 1
ATOM 2982 O O . VAL A 1 379 ? 4.987 9.769 20.165 1.00 91.88 379 VAL A O 1
ATOM 2985 N N . LEU A 1 380 ? 6.231 8.106 19.305 1.00 94.69 380 LEU A N 1
ATOM 2986 C CA . LEU A 1 380 ? 7.203 8.911 18.553 1.00 94.69 380 LEU A CA 1
ATOM 2987 C C . LEU A 1 380 ? 7.350 8.368 17.120 1.00 94.69 380 LEU A C 1
ATOM 2989 O O . LEU A 1 380 ? 8.337 7.710 16.781 1.00 94.69 380 LEU A O 1
ATOM 2993 N N . GLY A 1 381 ? 6.337 8.617 16.294 1.00 97.06 381 GLY A N 1
ATOM 2994 C CA . GLY A 1 381 ? 6.272 8.215 14.891 1.00 97.06 381 GLY A CA 1
ATOM 2995 C C . GLY A 1 381 ? 6.576 9.361 13.931 1.00 97.06 381 GLY A C 1
ATOM 2996 O O . GLY A 1 381 ? 7.602 10.036 14.062 1.00 97.06 381 GLY A O 1
ATOM 2997 N N . LEU A 1 382 ? 5.696 9.553 12.950 1.00 98.00 382 LEU A N 1
ATOM 2998 C CA . LEU A 1 382 ? 5.807 10.589 11.932 1.00 98.00 382 LEU A CA 1
ATOM 2999 C C . LEU A 1 382 ? 5.919 11.969 12.586 1.00 98.00 382 LEU A C 1
ATOM 3001 O O . LEU A 1 382 ? 5.114 12.326 13.443 1.00 98.00 382 LEU A O 1
ATOM 3005 N N . TYR A 1 383 ? 6.964 12.717 12.230 1.00 97.50 383 TYR A N 1
ATOM 3006 C CA . TYR A 1 383 ? 7.261 14.042 12.789 1.00 97.50 383 TYR A CA 1
ATOM 3007 C C . TYR A 1 383 ? 7.356 14.062 14.322 1.00 97.50 383 TYR A C 1
ATOM 3009 O O . TYR A 1 383 ? 7.022 15.057 14.966 1.00 97.50 383 TYR A O 1
ATOM 3017 N N . MET A 1 384 ? 7.805 12.954 14.928 1.00 96.44 384 MET A N 1
ATOM 3018 C CA . MET A 1 384 ? 7.883 12.781 16.388 1.00 96.44 384 MET A CA 1
ATOM 3019 C C . MET A 1 384 ? 6.528 12.929 17.100 1.00 96.44 384 MET A C 1
ATOM 3021 O O . MET A 1 384 ? 6.455 13.292 18.286 1.00 96.44 384 MET A O 1
ATOM 3025 N N . CYS A 1 385 ? 5.460 12.632 16.362 1.00 97.31 385 CYS A N 1
ATOM 3026 C CA . CYS A 1 385 ? 4.084 12.629 16.819 1.00 97.31 385 CYS A CA 1
ATOM 3027 C C . CYS A 1 385 ? 3.542 11.191 16.910 1.00 97.31 385 CYS A C 1
ATOM 3029 O O . CYS A 1 385 ? 4.026 10.304 16.196 1.00 97.31 385 CYS A O 1
ATOM 3031 N N . PRO A 1 386 ? 2.548 10.927 17.775 1.00 97.88 386 PRO A N 1
ATOM 3032 C CA . PRO A 1 386 ? 1.897 9.625 17.845 1.00 97.88 386 PRO A CA 1
ATOM 3033 C C . PRO A 1 386 ? 1.339 9.210 16.482 1.00 97.88 386 PRO A C 1
ATOM 3035 O O . PRO A 1 386 ? 0.639 9.968 15.815 1.00 97.88 386 PRO A O 1
ATOM 3038 N N . THR A 1 387 ? 1.703 8.014 16.036 1.00 98.50 387 THR A N 1
ATOM 3039 C CA . THR A 1 387 ? 1.385 7.511 14.701 1.00 98.50 387 THR A CA 1
ATOM 3040 C C . THR A 1 387 ? 0.983 6.049 14.763 1.00 98.50 387 THR A C 1
ATOM 3042 O O . THR A 1 387 ? 1.710 5.209 15.301 1.00 98.50 387 THR A O 1
ATOM 3045 N N . ILE A 1 388 ? -0.151 5.723 14.155 1.00 98.38 388 ILE A N 1
ATOM 3046 C CA . ILE A 1 388 ? -0.568 4.343 13.935 1.00 98.38 388 ILE A CA 1
ATOM 3047 C C . ILE A 1 388 ? -0.260 3.967 12.493 1.00 98.38 388 ILE A C 1
ATOM 3049 O O . ILE A 1 388 ? -0.734 4.610 11.569 1.00 98.38 388 ILE A O 1
ATOM 3053 N N . VAL A 1 389 ? 0.507 2.896 12.297 1.00 98.50 389 VAL A N 1
ATOM 3054 C CA . VAL A 1 389 ? 0.695 2.286 10.974 1.00 98.50 389 VAL A CA 1
ATOM 3055 C C . VAL A 1 389 ? -0.087 0.978 10.909 1.00 98.50 389 VAL A C 1
ATOM 3057 O O . VAL A 1 389 ? 0.154 0.060 11.704 1.00 98.50 389 VAL A O 1
ATOM 3060 N N . ASN A 1 390 ? -1.032 0.862 9.984 1.00 98.69 390 ASN A N 1
ATOM 3061 C CA . ASN A 1 390 ? -1.802 -0.360 9.761 1.00 98.69 390 ASN A CA 1
ATOM 3062 C C . ASN A 1 390 ? -1.772 -0.757 8.283 1.00 98.69 390 ASN A C 1
ATOM 3064 O O . ASN A 1 390 ? -1.738 0.088 7.400 1.00 98.69 390 ASN A O 1
ATOM 3068 N N . ASN A 1 391 ? -1.746 -2.062 8.019 1.00 98.50 391 ASN A N 1
ATOM 3069 C CA . ASN A 1 391 ? -1.786 -2.602 6.660 1.00 98.50 391 ASN A CA 1
ATOM 3070 C C . ASN A 1 391 ? -3.187 -2.427 6.043 1.00 98.50 391 ASN A C 1
ATOM 3072 O O . ASN A 1 391 ? -4.174 -2.437 6.781 1.00 98.50 391 ASN A O 1
ATOM 3076 N N . VAL A 1 392 ? -3.264 -2.337 4.713 1.00 98.81 392 VAL A N 1
ATOM 3077 C CA . VAL A 1 392 ? -4.505 -2.217 3.920 1.00 98.81 392 VAL A CA 1
ATOM 3078 C C . VAL A 1 392 ? -5.603 -3.182 4.387 1.00 98.81 392 VAL A C 1
ATOM 3080 O O . VAL A 1 392 ? -6.658 -2.730 4.833 1.00 98.81 392 VAL A O 1
ATOM 3083 N N . GLU A 1 393 ? -5.352 -4.498 4.390 1.00 98.56 393 GLU A N 1
ATOM 3084 C CA . GLU A 1 393 ? -6.338 -5.501 4.840 1.00 98.56 393 GLU A CA 1
ATOM 3085 C C . GLU A 1 393 ? -6.775 -5.275 6.299 1.00 98.56 393 GLU A C 1
ATOM 3087 O O . GLU A 1 393 ? -7.942 -5.449 6.640 1.00 98.56 393 GLU A O 1
ATOM 3092 N N . THR A 1 394 ? -5.860 -4.826 7.170 1.00 98.75 394 THR A N 1
ATOM 3093 C CA . THR A 1 394 ? -6.189 -4.553 8.585 1.00 98.75 394 THR A CA 1
ATOM 3094 C C . THR A 1 394 ? -7.219 -3.437 8.706 1.00 98.75 394 THR A C 1
ATOM 3096 O O . THR A 1 394 ? -8.153 -3.559 9.492 1.00 98.75 394 THR A O 1
ATOM 3099 N N . LEU A 1 395 ? -7.055 -2.366 7.928 1.00 98.88 395 LEU A N 1
ATOM 3100 C CA . LEU A 1 395 ? -7.971 -1.227 7.932 1.00 98.88 395 LEU A CA 1
ATOM 3101 C C . LEU A 1 395 ? -9.327 -1.600 7.327 1.00 98.88 395 LEU A C 1
ATOM 3103 O O . LEU A 1 395 ? -10.354 -1.198 7.864 1.00 98.88 395 LEU A O 1
ATOM 3107 N N . CYS A 1 396 ? -9.353 -2.446 6.295 1.00 98.81 396 CYS A N 1
ATOM 3108 C CA . CYS A 1 396 ? -10.607 -2.927 5.708 1.00 98.81 396 CYS A CA 1
ATOM 3109 C C . CYS A 1 396 ? -11.446 -3.739 6.708 1.00 98.81 396 CYS A C 1
ATOM 3111 O O . CYS A 1 396 ? -12.666 -3.610 6.732 1.00 98.81 396 CYS A O 1
ATOM 3113 N N . HIS A 1 397 ? -10.820 -4.521 7.596 1.00 98.69 397 HIS A N 1
ATOM 3114 C CA . HIS A 1 397 ? -11.556 -5.234 8.649 1.00 98.69 397 HIS A CA 1
ATOM 3115 C C . HIS A 1 397 ? -12.277 -4.305 9.635 1.00 98.69 397 HIS A C 1
ATOM 3117 O O . HIS A 1 397 ? -13.270 -4.724 10.227 1.00 98.69 397 HIS A O 1
ATOM 3123 N N . VAL A 1 398 ? -11.817 -3.061 9.822 1.00 98.75 398 VAL A N 1
ATOM 3124 C CA . VAL A 1 398 ? -12.402 -2.131 10.803 1.00 98.75 398 VAL A CA 1
ATOM 3125 C C . VAL A 1 398 ? -13.875 -1.865 10.497 1.00 98.75 398 VAL A C 1
ATOM 3127 O O . VAL A 1 398 ? -14.693 -1.939 11.413 1.00 98.75 398 VAL A O 1
ATOM 3130 N N . LYS A 1 399 ? -14.246 -1.643 9.227 1.00 98.31 399 LYS A N 1
ATOM 3131 C CA . LYS A 1 399 ? -15.656 -1.421 8.875 1.00 98.31 399 LYS A CA 1
ATOM 3132 C C . LYS A 1 399 ? -16.530 -2.633 9.213 1.00 98.31 399 LYS A C 1
ATOM 3134 O O . LYS A 1 399 ? -17.581 -2.476 9.823 1.00 98.31 399 LYS A O 1
ATOM 3139 N N . HIS A 1 400 ? -16.055 -3.847 8.936 1.00 98.50 400 HIS A N 1
ATOM 3140 C CA . HIS A 1 400 ? -16.788 -5.085 9.228 1.00 98.50 400 HIS A CA 1
ATOM 3141 C C . HIS A 1 400 ? -16.923 -5.334 10.731 1.00 98.50 400 HIS A C 1
ATOM 3143 O O . HIS A 1 400 ? -17.955 -5.815 11.191 1.00 98.50 400 HIS A O 1
ATOM 3149 N N . ILE A 1 401 ? -15.918 -4.956 11.524 1.00 98.75 401 ILE A N 1
ATOM 3150 C CA . ILE A 1 401 ? -16.007 -5.002 12.989 1.00 98.75 401 ILE A CA 1
ATOM 3151 C C . ILE A 1 401 ? -17.105 -4.061 13.489 1.00 98.75 401 ILE A C 1
ATOM 3153 O O . ILE A 1 401 ? -17.903 -4.462 14.333 1.00 98.75 401 ILE A O 1
ATOM 3157 N N . ILE A 1 402 ? -17.189 -2.840 12.951 1.00 98.69 402 ILE A N 1
ATOM 3158 C CA . ILE A 1 402 ? -18.261 -1.899 13.301 1.00 98.69 402 ILE A CA 1
ATOM 3159 C C . ILE A 1 402 ? -19.632 -2.416 12.861 1.00 98.69 402 ILE A C 1
ATOM 3161 O O . ILE A 1 402 ? -20.610 -2.258 13.593 1.00 98.69 402 ILE A O 1
ATOM 3165 N N . GLU A 1 403 ? -19.726 -3.058 11.699 1.00 98.31 403 GLU A N 1
ATOM 3166 C CA . GLU A 1 403 ? -20.967 -3.673 11.224 1.00 98.31 403 GLU A CA 1
ATOM 3167 C C . GLU A 1 403 ? -21.443 -4.787 12.164 1.00 98.31 403 GLU A C 1
ATOM 3169 O O . GLU A 1 403 ? -22.566 -4.741 12.672 1.00 98.31 403 GLU A O 1
ATOM 3174 N N . MET A 1 404 ? -20.575 -5.767 12.424 1.00 98.00 404 MET A N 1
ATOM 3175 C CA . MET A 1 404 ? -20.909 -7.007 13.126 1.00 98.00 404 MET A CA 1
ATOM 3176 C C . MET A 1 404 ? -20.938 -6.866 14.652 1.00 98.00 404 MET A C 1
ATOM 3178 O O . MET A 1 404 ? -21.612 -7.655 15.319 1.00 98.00 404 MET A O 1
ATOM 3182 N N . GLY A 1 405 ? -20.182 -5.912 15.196 1.00 98.25 405 GLY A N 1
ATOM 3183 C CA . GLY A 1 405 ? -19.746 -5.900 16.590 1.00 98.25 405 GLY A CA 1
ATOM 3184 C C . GLY A 1 405 ? -18.544 -6.826 16.814 1.00 98.25 405 GLY A C 1
ATOM 3185 O O . GLY A 1 405 ? -18.464 -7.934 16.275 1.00 98.25 405 GLY A O 1
ATOM 3186 N N . GLY A 1 406 ? -17.607 -6.393 17.652 1.00 97.50 406 GLY A N 1
ATOM 3187 C CA . GLY A 1 406 ? -16.344 -7.060 17.946 1.00 97.50 406 GLY A CA 1
ATOM 3188 C C . GLY A 1 406 ? -16.528 -8.470 18.496 1.00 97.50 406 GLY A C 1
ATOM 3189 O O . GLY A 1 406 ? -15.849 -9.386 18.049 1.00 97.50 406 GLY A O 1
ATOM 3190 N N . GLY A 1 407 ? -17.494 -8.695 19.390 1.00 96.88 407 GLY A N 1
ATOM 3191 C CA . GLY A 1 407 ? -17.773 -10.037 19.918 1.00 96.88 407 GLY A CA 1
ATOM 3192 C C . GLY A 1 407 ? -18.198 -11.034 18.833 1.00 96.88 407 GLY A C 1
ATOM 3193 O O . GLY A 1 407 ? -17.704 -12.160 18.791 1.00 96.88 407 GLY A O 1
ATOM 3194 N N . LYS A 1 408 ? -19.066 -10.608 17.905 1.00 97.38 408 LYS A N 1
ATOM 3195 C CA . LYS A 1 408 ? -19.495 -11.448 16.779 1.00 97.38 408 LYS A CA 1
ATOM 3196 C C . LYS A 1 408 ? -18.359 -11.642 15.781 1.00 97.38 408 LYS A C 1
ATOM 3198 O O . LYS A 1 408 ? -18.143 -12.762 15.336 1.00 97.38 408 LYS A O 1
ATOM 3203 N N . TYR A 1 409 ? -17.590 -10.600 15.475 1.00 98.00 409 TYR A N 1
ATOM 3204 C CA . TYR A 1 409 ? -16.393 -10.733 14.643 1.00 98.00 409 TYR A CA 1
ATOM 3205 C C . TYR A 1 409 ? -15.384 -11.732 15.237 1.00 98.00 409 TYR A C 1
ATOM 3207 O O . TYR A 1 409 ? -14.826 -12.551 14.514 1.00 98.00 409 TYR A O 1
ATOM 3215 N N . ALA A 1 410 ? -15.189 -11.719 16.558 1.00 96.38 410 ALA A N 1
ATOM 3216 C CA . ALA A 1 410 ? -14.276 -12.623 17.254 1.00 96.38 410 ALA A CA 1
ATOM 3217 C C . ALA A 1 410 ? -14.696 -14.105 17.185 1.00 96.38 410 ALA A C 1
ATOM 3219 O O . ALA A 1 410 ? -13.865 -14.977 17.436 1.00 96.38 410 ALA A O 1
ATOM 3220 N N . SER A 1 411 ? -15.962 -14.389 16.843 1.00 95.50 411 SER A N 1
ATOM 3221 C CA . SER A 1 411 ? -16.446 -15.753 16.583 1.00 95.50 411 SER A CA 1
ATOM 3222 C C . SER A 1 411 ? -15.978 -16.322 15.243 1.00 95.50 411 SER A C 1
ATOM 3224 O O . SER A 1 411 ? -15.983 -17.538 15.082 1.00 95.50 411 SER A O 1
ATOM 3226 N N . LEU A 1 412 ? -15.524 -15.468 14.318 1.00 95.62 412 LEU A N 1
ATOM 3227 C CA . LEU A 1 412 ? -14.812 -15.904 13.123 1.00 95.62 412 LEU A CA 1
ATOM 3228 C C . LEU A 1 412 ? -13.371 -16.253 13.511 1.00 95.62 412 LEU A C 1
ATOM 3230 O O . LEU A 1 412 ? -12.665 -15.441 14.113 1.00 95.62 412 LEU A O 1
ATOM 3234 N N . GLY A 1 413 ? -12.900 -17.433 13.129 1.00 92.56 413 GLY A N 1
ATOM 3235 C CA . GLY A 1 413 ? -11.518 -17.855 13.303 1.00 92.56 413 GLY A CA 1
ATOM 3236 C C . GLY A 1 413 ? -11.267 -18.613 14.601 1.00 92.56 413 GLY A C 1
ATOM 3237 O O . GLY A 1 413 ? -12.149 -19.243 15.184 1.00 92.56 413 GLY A O 1
ATOM 3238 N N . ARG A 1 414 ? -10.011 -18.607 15.056 1.00 89.19 414 ARG A N 1
ATOM 3239 C CA . ARG A 1 414 ? -9.597 -19.327 16.269 1.00 89.19 414 ARG A CA 1
ATOM 3240 C C . ARG A 1 414 ? -9.300 -18.354 17.412 1.00 89.19 414 ARG A C 1
ATOM 3242 O O . ARG A 1 414 ? -8.872 -17.223 17.165 1.00 89.19 414 ARG A O 1
ATOM 3249 N N . PRO A 1 415 ? -9.437 -18.785 18.680 1.00 84.88 415 PRO A N 1
ATOM 3250 C CA . PRO A 1 415 ? -9.034 -17.972 19.822 1.00 84.88 415 PRO A CA 1
ATOM 3251 C C . PRO A 1 415 ? -7.616 -17.408 19.656 1.00 84.88 415 PRO A C 1
ATOM 3253 O O . PRO A 1 415 ? -6.693 -18.117 19.256 1.00 84.88 415 PRO A O 1
ATOM 3256 N N . ASN A 1 416 ? -7.435 -16.129 19.995 1.00 79.06 416 ASN A N 1
ATOM 3257 C CA . ASN A 1 416 ? -6.190 -15.359 19.841 1.00 79.06 416 ASN A CA 1
ATOM 3258 C C . ASN A 1 416 ? -5.758 -15.033 18.399 1.00 79.06 416 ASN A C 1
ATOM 3260 O O . ASN A 1 416 ? -4.726 -14.373 18.241 1.00 79.06 416 ASN A O 1
ATOM 3264 N N . ASN A 1 417 ? -6.500 -15.457 17.370 1.00 84.50 417 ASN A N 1
ATOM 3265 C CA . ASN A 1 417 ? -6.302 -15.061 15.975 1.00 84.50 417 ASN A CA 1
ATOM 3266 C C . ASN A 1 417 ? -7.631 -15.182 15.204 1.00 84.50 417 ASN A C 1
ATOM 3268 O O . ASN A 1 417 ? -7.920 -16.204 14.583 1.00 84.50 417 ASN A O 1
ATOM 3272 N N . THR A 1 418 ? -8.443 -14.135 15.302 1.00 94.94 418 THR A N 1
ATOM 3273 C CA . THR A 1 418 ? -9.840 -14.090 14.851 1.00 94.94 418 THR A CA 1
ATOM 3274 C C . THR A 1 418 ? -9.985 -13.438 13.475 1.00 94.94 418 THR A C 1
ATOM 3276 O O . THR A 1 418 ? -9.019 -12.895 12.927 1.00 94.94 418 THR A O 1
ATOM 3279 N N . GLY A 1 419 ? -11.199 -13.461 12.929 1.00 96.75 419 GLY A N 1
ATOM 3280 C CA . GLY A 1 419 ? -11.564 -12.918 11.628 1.00 96.75 419 GLY A CA 1
ATOM 3281 C C . GLY A 1 419 ? -11.205 -13.828 10.458 1.00 96.75 419 GLY A C 1
ATOM 3282 O O . GLY A 1 419 ? -10.822 -14.990 10.618 1.00 96.75 419 GLY A O 1
ATOM 3283 N N . THR A 1 420 ? -11.284 -13.256 9.264 1.00 97.69 420 THR A N 1
ATOM 3284 C CA . THR A 1 420 ? -10.764 -13.856 8.034 1.00 97.69 420 THR A CA 1
ATOM 3285 C C . THR A 1 420 ? -9.345 -13.374 7.748 1.00 97.69 420 THR A C 1
ATOM 3287 O O . THR A 1 420 ? -8.840 -12.439 8.383 1.00 97.69 420 THR A O 1
ATOM 3290 N N . ARG A 1 421 ? -8.668 -14.057 6.829 1.00 95.75 421 ARG A N 1
ATOM 3291 C CA . ARG A 1 421 ? -7.371 -13.666 6.290 1.00 95.75 421 ARG A CA 1
ATOM 3292 C C . ARG A 1 421 ? -7.295 -14.012 4.815 1.00 95.75 421 ARG A C 1
ATOM 3294 O O . ARG A 1 421 ? -7.654 -15.122 4.424 1.00 95.75 421 ARG A O 1
ATOM 3301 N N . ILE A 1 422 ? -6.744 -13.098 4.028 1.00 96.75 422 ILE A N 1
ATOM 3302 C CA . ILE A 1 422 ? -6.432 -13.368 2.627 1.00 96.75 422 ILE A CA 1
ATOM 3303 C C . ILE A 1 422 ? -5.059 -14.040 2.542 1.00 96.75 422 ILE A C 1
ATOM 3305 O O . ILE A 1 422 ? -4.049 -13.499 3.002 1.00 96.75 422 ILE A O 1
ATOM 3309 N N . VAL A 1 423 ? -5.018 -15.234 1.957 1.00 95.75 423 VAL A N 1
ATOM 3310 C CA . VAL A 1 423 ? -3.792 -15.991 1.692 1.00 95.75 423 VAL A CA 1
ATOM 3311 C C . VAL A 1 423 ? -3.494 -16.001 0.199 1.00 95.75 423 VAL A C 1
ATOM 3313 O O . VAL A 1 423 ? -4.375 -16.225 -0.625 1.00 95.75 423 VAL A O 1
ATOM 3316 N N . CYS A 1 424 ? -2.237 -15.740 -0.145 1.00 95.62 424 CYS A N 1
ATOM 3317 C CA . CYS A 1 424 ? -1.741 -15.723 -1.516 1.00 95.62 424 CYS A CA 1
ATOM 3318 C C . CYS A 1 424 ? -0.959 -17.014 -1.776 1.00 95.62 424 CYS A C 1
ATOM 3320 O O . CYS A 1 424 ? -0.056 -17.352 -1.011 1.00 95.62 424 CYS A O 1
ATOM 3322 N N . VAL A 1 425 ? -1.297 -17.734 -2.843 1.00 96.00 425 VAL A N 1
ATOM 3323 C CA . VAL A 1 425 ? -0.608 -18.958 -3.264 1.00 96.00 425 VAL A CA 1
ATOM 3324 C C . VAL A 1 425 ? -0.052 -18.756 -4.667 1.00 96.00 425 VAL A C 1
ATOM 3326 O O . VAL A 1 425 ? -0.787 -18.487 -5.613 1.00 96.00 425 VAL A O 1
ATOM 3329 N N . SER A 1 426 ? 1.259 -18.912 -4.811 1.00 95.06 426 SER A N 1
ATOM 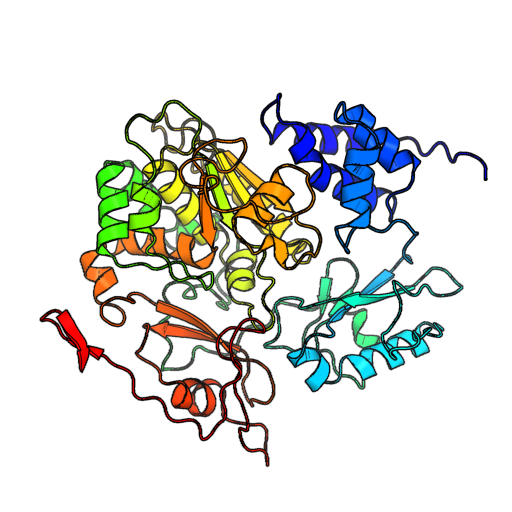3330 C CA . SER A 1 426 ? 1.974 -18.822 -6.084 1.00 95.06 426 SER A CA 1
ATOM 3331 C C . SER A 1 426 ? 3.001 -19.948 -6.230 1.00 95.06 426 SER A C 1
ATOM 3333 O O . SER A 1 426 ? 3.218 -20.742 -5.314 1.00 95.06 426 SER A O 1
ATOM 3335 N N . GLY A 1 427 ? 3.660 -20.012 -7.391 1.00 93.94 427 GLY A N 1
ATOM 3336 C CA . GLY A 1 427 ? 4.693 -21.007 -7.684 1.00 93.94 427 GLY A CA 1
ATOM 3337 C C . GLY A 1 427 ? 4.149 -22.231 -8.420 1.00 93.94 427 GLY A C 1
ATOM 3338 O O . GLY A 1 427 ? 3.268 -22.117 -9.268 1.00 93.94 427 GLY A O 1
ATOM 3339 N N . ASP A 1 428 ? 4.702 -23.407 -8.127 1.00 93.81 428 ASP A N 1
ATOM 3340 C CA . ASP A 1 428 ? 4.452 -24.656 -8.865 1.00 93.81 428 ASP A CA 1
ATOM 3341 C C . ASP A 1 428 ? 3.147 -25.374 -8.458 1.00 93.81 428 ASP A C 1
ATOM 3343 O O . ASP A 1 428 ? 3.117 -26.597 -8.304 1.00 93.81 428 ASP A O 1
ATOM 3347 N N . VAL A 1 429 ? 2.054 -24.624 -8.321 1.00 95.25 429 VAL A N 1
ATOM 3348 C CA . VAL A 1 429 ? 0.692 -25.151 -8.120 1.00 95.25 429 VAL A CA 1
ATOM 3349 C C . VAL A 1 429 ? -0.136 -25.056 -9.407 1.00 95.25 429 VAL A C 1
ATOM 3351 O O . VAL A 1 429 ? 0.220 -24.314 -10.322 1.00 95.25 429 VAL A O 1
ATOM 3354 N N . GLN A 1 430 ? -1.224 -25.822 -9.510 1.00 94.94 430 GLN A N 1
ATOM 3355 C CA . GLN A 1 430 ? -2.080 -25.834 -10.709 1.00 94.94 430 GLN A CA 1
ATOM 3356 C C . GLN A 1 430 ? -3.028 -24.632 -10.796 1.00 94.94 430 GLN A C 1
ATOM 3358 O O . GLN A 1 430 ? -3.357 -24.188 -11.893 1.00 94.94 430 GLN A O 1
ATOM 3363 N N . ARG A 1 431 ? -3.480 -24.115 -9.651 1.00 94.50 431 ARG A N 1
ATOM 3364 C CA . ARG A 1 431 ? -4.401 -22.977 -9.532 1.00 94.50 431 ARG A CA 1
ATOM 3365 C C . ARG A 1 431 ? -3.838 -21.946 -8.548 1.00 94.50 431 ARG A C 1
ATOM 3367 O O . ARG A 1 431 ? -4.351 -21.824 -7.435 1.00 94.50 431 ARG A O 1
ATOM 3374 N N . PRO A 1 432 ? -2.748 -21.248 -8.908 1.00 94.62 432 PRO A N 1
ATOM 3375 C CA . PRO A 1 432 ? -2.264 -20.136 -8.103 1.00 94.62 432 PRO A CA 1
ATOM 3376 C C . PRO A 1 432 ? -3.327 -19.031 -8.030 1.00 94.62 432 PRO A C 1
ATOM 3378 O O . PRO A 1 432 ? -4.176 -18.905 -8.911 1.00 94.62 432 PRO A O 1
ATOM 3381 N N . GLY A 1 433 ? -3.293 -18.235 -6.969 1.00 94.00 433 GLY A N 1
ATOM 3382 C CA . GLY A 1 433 ? -4.283 -17.193 -6.738 1.00 94.00 433 GLY A CA 1
ATOM 3383 C C . GLY A 1 433 ? -4.322 -16.738 -5.290 1.00 94.00 433 GLY A C 1
ATOM 3384 O O . GLY A 1 433 ? -3.445 -17.057 -4.488 1.00 94.00 433 GLY A O 1
ATOM 3385 N N . TYR A 1 434 ? -5.349 -15.969 -4.966 1.00 94.56 434 TYR A N 1
ATOM 3386 C CA . TYR A 1 434 ? -5.650 -15.538 -3.611 1.00 94.56 434 TYR A CA 1
ATOM 3387 C C . TYR A 1 434 ? -6.905 -16.247 -3.110 1.00 94.56 434 TYR A C 1
ATOM 3389 O O . TYR A 1 434 ? -7.807 -16.560 -3.887 1.00 94.56 434 TYR A O 1
ATOM 3397 N N . PHE A 1 435 ? -6.970 -16.463 -1.803 1.00 96.12 435 PHE A N 1
ATOM 3398 C CA . PHE A 1 435 ? -8.109 -17.087 -1.148 1.00 96.12 435 PHE A CA 1
ATOM 3399 C C . PHE A 1 435 ? -8.374 -16.373 0.169 1.00 96.12 435 PHE A C 1
ATOM 3401 O O . PHE A 1 435 ? -7.460 -16.230 0.981 1.00 96.12 435 PHE A O 1
ATOM 3408 N N . GLU A 1 436 ? -9.603 -15.925 0.407 1.00 97.75 436 GLU A N 1
ATOM 3409 C CA . GLU A 1 436 ? -9.971 -15.416 1.728 1.00 97.75 436 GLU A CA 1
ATOM 3410 C C . GLU A 1 436 ? -10.548 -16.550 2.565 1.00 97.75 436 GLU A C 1
ATOM 3412 O O . GLU A 1 436 ? -11.539 -17.168 2.187 1.00 97.75 436 GLU A O 1
ATOM 3417 N N . ILE A 1 437 ? -9.916 -16.845 3.695 1.00 97.38 437 ILE A N 1
ATOM 3418 C CA . ILE A 1 437 ? -10.295 -17.956 4.565 1.00 97.38 437 ILE A CA 1
ATOM 3419 C C . ILE A 1 437 ? -10.548 -17.455 5.977 1.00 97.38 437 ILE A C 1
ATOM 3421 O O . ILE A 1 437 ? -9.889 -16.533 6.460 1.00 97.38 437 ILE A O 1
ATOM 3425 N N . GLU A 1 438 ? -11.467 -18.102 6.679 1.00 96.75 438 GLU A N 1
ATOM 3426 C CA . GLU A 1 438 ? -11.566 -17.931 8.120 1.00 96.75 438 GLU A CA 1
ATOM 3427 C C . GLU A 1 438 ? -10.267 -18.427 8.786 1.00 96.75 438 GLU A C 1
ATOM 3429 O O . GLU A 1 438 ? -9.726 -19.488 8.445 1.00 96.75 438 GLU A O 1
ATOM 3434 N N . VAL A 1 439 ? -9.711 -17.639 9.711 1.00 93.81 439 VAL A N 1
ATOM 3435 C CA . VAL A 1 439 ? -8.392 -17.931 10.279 1.00 93.81 439 VAL A CA 1
ATOM 3436 C C . VAL A 1 439 ? -8.396 -19.280 10.998 1.00 93.81 439 VAL A C 1
ATOM 3438 O O . VAL A 1 439 ? -9.127 -19.491 11.958 1.00 93.81 439 VAL A O 1
ATOM 3441 N N . GLY A 1 440 ? -7.521 -20.192 10.567 1.00 90.25 440 GLY A N 1
ATOM 3442 C CA . GLY A 1 440 ? -7.398 -21.527 11.158 1.00 90.25 440 GLY A CA 1
ATOM 3443 C C . GLY A 1 440 ? -8.541 -22.489 10.809 1.00 90.25 440 GLY A C 1
ATOM 3444 O O . GLY A 1 440 ? -8.655 -23.539 11.451 1.00 90.25 440 GLY A O 1
ATOM 3445 N N . ALA A 1 441 ? -9.384 -22.154 9.828 1.00 93.56 441 ALA A N 1
ATOM 3446 C CA . ALA A 1 441 ? -10.375 -23.070 9.261 1.00 93.56 441 ALA A CA 1
ATOM 3447 C C . ALA A 1 441 ? -9.776 -23.992 8.185 1.00 93.56 441 ALA A C 1
ATOM 3449 O O . ALA A 1 441 ? -10.212 -25.131 8.042 1.00 93.56 441 ALA A O 1
ATOM 3450 N N . VAL A 1 442 ? -8.750 -23.522 7.470 1.00 94.31 442 VAL A N 1
ATOM 3451 C CA . VAL A 1 442 ? -8.092 -24.252 6.378 1.00 94.31 442 VAL A CA 1
ATOM 3452 C C . VAL A 1 442 ? -6.673 -24.642 6.785 1.00 94.31 442 VAL A C 1
ATOM 3454 O O . VAL A 1 442 ? -5.890 -23.816 7.259 1.00 94.31 442 VAL A O 1
ATOM 3457 N N . THR A 1 443 ? -6.332 -25.916 6.602 1.00 91.94 443 THR A N 1
ATOM 3458 C CA . THR A 1 443 ? -4.962 -26.416 6.782 1.00 91.94 443 THR A CA 1
ATOM 3459 C C . THR A 1 443 ? -4.084 -26.069 5.578 1.00 91.94 443 THR A C 1
ATOM 3461 O O . THR A 1 443 ? -4.574 -25.915 4.462 1.00 91.94 443 THR A O 1
ATOM 3464 N N . MET A 1 444 ? -2.759 -26.022 5.761 1.00 90.94 444 MET A N 1
ATOM 3465 C CA . MET A 1 444 ? -1.818 -25.828 4.644 1.00 90.94 444 MET A CA 1
ATOM 3466 C C . MET A 1 444 ? -2.009 -26.883 3.536 1.00 90.94 444 MET A C 1
ATOM 3468 O O . MET A 1 444 ? -1.898 -26.569 2.355 1.00 90.94 444 MET A O 1
ATOM 3472 N N . GLY A 1 445 ? -2.344 -28.124 3.912 1.00 92.50 445 GLY A N 1
ATOM 3473 C CA . GLY A 1 445 ? -2.641 -29.200 2.966 1.00 92.50 445 GLY A CA 1
ATOM 3474 C C . GLY A 1 445 ? -3.872 -28.903 2.110 1.00 92.50 445 GLY A C 1
ATOM 3475 O O . GLY A 1 445 ? -3.772 -28.950 0.890 1.00 92.50 445 GLY A O 1
ATOM 3476 N N . GLN A 1 446 ? -4.995 -28.524 2.726 1.00 95.56 446 GLN A N 1
ATOM 3477 C CA . GLN A 1 446 ? -6.212 -28.142 1.995 1.00 95.56 446 GLN A CA 1
ATOM 3478 C C . GLN A 1 446 ? -5.972 -26.928 1.090 1.00 95.56 446 GLN A C 1
ATOM 3480 O O . GLN A 1 446 ? -6.401 -26.916 -0.061 1.00 95.56 446 GLN A O 1
ATOM 3485 N N . LEU A 1 447 ? -5.233 -25.924 1.574 1.00 95.81 447 LEU A N 1
ATOM 3486 C CA . LEU A 1 447 ? -4.888 -24.752 0.772 1.00 95.81 447 LEU A CA 1
ATOM 3487 C C . LEU A 1 447 ? -4.102 -25.143 -0.491 1.00 95.81 447 LEU A C 1
ATOM 3489 O O . LEU A 1 447 ? -4.414 -24.677 -1.584 1.00 95.81 447 LEU A O 1
ATOM 3493 N N . ILE A 1 448 ? -3.100 -26.016 -0.358 1.00 95.25 448 ILE A N 1
ATOM 3494 C CA . ILE A 1 448 ? -2.244 -26.421 -1.478 1.00 95.25 448 ILE A CA 1
ATOM 3495 C C . ILE A 1 448 ? -2.960 -27.402 -2.411 1.00 95.25 448 ILE A C 1
ATOM 3497 O O . ILE A 1 448 ? -2.974 -27.184 -3.619 1.00 95.25 448 ILE A O 1
ATOM 3501 N N . TYR A 1 449 ? -3.516 -28.492 -1.882 1.00 95.75 449 TYR A N 1
ATOM 3502 C CA . TYR A 1 449 ? -4.038 -29.598 -2.688 1.00 95.75 449 TYR A CA 1
ATOM 3503 C C . TYR A 1 449 ? -5.470 -29.359 -3.168 1.00 95.75 449 TYR A C 1
ATOM 3505 O O . TYR A 1 449 ? -5.751 -29.579 -4.347 1.00 95.75 449 TYR A O 1
ATOM 3513 N N . ASP A 1 450 ? -6.346 -28.846 -2.305 1.00 96.38 450 ASP A N 1
ATOM 3514 C CA . ASP A 1 450 ? -7.764 -28.695 -2.638 1.00 96.38 450 ASP A CA 1
ATOM 3515 C C . ASP A 1 450 ? -7.995 -27.356 -3.346 1.00 96.38 450 ASP A C 1
ATOM 3517 O O . ASP A 1 450 ? -8.473 -27.310 -4.482 1.00 96.38 450 ASP A O 1
ATOM 3521 N N . MET A 1 451 ? -7.571 -26.252 -2.723 1.00 96.12 451 MET A N 1
ATOM 3522 C CA . MET A 1 451 ? -7.842 -24.905 -3.235 1.00 96.12 451 MET A CA 1
ATOM 3523 C C . MET A 1 451 ? -6.942 -24.576 -4.434 1.00 96.12 451 MET A C 1
ATOM 3525 O O . MET A 1 451 ? -7.437 -24.329 -5.539 1.00 96.12 451 MET A O 1
ATOM 3529 N N . ALA A 1 452 ? -5.620 -24.680 -4.259 1.00 96.06 452 ALA A N 1
ATOM 3530 C CA . ALA A 1 452 ? -4.639 -24.395 -5.308 1.00 96.06 452 ALA A CA 1
ATOM 3531 C C . ALA A 1 452 ? -4.392 -25.564 -6.288 1.00 96.06 452 ALA A C 1
ATOM 3533 O O . ALA A 1 452 ? -3.586 -25.447 -7.212 1.00 96.06 452 ALA A O 1
ATOM 3534 N N . GLY A 1 453 ? -5.101 -26.687 -6.134 1.00 95.38 453 GLY A N 1
ATOM 3535 C CA . GLY A 1 453 ? -5.097 -27.800 -7.091 1.00 95.38 453 GLY A CA 1
ATOM 3536 C C . GLY A 1 453 ? -3.861 -28.690 -7.069 1.00 95.38 453 GLY A C 1
ATOM 3537 O O . GLY A 1 453 ? -3.650 -29.458 -8.004 1.00 95.38 453 GLY A O 1
ATOM 3538 N N . GLY A 1 454 ? -3.052 -28.599 -6.020 1.00 95.75 454 GLY A N 1
ATOM 3539 C CA . GLY A 1 454 ? -1.852 -29.398 -5.845 1.00 95.75 454 GLY A CA 1
ATOM 3540 C C . GLY A 1 454 ? -0.697 -28.960 -6.747 1.00 95.75 454 GLY A C 1
ATOM 3541 O O . GLY A 1 454 ? -0.791 -27.962 -7.469 1.00 95.75 454 GLY A O 1
ATOM 3542 N N . PRO A 1 455 ? 0.427 -29.695 -6.696 1.00 96.00 455 PRO A N 1
ATOM 3543 C CA . PRO A 1 455 ? 1.581 -29.417 -7.536 1.00 96.00 455 PRO A CA 1
ATOM 3544 C C . PRO A 1 455 ? 1.242 -29.579 -9.024 1.00 96.00 455 PRO A C 1
ATOM 3546 O O . PRO A 1 455 ? 0.334 -30.331 -9.392 1.00 96.00 455 PRO A O 1
ATOM 3549 N N . ARG A 1 456 ? 2.004 -28.908 -9.897 1.00 92.62 456 ARG A N 1
ATOM 3550 C CA . ARG A 1 456 ? 1.941 -29.127 -11.357 1.00 92.62 456 ARG A CA 1
ATOM 3551 C C . ARG A 1 456 ? 2.047 -30.620 -11.710 1.00 92.62 456 ARG A C 1
ATOM 3553 O O . ARG A 1 456 ? 2.694 -31.385 -10.994 1.00 92.62 456 ARG A O 1
ATOM 3560 N N . TYR A 1 457 ? 1.438 -31.022 -12.829 1.00 93.25 457 TYR A N 1
ATOM 3561 C CA . TYR A 1 457 ? 1.356 -32.428 -13.246 1.00 93.25 457 TYR A CA 1
ATOM 3562 C C . TYR A 1 457 ? 2.719 -33.140 -13.198 1.00 93.25 457 TYR A C 1
ATOM 3564 O O . TYR A 1 457 ? 3.728 -32.614 -13.670 1.00 93.25 457 TYR A O 1
ATOM 3572 N N . GLY A 1 458 ? 2.744 -34.332 -12.595 1.00 93.81 458 GLY A N 1
ATOM 3573 C CA . GLY A 1 458 ? 3.956 -35.140 -12.427 1.00 93.81 458 GLY A CA 1
ATOM 3574 C C . GLY A 1 458 ? 4.947 -34.631 -11.370 1.00 93.81 458 GLY A C 1
ATOM 3575 O O . GLY A 1 458 ? 6.023 -35.210 -11.234 1.00 93.81 458 GLY A O 1
ATOM 3576 N N . ARG A 1 459 ? 4.626 -33.570 -10.615 1.00 94.00 459 ARG A N 1
ATOM 3577 C CA . ARG A 1 459 ? 5.476 -33.043 -9.534 1.00 94.00 459 ARG A CA 1
ATOM 3578 C C . ARG A 1 459 ? 4.925 -33.382 -8.150 1.00 94.00 459 ARG A C 1
ATOM 3580 O O . ARG A 1 459 ? 3.756 -33.710 -7.978 1.00 94.00 459 ARG A O 1
ATOM 3587 N N . GLN A 1 460 ? 5.794 -33.262 -7.152 1.00 93.88 460 GLN A N 1
ATOM 3588 C CA . GLN A 1 460 ? 5.463 -33.367 -5.732 1.00 93.88 460 GLN A CA 1
ATOM 3589 C C . GLN A 1 460 ? 5.958 -32.118 -5.003 1.00 93.88 460 GLN A C 1
ATOM 3591 O O . GLN A 1 460 ? 6.978 -31.534 -5.384 1.00 93.88 460 GLN A O 1
ATOM 3596 N N . ILE A 1 461 ? 5.247 -31.714 -3.950 1.00 94.19 461 ILE A N 1
ATOM 3597 C CA . ILE A 1 461 ? 5.672 -30.601 -3.099 1.00 94.19 461 ILE A CA 1
ATOM 3598 C C . ILE A 1 461 ? 6.950 -31.010 -2.362 1.00 94.19 461 ILE A C 1
ATOM 3600 O O . ILE A 1 461 ? 7.000 -32.064 -1.737 1.00 94.19 461 ILE A O 1
ATOM 3604 N N . LYS A 1 462 ? 7.983 -30.165 -2.434 1.00 93.62 462 LYS A N 1
ATOM 3605 C CA . LYS A 1 462 ? 9.237 -30.341 -1.677 1.00 93.62 462 LYS A CA 1
ATOM 3606 C C . LYS A 1 462 ? 9.351 -29.371 -0.511 1.00 93.62 462 LYS A C 1
ATOM 3608 O O . LYS A 1 462 ? 9.851 -29.736 0.550 1.00 93.62 462 LYS A O 1
ATOM 3613 N N . ALA A 1 463 ? 8.907 -28.139 -0.726 1.00 93.94 463 ALA A N 1
ATOM 3614 C CA . ALA A 1 463 ? 9.007 -27.068 0.242 1.00 93.94 463 ALA A CA 1
ATOM 3615 C C . ALA A 1 463 ? 7.915 -26.018 0.019 1.00 93.94 463 ALA A C 1
ATOM 3617 O O . ALA A 1 463 ? 7.398 -25.884 -1.091 1.00 93.94 463 ALA A O 1
ATOM 3618 N N . VAL A 1 464 ? 7.600 -25.273 1.075 1.00 93.81 464 VAL A N 1
ATOM 3619 C CA . VAL A 1 464 ? 6.633 -24.172 1.090 1.00 93.81 464 VAL A CA 1
ATOM 3620 C C . VAL A 1 464 ? 7.262 -22.976 1.801 1.00 93.81 464 VAL A C 1
ATOM 3622 O O . VAL A 1 464 ? 7.950 -23.135 2.809 1.00 93.81 464 VAL A O 1
ATOM 3625 N N . ILE A 1 465 ? 7.005 -21.774 1.289 1.00 93.81 465 ILE A N 1
ATOM 3626 C CA . ILE A 1 465 ? 7.400 -20.510 1.916 1.00 93.81 465 ILE A CA 1
ATOM 3627 C C . ILE A 1 465 ? 6.115 -19.833 2.427 1.00 93.81 465 ILE A C 1
ATOM 3629 O O . ILE A 1 465 ? 5.386 -19.253 1.627 1.00 93.81 465 ILE A O 1
ATOM 3633 N N . PRO A 1 466 ? 5.773 -19.941 3.725 1.00 89.81 466 PRO A N 1
ATOM 3634 C CA . PRO A 1 466 ? 4.424 -19.634 4.218 1.00 89.81 466 PRO A CA 1
ATOM 3635 C C . PRO A 1 466 ? 4.135 -18.139 4.438 1.00 89.81 466 PRO A C 1
ATOM 3637 O O . PRO A 1 466 ? 2.986 -17.776 4.668 1.00 89.81 466 PRO A O 1
ATOM 3640 N N . GLY A 1 467 ? 5.156 -17.279 4.428 1.00 84.38 467 GLY A N 1
ATOM 3641 C CA . GLY A 1 467 ? 5.031 -15.856 4.767 1.00 84.38 467 GLY A CA 1
ATOM 3642 C C . GLY A 1 467 ? 5.957 -14.955 3.957 1.00 84.38 467 GLY A C 1
ATOM 3643 O O . GLY A 1 467 ? 6.366 -13.916 4.456 1.00 84.38 467 GLY A O 1
ATOM 3644 N N . GLY A 1 468 ? 6.319 -15.385 2.746 1.00 87.44 468 GLY A N 1
ATOM 3645 C CA . GLY A 1 468 ? 7.302 -14.704 1.908 1.00 87.44 468 GLY A CA 1
ATOM 3646 C C . GLY A 1 468 ? 8.755 -14.986 2.298 1.00 87.44 468 GLY A C 1
ATOM 3647 O O . GLY A 1 468 ? 9.049 -15.844 3.130 1.00 87.44 468 GLY A O 1
ATOM 3648 N N . SER A 1 469 ? 9.671 -14.276 1.651 1.00 85.38 469 SER A N 1
ATOM 3649 C CA . SER A 1 469 ? 11.127 -14.418 1.764 1.00 85.38 469 SER A CA 1
ATOM 3650 C C . SER A 1 469 ? 11.678 -14.263 3.186 1.00 85.38 469 SER A C 1
ATOM 3652 O O . SER A 1 469 ? 12.730 -14.821 3.493 1.00 85.38 469 SER A O 1
ATOM 3654 N N . SER A 1 470 ? 10.960 -13.562 4.065 1.00 84.75 470 SER A N 1
ATOM 3655 C CA . SER A 1 470 ? 11.313 -13.401 5.479 1.00 84.75 470 SER A CA 1
ATOM 3656 C C . SER A 1 470 ? 10.999 -14.628 6.352 1.00 84.75 470 SER A C 1
ATOM 3658 O O . SER A 1 470 ? 11.474 -14.720 7.487 1.00 84.75 470 SER A O 1
ATOM 3660 N N . ALA A 1 471 ? 10.221 -15.592 5.846 1.00 88.62 471 ALA A N 1
ATOM 3661 C CA . ALA A 1 471 ? 9.834 -16.793 6.577 1.00 88.62 471 ALA A CA 1
ATOM 3662 C C . ALA A 1 471 ? 10.812 -17.960 6.365 1.00 88.62 471 ALA A C 1
ATOM 3664 O O . ALA A 1 471 ? 11.371 -18.161 5.286 1.00 88.62 471 ALA A O 1
ATOM 3665 N N . LYS A 1 472 ? 10.949 -18.814 7.389 1.00 90.12 472 LYS A N 1
ATOM 3666 C CA . LYS A 1 472 ? 11.648 -20.099 7.252 1.00 90.12 472 LYS A CA 1
ATOM 3667 C C . LYS A 1 472 ? 10.949 -20.946 6.182 1.00 90.12 472 LYS A C 1
ATOM 3669 O O . LYS A 1 472 ? 9.738 -21.156 6.245 1.00 90.12 472 LYS A O 1
ATOM 3674 N N . VAL A 1 473 ? 11.735 -21.487 5.255 1.00 93.31 473 VAL A N 1
ATOM 3675 C CA . VAL A 1 473 ? 11.269 -22.494 4.297 1.00 93.31 473 VAL A CA 1
ATOM 3676 C C . VAL A 1 473 ? 10.876 -23.764 5.054 1.00 93.31 473 VAL A C 1
ATOM 3678 O O . VAL A 1 473 ? 11.690 -24.323 5.792 1.00 93.31 473 VAL A O 1
ATOM 3681 N N . LEU A 1 474 ? 9.637 -24.218 4.871 1.00 93.44 474 LEU A N 1
ATOM 3682 C CA . LEU A 1 474 ? 9.125 -25.449 5.473 1.00 93.44 474 LEU A CA 1
ATOM 3683 C C . LEU A 1 474 ? 9.275 -26.597 4.482 1.00 93.44 474 LEU A C 1
ATOM 3685 O O . LEU A 1 474 ? 8.912 -26.445 3.313 1.00 93.44 474 LEU A O 1
ATOM 3689 N N . ARG A 1 475 ? 9.785 -27.747 4.926 1.00 93.38 475 ARG A N 1
ATOM 3690 C CA . ARG A 1 475 ? 9.847 -28.947 4.073 1.00 93.38 475 ARG A CA 1
ATOM 3691 C C . ARG A 1 475 ? 8.490 -29.648 4.035 1.00 93.38 475 ARG A C 1
ATOM 3693 O O . ARG A 1 475 ? 7.733 -29.590 4.998 1.00 93.38 475 ARG A O 1
ATOM 3700 N N . ALA A 1 476 ? 8.187 -30.327 2.931 1.00 89.69 476 ALA A N 1
ATOM 3701 C CA . ALA A 1 476 ? 6.901 -31.008 2.741 1.00 89.69 476 ALA A CA 1
ATOM 3702 C C . ALA A 1 476 ? 6.613 -32.110 3.780 1.00 89.69 476 ALA A C 1
ATOM 3704 O O . ALA A 1 476 ? 5.458 -32.398 4.072 1.00 89.69 476 ALA A O 1
ATOM 3705 N N . ASP A 1 477 ? 7.661 -32.715 4.330 1.00 87.19 477 ASP A N 1
ATOM 3706 C CA . ASP A 1 477 ? 7.643 -33.768 5.349 1.00 87.19 477 ASP A CA 1
ATOM 3707 C C . ASP A 1 477 ? 7.909 -33.235 6.771 1.00 87.19 477 ASP A C 1
ATOM 3709 O O . ASP A 1 477 ? 8.041 -34.018 7.711 1.00 87.19 477 ASP A O 1
ATOM 3713 N N . GLU A 1 478 ? 8.014 -31.914 6.958 1.00 86.31 478 GLU A N 1
ATOM 3714 C CA . GLU A 1 478 ? 8.201 -31.318 8.282 1.00 86.31 478 GLU A CA 1
ATOM 3715 C C . GLU A 1 478 ? 6.882 -31.356 9.068 1.00 86.31 478 GLU A C 1
ATOM 3717 O O . GLU A 1 478 ? 5.859 -30.821 8.640 1.00 86.31 478 GLU A O 1
ATOM 3722 N N . SER A 1 479 ? 6.903 -31.985 10.244 1.00 79.94 479 SER A N 1
ATOM 3723 C CA . SER A 1 479 ? 5.753 -32.056 11.148 1.00 79.94 479 SER A CA 1
ATOM 3724 C C . SER A 1 479 ? 5.941 -31.127 12.343 1.00 79.94 479 SER A C 1
ATOM 3726 O O . SER A 1 479 ? 6.976 -31.177 13.011 1.00 79.94 479 SER A O 1
ATOM 3728 N N . PHE A 1 480 ? 4.913 -30.350 12.680 1.00 76.06 480 PHE A N 1
ATOM 3729 C CA . PHE A 1 480 ? 4.927 -29.449 13.832 1.00 76.06 480 PHE A CA 1
ATOM 3730 C C . PHE A 1 480 ? 3.904 -29.902 14.872 1.00 76.06 480 PHE A C 1
ATOM 3732 O O . PHE A 1 480 ? 2.750 -30.168 14.541 1.00 76.06 480 PHE A O 1
ATOM 3739 N N . LYS A 1 481 ? 4.304 -29.935 16.147 1.00 75.81 481 LYS A N 1
ATOM 3740 C CA . LYS A 1 481 ? 3.355 -29.999 17.264 1.00 75.81 481 LYS A CA 1
ATOM 3741 C C . LYS A 1 481 ? 2.972 -28.573 17.635 1.00 75.81 481 LYS A C 1
ATOM 3743 O O . LYS A 1 481 ? 3.781 -27.839 18.201 1.00 75.81 481 LYS A O 1
ATOM 3748 N N . LEU A 1 482 ? 1.761 -28.171 17.272 1.00 70.62 482 LEU A N 1
ATOM 3749 C CA . LEU A 1 482 ? 1.218 -26.881 17.676 1.00 70.62 482 LEU A CA 1
ATOM 3750 C C . LEU A 1 482 ? 0.741 -26.993 19.119 1.00 70.62 482 LEU A C 1
ATOM 3752 O O . LEU A 1 482 ? -0.108 -27.829 19.408 1.00 70.62 482 LEU A O 1
ATOM 3756 N N . LYS A 1 483 ? 1.281 -26.149 20.002 1.00 68.12 483 LYS A N 1
ATOM 3757 C CA . LYS A 1 483 ? 0.729 -26.003 21.347 1.00 68.12 483 LYS A CA 1
ATOM 3758 C C . LYS A 1 483 ? -0.518 -25.132 21.268 1.00 68.12 483 LYS A C 1
ATOM 3760 O O . LYS A 1 483 ? -0.411 -23.942 20.963 1.00 68.12 483 LYS A O 1
ATOM 3765 N N . LEU A 1 484 ? -1.684 -25.712 21.510 1.00 62.75 484 LEU A N 1
ATOM 3766 C CA . LEU A 1 484 ? -2.946 -24.987 21.537 1.00 62.75 484 LEU A CA 1
ATOM 3767 C C . LEU A 1 484 ? -3.152 -24.411 22.932 1.00 62.75 484 LEU A C 1
ATOM 3769 O O . LEU A 1 484 ? -3.128 -25.131 23.928 1.00 62.75 484 LEU A O 1
ATOM 3773 N N . LYS A 1 485 ? -3.361 -23.095 23.005 1.00 58.84 485 LYS A N 1
ATOM 3774 C CA . LYS A 1 485 ? -3.736 -22.457 24.262 1.00 58.84 485 LYS A CA 1
ATOM 3775 C C . LYS A 1 485 ? -5.187 -22.822 24.573 1.00 58.84 485 LYS A C 1
ATOM 3777 O O . LYS A 1 485 ? -6.087 -22.438 23.827 1.00 58.84 485 LYS A O 1
ATOM 3782 N N . GLN A 1 486 ? -5.387 -23.586 25.636 1.00 64.81 486 GLN A N 1
ATOM 3783 C CA . GLN A 1 486 ? -6.692 -23.995 26.139 1.00 64.81 486 GLN A CA 1
ATOM 3784 C C . GLN A 1 486 ? -7.447 -22.791 26.717 1.00 64.81 486 GLN A C 1
ATOM 3786 O O . GLN A 1 486 ? -6.863 -21.738 27.003 1.00 64.81 486 GLN A O 1
ATOM 3791 N N . SER A 1 487 ? -8.759 -22.940 26.904 1.00 54.88 487 SER A N 1
ATOM 3792 C CA . SER A 1 487 ? -9.621 -21.892 27.470 1.00 54.88 487 SER A CA 1
ATOM 3793 C C . SER A 1 487 ? -9.225 -21.478 28.892 1.00 54.88 487 SER A C 1
ATOM 3795 O O . SER A 1 487 ? -9.500 -20.352 29.292 1.00 54.88 487 SER A O 1
ATOM 3797 N N . ASP A 1 488 ? -8.548 -22.356 29.637 1.00 62.72 488 ASP A N 1
ATOM 3798 C CA . ASP A 1 488 ? -8.010 -22.101 30.981 1.00 62.72 488 ASP A CA 1
ATOM 3799 C C . ASP A 1 488 ? -6.625 -21.417 30.975 1.00 62.72 488 ASP A C 1
ATOM 3801 O O . ASP A 1 488 ? -6.046 -21.147 32.026 1.00 62.72 488 ASP A O 1
ATOM 3805 N N . GLY A 1 489 ? -6.081 -21.122 29.790 1.00 55.69 489 GLY A N 1
ATOM 3806 C CA . GLY A 1 489 ? -4.773 -20.500 29.614 1.00 55.69 489 GLY A CA 1
ATOM 3807 C C . GLY A 1 489 ? -3.585 -21.466 29.602 1.00 55.69 489 GLY A C 1
ATOM 3808 O O . GLY A 1 489 ? -2.468 -21.004 29.347 1.00 55.69 489 GLY A O 1
ATOM 3809 N N . SER A 1 490 ? -3.802 -22.768 29.814 1.00 57.72 490 SER A N 1
ATOM 3810 C CA . SER A 1 490 ? -2.776 -23.807 29.670 1.00 57.72 490 SER A CA 1
ATOM 3811 C C . SER A 1 490 ? -2.419 -24.055 28.197 1.00 57.72 490 SER A C 1
ATOM 3813 O O . SER A 1 490 ? -3.122 -23.622 27.286 1.00 57.72 490 SER A O 1
ATOM 3815 N N . MET A 1 491 ? -1.284 -24.711 27.943 1.00 60.62 491 MET A N 1
ATOM 3816 C CA . MET A 1 491 ? -0.810 -25.045 26.593 1.00 60.62 491 MET A CA 1
ATOM 3817 C C . MET A 1 491 ? -0.859 -26.566 26.419 1.00 60.62 491 MET A C 1
ATOM 3819 O O . MET A 1 491 ? -0.164 -27.263 27.158 1.00 60.62 491 MET A O 1
ATOM 3823 N N . ALA A 1 492 ? -1.645 -27.058 25.458 1.00 56.97 492 ALA A N 1
ATOM 3824 C CA . ALA A 1 492 ? -1.784 -28.479 25.119 1.00 56.97 492 ALA A CA 1
ATOM 3825 C C . ALA A 1 492 ? -1.028 -28.835 23.839 1.00 56.97 492 ALA A C 1
ATOM 3827 O O . ALA A 1 492 ? -1.188 -28.080 22.854 1.00 56.97 492 ALA A O 1
#

Foldseek 3Di:
DPPPPPDDDPVLVVQLVVLQVLDPPVLSLLSLQVQLVSVCVVPVAQELVNLVVSCVVSVHDSVLNVQQLVQFLQHHHDHAFQKEKEWACDDLQVLQPSVLLQVVLCVVLVWDWDADPVRHTDPWTARPVSHYTYDYAHDLQPQLQYRWMQIPLAIDGVDHSVCSVCNPPGDDDDDDPDADPQFDDDLCPQFPDPQAALAPVSCVVVVFCVLVVLLLVDALVQLLVLQQLLLFFFQLFPRHRQSVLLVLQDDPDPFAEEEEAEAQQRFPLHRDLVRCLHGPLSLLVSLVLSSCNSNVHQEYEYEHEQSNPVSQVSNVNRQVNCVVVQCAAACRVVSRRHHDYYYDYGRRDSLCSDQQLVLCVSSNHHSDRDDPPPCDQCQQGRVGHGYHYGYSVSSSVSSVSSVQTSNRQQVFADPSHTHWHKFFAHHQFQRGDIGIHGHPSDDPCCVACVVRPHGHPPDHFQWDARRGPPGDIGGPPDDDDAFDQDPVRDTD

Secondary structure (DSSP, 8-state):
------PPPHHHHHHHHHHHHTS-GGGGGGGHHHHHHHHHHHHSS--HHHHHHHHHHTT--HHHHHHHHHHSTTS-SSPPPSEEEEEE-SHHHHHTTHHHHHHHHHHHTTPPPPB-TTSPBPS-EE-TTSSEEEEEES--S-GGG-S-EEETTEEE-S--GGGGGGGGS--PPP--SS--TT---SSTTSTT-TT--SSHHHHHHTTTTHHHHHHTTS-HHHHHHHHHHTT-B-TTTT--BHHHHHTTSPTT--SPPEEEEEE---STT--SHHHHHHH-HHHHHHHHHHHHHHHT-SEEEEEE-TT-HHHHHHHHHHHHHHHHTTSSBTTGGGSS--BEEEEEE--S-GGGGSHHHHHHHHTTS--PPPPTTT--HHHH-GGGS-EEEEEHHHHHHHHHHHHH-HHHHHTSEETTEESEEEEEE-SSBSS-EEEEEETTTS-HHIIIIIIS-SBSTT----EE-BTBTTSPPEETT-------B-TTS-B-

Mean predicted aligned error: 5.44 Å

Solvent-accessible surface area (backbone atoms only — not comparable to full-atom values): 26579 Å² total; per-residue (Å²): 131,81,82,77,80,74,74,79,49,74,67,60,53,50,54,43,52,57,50,37,66,76,42,59,87,94,42,40,47,30,30,47,48,58,44,50,49,55,45,24,70,76,66,56,24,47,45,76,64,50,32,44,48,54,12,59,78,49,77,48,56,41,64,63,40,47,52,38,45,75,66,27,73,68,46,37,73,54,80,63,16,82,43,38,37,36,36,20,56,36,68,37,12,39,77,51,34,30,65,53,28,49,55,51,43,29,56,77,56,67,34,84,82,64,62,47,98,83,71,46,73,54,74,76,43,60,20,92,84,43,51,37,18,42,32,77,38,62,54,80,40,44,31,44,38,39,13,37,36,28,41,63,81,44,58,32,63,58,51,49,52,90,49,47,79,55,66,81,53,92,54,76,92,83,60,78,95,64,87,56,93,80,48,43,59,74,87,56,61,58,58,77,44,91,91,56,55,59,49,65,68,52,38,46,78,73,58,47,60,51,42,39,62,52,48,75,76,48,56,38,69,55,52,42,46,34,41,41,55,16,41,38,43,35,66,74,70,86,47,52,50,43,22,61,56,57,65,57,50,60,88,86,61,84,62,68,31,38,37,32,36,47,48,36,65,43,54,46,56,40,48,64,56,58,50,40,40,66,41,41,34,57,52,41,50,38,10,47,52,45,50,24,59,41,64,65,20,45,41,34,35,38,39,30,30,41,87,39,55,58,40,49,52,48,44,52,50,44,49,52,52,32,36,79,71,36,71,32,33,75,40,26,75,75,68,78,46,49,34,46,78,44,82,43,62,48,39,66,52,60,55,39,59,40,77,47,4,29,41,30,38,57,53,33,43,62,42,61,63,60,66,74,79,81,48,46,34,41,60,35,28,59,94,66,18,28,21,49,78,42,24,45,64,39,32,36,47,46,36,54,32,66,66,61,34,8,68,58,34,34,67,34,39,35,93,95,44,22,29,61,45,78,46,57,41,52,53,70,39,63,42,41,37,74,45,33,25,38,28,85,73,66,51,74,63,48,48,41,44,65,66,18,50,22,46,35,91,98,56,74,75,61,63,47,62,87,66,24,82,89,38,76,73,41,49,64,85,67,82,81,86,74,68,44,72,43,98,87,69,48,76,83

Radius of gyration: 23.09 Å; Cα contacts (8 Å, |Δi|>4): 966; chains: 1; bounding box: 57×61×62 Å

Sequence (492 aa):
MEPTNKRISTELERKMDDAIARYPADRKRSAAMPLLHLWQEEFGFISDEGVRWIAAKLELQPINILELVTFYPMFRQTPAGKTHIRICRTLSCAMAGSYQIMERTCAAAGIVRERDDNGMHTPVSVSKDGKYSIEFVECLASCGTAPVCMVQDELIENVQPENAAVLLAKSKIENPKSPHPLEHRLIFKNVGREDYTTDIDCYLRHGGYEQLKKAITMSRTEIVNEVKTSGLRGRGGAGFPCGVKWSFIKAGEKKPVYLICNADESEPGTFKDRYIIHQDPHQLLEGILISCFALDARTAYIYIRGEFPEGAKILERAIEEACDKNFLGRDMLGTGFDVEIYVHRGAGAYICGEETGLIESLEGKRAYPRIKPPYFPAVLGLYMCPTIVNNVETLCHVKHIIEMGGGKYASLGRPNNTGTRIVCVSGDVQRPGYFEIEVGAVTMGQLIYDMAGGPRYGRQIKAVIPGGSSAKVLRADESFKLKLKQSDGSMA

pLDDT: mean 91.73, std 10.8, range [29.11, 98.94]

Nearest PDB structures (foldseek):
  8x9v-assembly1_C-2  TM=9.382E-01  e=1.041E-32  Xanthomonas oryzae pv. oryzae
  8bq6-assembly1_F  TM=9.622E-01  e=3.015E-31  Arabidopsis thaliana
  8x9v-assembly1_F  TM=9.369E-01  e=1.172E-31  Xanthomonas oryzae pv. oryzae
  7zdh-assembly1_1  TM=9.589E-01  e=1.042E-30  Ovis aries
  8qby-assembly1_F  TM=9.552E-01  e=3.393E-30  Paracoccus denitrificans PD1222